Protein AF-A0A9P8SW82-F1 (afdb_monomer)

Secondary structure (DSSP, 8-state):
--HHHHHHHHHHHHHHTT--S-SHHHHHHHHHHHHHHHHHHHHHTTTT-TT---HHHHHHHHHHHHHHHHHHHSS-S---HHHHHHHHHHHHHHHHHHHHHHTT----GGGGGGGGGGTTGGG-SSBPPBTTTBT-HHHHHHHHHHHHHHHHHHHHHHHHTT-S-HHHHHHHHHHHHHHHHHHHHHHHH--PPPGGGBPP-S-TTS-HHHHHHHHHHHHHHHHHHHHHH-GGGTT----TTTTT-TTS----HHHHHHHHHHHHHHHHHHS-TT-GGGGG-HHHHHHHHHH--------------S-HHHHHHHHHHGGGSHHHHHHHHHHHHHHHHHHHHHH--HHHHHHHHHHHHHHHHHHHHHHH--SSSPPPPPPHHHHHHHTT------

Mean predicted aligned error: 9.32 Å

Foldseek 3Di:
DDPVVVVVLVVVLVVQCPDDDDDPSNVLSVLVVLLVVLLVCLVCQCQVPQLRRSVVSLVSNLVSLLVNVVSQVPPDDDCPPSNVLVNLQSLQSNLQSLLLCLLPDADDLCSLVSSVVVLPCPPAQADEAHPRQGQQSNLSNLSSLLSNLLNVLVVLVVCVVPDDPVPVSVVVVVVSVVSLVVSLVSLVPDDQDDLNRYDAPPDPLAGPVNSSLLNVLSSLLSVLSSCLSCVVVLPPPPPCPCVVPPPQPSDRSLLQNLVSLVVSLVSVVPRDLSRPSLLVCLSSLLSSLLSLFQWDPPPPPDPPPDDPSVVVSVVSCPSNDPVNSVVSNVSSLVSLVSSCVVPVGVLSVLSNVLSVVSHVVRVVCVVPPPDPDTDRRDDSSVSCVVVVSDGRSD

Solvent-accessible surface area (backbone atoms only — not comparable to full-atom values): 22226 Å² total; per-residue (Å²): 105,57,67,65,61,58,49,49,55,54,51,50,55,61,52,67,69,66,67,90,70,83,70,60,64,54,54,52,46,51,45,51,50,51,26,51,50,24,48,53,52,20,70,50,43,23,61,86,41,32,74,38,61,25,61,71,29,49,54,52,25,51,54,39,48,51,50,52,53,56,59,60,69,70,57,69,95,67,81,48,70,68,58,53,52,51,49,49,43,53,50,18,48,50,24,45,52,43,25,46,42,14,62,78,46,87,60,64,69,74,76,54,55,87,53,55,83,61,61,61,60,85,77,53,82,64,42,74,62,26,94,72,34,37,81,27,40,48,46,29,46,50,30,17,45,38,24,22,52,42,36,51,49,51,53,51,59,65,52,59,81,74,62,97,55,62,73,64,50,50,55,54,51,50,51,52,49,52,54,47,51,55,52,49,51,55,54,68,70,57,71,81,78,57,72,91,36,44,50,85,71,84,24,92,48,37,43,69,69,55,44,50,51,49,36,53,36,45,43,52,39,36,50,50,53,38,42,71,63,40,46,76,62,75,77,68,70,84,61,65,77,56,70,78,48,87,78,59,75,90,67,60,60,72,54,57,49,36,44,53,26,52,50,40,52,50,60,52,66,74,53,59,90,78,27,52,60,56,79,72,40,58,55,48,43,42,60,31,46,33,54,56,51,85,55,80,79,72,87,73,82,64,90,70,72,100,44,71,58,56,56,53,52,51,62,41,46,48,46,52,35,68,73,49,32,51,51,51,51,53,48,41,55,49,51,46,51,51,48,29,74,76,68,70,41,60,29,46,54,45,50,50,51,40,35,52,49,34,40,54,54,37,54,49,50,63,73,66,55,87,61,95,66,84,77,80,81,62,54,54,67,57,50,19,62,76,70,69,54,54,48,49,57,112

Structure (mmCIF, N/CA/C/O backbone):
data_AF-A0A9P8SW82-F1
#
_entry.id   AF-A0A9P8SW82-F1
#
loop_
_atom_site.group_PDB
_atom_site.id
_atom_site.type_symbol
_atom_site.label_atom_id
_atom_site.label_alt_id
_atom_site.label_comp_id
_atom_site.label_asym_id
_atom_site.label_entity_id
_atom_site.label_seq_id
_atom_site.pdbx_PDB_ins_code
_atom_site.Cartn_x
_atom_site.Cartn_y
_atom_site.Cartn_z
_atom_site.occupancy
_atom_site.B_iso_or_equiv
_atom_site.auth_seq_id
_atom_site.auth_comp_id
_atom_site.auth_asym_id
_atom_site.auth_atom_id
_atom_site.pdbx_PDB_model_num
ATOM 1 N N . MET A 1 1 ? 7.962 -9.384 -16.417 1.00 49.75 1 MET A N 1
ATOM 2 C CA . MET A 1 1 ? 8.770 -8.214 -16.823 1.00 49.75 1 MET A CA 1
ATOM 3 C C . MET A 1 1 ? 10.158 -8.708 -17.200 1.00 49.75 1 MET A C 1
ATOM 5 O O . MET A 1 1 ? 10.848 -9.262 -16.348 1.00 49.75 1 MET A O 1
ATOM 9 N N . SER A 1 2 ? 10.544 -8.619 -18.476 1.00 33.66 2 SER A N 1
ATOM 10 C CA . SER A 1 2 ? 11.785 -9.248 -18.949 1.00 33.66 2 SER A CA 1
ATOM 11 C C . SER A 1 2 ? 13.019 -8.579 -18.341 1.00 33.66 2 SER A C 1
ATOM 13 O O . SER A 1 2 ? 13.219 -7.369 -18.483 1.00 33.66 2 SER A O 1
ATOM 15 N N . ALA A 1 3 ? 13.892 -9.380 -17.723 1.00 40.28 3 ALA A N 1
ATOM 16 C CA . ALA A 1 3 ? 15.213 -8.963 -17.249 1.00 40.28 3 ALA A CA 1
ATOM 17 C C . ALA A 1 3 ? 16.022 -8.211 -18.328 1.00 40.28 3 ALA A C 1
ATOM 19 O O . ALA A 1 3 ? 16.901 -7.423 -17.992 1.00 40.28 3 ALA A O 1
ATOM 20 N N . ALA A 1 4 ? 15.687 -8.389 -19.612 1.00 35.62 4 ALA A N 1
ATOM 21 C CA . ALA A 1 4 ? 16.293 -7.683 -20.734 1.00 35.62 4 ALA A CA 1
ATOM 22 C C . ALA A 1 4 ? 16.051 -6.161 -20.717 1.00 35.62 4 ALA A C 1
ATOM 24 O O . ALA A 1 4 ? 16.974 -5.407 -21.024 1.00 35.62 4 ALA A O 1
ATOM 25 N N . HIS A 1 5 ? 14.862 -5.680 -20.332 1.00 44.84 5 HIS A N 1
ATOM 26 C CA . HIS A 1 5 ? 14.582 -4.236 -20.311 1.00 44.84 5 HIS A CA 1
ATOM 27 C C . HIS A 1 5 ? 15.335 -3.542 -19.166 1.00 44.84 5 HIS A C 1
ATOM 29 O O . HIS A 1 5 ? 15.980 -2.512 -19.363 1.00 44.84 5 HIS A O 1
ATOM 35 N N . LEU A 1 6 ? 15.344 -4.175 -17.989 1.00 44.56 6 LEU A N 1
ATOM 36 C CA . LEU A 1 6 ? 16.096 -3.727 -16.814 1.00 44.56 6 LEU A CA 1
ATOM 37 C C . LEU A 1 6 ? 17.611 -3.777 -17.072 1.00 44.56 6 LEU A C 1
ATOM 39 O O . LEU A 1 6 ? 18.320 -2.815 -16.785 1.00 44.56 6 LEU A O 1
ATOM 43 N N . ALA A 1 7 ? 18.103 -4.845 -17.709 1.00 44.66 7 ALA A N 1
ATOM 44 C CA . ALA A 1 7 ? 19.498 -4.959 -18.126 1.00 44.66 7 ALA A CA 1
ATOM 45 C C . ALA A 1 7 ? 19.891 -3.881 -19.145 1.00 44.66 7 ALA A C 1
ATOM 47 O O . ALA A 1 7 ? 20.991 -3.346 -19.054 1.00 44.66 7 ALA A O 1
ATOM 48 N N . THR A 1 8 ? 18.998 -3.523 -20.074 1.00 50.59 8 THR A N 1
ATOM 49 C CA . THR A 1 8 ? 19.242 -2.461 -21.063 1.00 50.59 8 THR A CA 1
ATOM 50 C C . THR A 1 8 ? 19.360 -1.098 -20.386 1.00 50.59 8 THR A C 1
ATOM 52 O O . THR A 1 8 ? 20.318 -0.375 -20.648 1.00 50.59 8 THR A O 1
ATOM 55 N N . GLN A 1 9 ? 18.463 -0.772 -19.449 1.00 50.88 9 GLN A N 1
ATOM 56 C CA . GLN A 1 9 ? 18.554 0.473 -18.677 1.00 50.88 9 GLN A CA 1
ATOM 57 C C . GLN A 1 9 ? 19.843 0.535 -17.839 1.00 50.88 9 GLN A C 1
ATOM 59 O O . GLN A 1 9 ? 20.530 1.555 -17.842 1.00 50.88 9 GLN A O 1
ATOM 64 N N . VAL A 1 10 ? 20.229 -0.570 -17.189 1.00 55.12 10 VAL A N 1
ATOM 65 C CA . VAL A 1 10 ? 21.479 -0.663 -16.407 1.00 55.12 10 VAL A CA 1
ATOM 66 C C . VAL A 1 10 ? 22.726 -0.538 -17.296 1.00 55.12 10 VAL A C 1
ATOM 68 O O . VAL A 1 10 ? 23.679 0.154 -16.930 1.00 55.12 10 VAL A O 1
ATOM 71 N N . LEU A 1 11 ? 22.731 -1.156 -18.481 1.00 54.19 11 LEU A N 1
ATOM 72 C CA . LEU A 1 11 ? 23.827 -1.053 -19.454 1.00 54.19 11 LEU A CA 1
ATOM 73 C C . LEU A 1 11 ? 23.979 0.363 -20.014 1.00 54.19 11 LEU A C 1
ATOM 75 O O . LEU A 1 11 ? 25.106 0.824 -20.193 1.00 54.19 11 LEU A O 1
ATOM 79 N N . GLU A 1 12 ? 22.876 1.059 -20.276 1.00 57.34 12 GLU A N 1
ATOM 80 C CA . GLU A 1 12 ? 22.902 2.445 -20.751 1.00 57.34 12 GLU A CA 1
ATOM 81 C C . GLU A 1 12 ? 23.405 3.411 -19.665 1.00 57.34 12 GLU A C 1
ATOM 83 O O . GLU A 1 12 ? 24.236 4.275 -19.953 1.00 57.34 12 GLU A O 1
ATOM 88 N N . ILE A 1 13 ? 23.041 3.196 -18.392 1.00 55.41 13 ILE A N 1
ATOM 89 C CA . ILE A 1 13 ? 23.626 3.930 -17.251 1.00 55.41 13 ILE A CA 1
ATOM 90 C C . ILE A 1 13 ? 25.147 3.706 -17.183 1.00 55.41 13 ILE A C 1
ATOM 92 O O . ILE A 1 13 ? 25.918 4.654 -17.015 1.00 55.41 13 ILE A O 1
ATOM 96 N N . ALA A 1 14 ? 25.607 2.466 -17.378 1.00 55.53 14 ALA A N 1
ATOM 97 C CA . ALA A 1 14 ? 27.036 2.144 -17.387 1.00 55.53 14 ALA A CA 1
ATOM 98 C C . ALA A 1 14 ? 27.797 2.778 -18.570 1.00 55.53 14 ALA A C 1
ATOM 100 O O . ALA A 1 14 ? 29.004 3.017 -18.470 1.00 55.53 14 ALA A O 1
ATOM 101 N N . LYS A 1 15 ? 27.114 3.062 -19.689 1.00 53.69 15 LYS A N 1
ATOM 102 C CA . LYS A 1 15 ? 27.684 3.785 -20.838 1.00 53.69 15 LYS A CA 1
ATOM 103 C C . LYS A 1 15 ? 27.762 5.291 -20.591 1.00 53.69 15 LYS A C 1
ATOM 105 O O . LYS A 1 15 ? 28.781 5.883 -20.945 1.00 53.69 15 LYS A O 1
ATOM 110 N N . MET A 1 16 ? 26.760 5.890 -19.938 1.00 51.97 16 MET A N 1
ATOM 111 C CA . MET A 1 16 ? 26.791 7.310 -19.549 1.00 51.97 16 MET A CA 1
ATOM 112 C C . MET A 1 16 ? 27.995 7.633 -18.647 1.00 51.97 16 MET A C 1
ATOM 114 O O . MET A 1 16 ? 28.624 8.673 -18.816 1.00 51.97 16 MET A O 1
ATOM 118 N N . GLY A 1 17 ? 28.408 6.699 -17.783 1.00 46.78 17 GLY A N 1
ATOM 119 C CA . GLY A 1 17 ? 29.601 6.852 -16.937 1.00 46.78 17 GLY A CA 1
ATOM 120 C C . GLY A 1 17 ? 30.962 6.755 -17.653 1.00 46.78 17 GLY A C 1
ATOM 121 O O . GLY A 1 17 ? 31.991 6.960 -17.013 1.00 46.78 17 GLY A O 1
ATOM 122 N N . LYS A 1 18 ? 31.015 6.429 -18.957 1.00 47.16 18 LYS A N 1
ATOM 123 C CA . LYS A 1 18 ? 32.274 6.241 -19.718 1.00 47.16 18 LYS A CA 1
ATOM 124 C C . LYS A 1 18 ? 32.651 7.407 -20.649 1.00 47.16 18 LYS A C 1
ATOM 126 O O . LYS A 1 18 ? 33.671 7.313 -21.336 1.00 47.16 18 LYS A O 1
ATOM 131 N N . GLY A 1 19 ? 31.884 8.498 -20.681 1.00 42.06 19 GLY A N 1
ATOM 132 C CA . GLY A 1 19 ? 32.210 9.694 -21.472 1.00 42.06 19 GLY A CA 1
ATOM 133 C C . GLY A 1 19 ? 33.416 10.470 -20.915 1.00 42.06 19 GLY A C 1
ATOM 134 O O . GLY A 1 19 ? 33.431 10.844 -19.748 1.00 42.06 19 GLY A O 1
ATOM 135 N N . LYS A 1 20 ? 34.443 10.717 -21.743 1.00 48.94 20 LYS A N 1
ATOM 136 C CA . LYS A 1 20 ? 35.624 11.543 -21.411 1.00 48.94 20 LYS A CA 1
ATOM 137 C C . LYS A 1 20 ? 35.395 13.014 -21.827 1.00 48.94 20 LYS A C 1
ATOM 139 O O . LYS A 1 20 ? 35.508 13.313 -23.011 1.00 48.94 20 LYS A O 1
ATOM 144 N N . GLY A 1 21 ? 35.134 13.917 -20.869 1.00 41.94 21 GLY A N 1
ATOM 145 C CA . GLY A 1 21 ? 35.051 15.394 -21.023 1.00 41.94 21 GLY A CA 1
ATOM 146 C C . GLY A 1 21 ? 34.496 16.086 -19.751 1.00 41.94 21 GLY A C 1
ATOM 147 O O . GLY A 1 21 ? 33.795 15.406 -19.013 1.00 41.94 21 GLY A O 1
ATOM 148 N N . PRO A 1 22 ? 34.857 17.346 -19.398 1.00 54.31 22 PRO A N 1
ATOM 149 C CA . PRO A 1 22 ? 35.113 17.719 -17.996 1.00 54.31 22 PRO A CA 1
ATOM 150 C C . PRO A 1 22 ? 33.932 18.250 -17.144 1.00 54.31 22 PRO A C 1
ATOM 152 O O . PRO A 1 22 ? 33.009 18.899 -17.622 1.00 54.31 22 PRO A O 1
ATOM 155 N N . SER A 1 23 ? 34.085 17.983 -15.838 1.00 54.94 23 SER A N 1
ATOM 156 C CA . SER A 1 23 ? 33.420 18.464 -14.607 1.00 54.94 23 SER A CA 1
ATOM 157 C C . SER A 1 23 ? 31.924 18.210 -14.367 1.00 54.94 23 SER A C 1
ATOM 159 O O . SER A 1 23 ? 31.620 17.530 -13.385 1.00 54.94 23 SER A O 1
ATOM 161 N N . ASP A 1 24 ? 30.995 18.689 -15.197 1.00 53.12 24 ASP A N 1
ATOM 162 C CA . ASP A 1 24 ? 29.566 18.682 -14.807 1.00 53.12 24 ASP A CA 1
ATOM 163 C C . ASP A 1 24 ? 28.858 17.351 -15.111 1.00 53.12 24 ASP A C 1
ATOM 165 O O . ASP A 1 24 ? 28.119 16.829 -14.269 1.00 53.12 24 ASP A O 1
ATOM 169 N N . ASP A 1 25 ? 29.166 16.724 -16.249 1.00 56.56 25 ASP A N 1
ATOM 170 C CA . ASP A 1 25 ? 28.608 15.413 -16.618 1.00 56.56 25 ASP A CA 1
ATOM 171 C C . ASP A 1 25 ? 29.103 14.293 -15.693 1.00 56.56 25 ASP A C 1
ATOM 173 O O . ASP A 1 25 ? 28.349 13.385 -15.335 1.00 56.56 25 ASP A O 1
ATOM 177 N N . TYR A 1 26 ? 30.354 14.377 -15.231 1.00 55.72 26 TYR A N 1
ATOM 178 C CA . TYR A 1 26 ? 30.922 13.397 -14.304 1.00 55.72 26 TYR A CA 1
ATOM 179 C C . TYR A 1 26 ? 30.310 13.520 -12.902 1.00 55.72 26 TYR A C 1
ATOM 181 O O . TYR A 1 26 ? 29.976 12.510 -12.284 1.00 55.72 26 TYR A O 1
ATOM 189 N N . ALA A 1 27 ? 30.106 14.747 -12.410 1.00 59.25 27 ALA A N 1
ATOM 190 C CA . ALA A 1 27 ? 29.430 14.989 -11.137 1.00 59.25 27 ALA A CA 1
ATOM 191 C C . ALA A 1 27 ? 27.951 14.564 -11.189 1.00 59.25 27 ALA A C 1
ATOM 193 O O . ALA A 1 27 ? 27.455 13.933 -10.254 1.00 59.25 27 ALA A O 1
ATOM 194 N N . SER A 1 28 ? 27.261 14.838 -12.301 1.00 65.31 28 SER A N 1
ATOM 195 C CA . SER A 1 28 ? 25.891 14.371 -12.551 1.00 65.31 28 SER A CA 1
ATOM 196 C C . SER A 1 28 ? 25.806 12.838 -12.582 1.00 65.31 28 SER A C 1
ATOM 198 O O . SER A 1 28 ? 24.968 12.246 -11.895 1.00 65.31 28 SER A O 1
ATOM 200 N N . SER A 1 29 ? 26.734 12.177 -13.284 1.00 67.38 29 SER A N 1
ATOM 201 C CA . SER A 1 29 ? 26.825 10.712 -13.340 1.00 67.38 29 SER A CA 1
ATOM 202 C C . SER A 1 29 ? 27.150 10.089 -11.980 1.00 67.38 29 SER A C 1
ATOM 204 O O . SER A 1 29 ? 26.596 9.042 -11.641 1.00 67.38 29 SER A O 1
ATOM 206 N N . LEU A 1 30 ? 28.029 10.709 -11.188 1.00 69.94 30 LEU A N 1
ATOM 207 C CA . LEU A 1 30 ? 28.378 10.235 -9.848 1.00 69.94 30 LEU A CA 1
ATOM 208 C C . LEU A 1 30 ? 27.191 10.365 -8.883 1.00 69.94 30 LEU A C 1
ATOM 210 O O . LEU A 1 30 ? 26.916 9.438 -8.121 1.00 69.94 30 LEU A O 1
ATOM 214 N N . ASN A 1 31 ? 26.443 11.469 -8.964 1.00 80.69 31 ASN A N 1
ATOM 215 C CA . ASN A 1 31 ? 25.225 11.683 -8.180 1.00 80.69 31 ASN A CA 1
ATOM 216 C C . ASN A 1 31 ? 24.127 10.669 -8.528 1.00 80.69 31 ASN A C 1
ATOM 218 O O . ASN A 1 31 ? 23.459 10.155 -7.630 1.00 80.69 31 ASN A O 1
ATOM 222 N N . LEU A 1 32 ? 23.964 10.336 -9.813 1.00 85.44 32 LEU A N 1
ATOM 223 C CA . LEU A 1 32 ? 23.024 9.304 -10.253 1.00 85.44 32 LEU A CA 1
ATOM 224 C C . LEU A 1 32 ? 23.443 7.907 -9.762 1.00 85.44 32 LEU A C 1
ATOM 226 O O . LEU A 1 32 ? 22.607 7.148 -9.276 1.00 85.44 32 LEU A O 1
ATOM 230 N N . GLY A 1 33 ? 24.739 7.585 -9.819 1.00 87.19 33 GLY A N 1
ATOM 231 C CA . GLY A 1 33 ? 25.278 6.340 -9.266 1.00 87.19 33 GLY A CA 1
ATOM 232 C C . GLY A 1 33 ? 25.060 6.221 -7.754 1.00 87.19 33 GLY A C 1
ATOM 233 O O . GLY A 1 33 ? 24.621 5.176 -7.276 1.00 87.19 33 GLY A O 1
ATOM 234 N N . ALA A 1 34 ? 25.291 7.301 -7.002 1.00 91.38 34 ALA A N 1
ATOM 235 C CA . ALA A 1 34 ? 25.032 7.349 -5.564 1.00 91.38 34 ALA A CA 1
ATOM 236 C C . ALA A 1 34 ? 23.535 7.218 -5.232 1.00 91.38 34 ALA A C 1
ATOM 238 O O . ALA A 1 34 ? 23.177 6.569 -4.246 1.00 91.38 34 ALA A O 1
ATOM 239 N N . LEU A 1 35 ? 22.656 7.795 -6.060 1.00 92.25 35 LEU A N 1
ATOM 240 C CA . LEU A 1 35 ? 21.206 7.651 -5.919 1.00 92.25 35 LEU A CA 1
ATOM 241 C C . LEU A 1 35 ? 20.792 6.187 -6.091 1.00 92.25 35 LEU A C 1
ATOM 243 O O . LEU A 1 35 ? 20.116 5.642 -5.220 1.00 92.25 35 LEU A O 1
ATOM 247 N N . PHE A 1 36 ? 21.252 5.532 -7.159 1.00 90.44 36 PHE A N 1
ATOM 248 C CA . PHE A 1 36 ? 20.992 4.109 -7.373 1.00 90.44 36 PHE A CA 1
ATOM 249 C C . PHE A 1 36 ? 21.565 3.236 -6.265 1.00 90.44 36 PHE A C 1
ATOM 251 O O . PHE A 1 36 ? 20.869 2.352 -5.774 1.00 90.44 36 PHE A O 1
ATOM 258 N N . GLY A 1 37 ? 22.795 3.509 -5.830 1.00 92.44 37 GLY A N 1
ATOM 259 C CA . GLY A 1 37 ? 23.400 2.813 -4.697 1.00 92.44 37 GLY A CA 1
ATOM 260 C C . GLY A 1 37 ? 22.550 2.940 -3.433 1.00 92.44 37 GLY A C 1
ATOM 261 O O . GLY A 1 37 ? 22.282 1.938 -2.778 1.00 92.44 37 GLY A O 1
ATOM 262 N N . SER A 1 38 ? 22.053 4.144 -3.135 1.00 94.12 38 SER A N 1
ATOM 263 C CA . SER A 1 38 ? 21.178 4.387 -1.981 1.00 94.12 38 SER A CA 1
ATOM 264 C C . SER A 1 38 ? 19.855 3.630 -2.096 1.00 94.12 38 SER A C 1
ATOM 266 O O . SER A 1 38 ? 19.424 3.004 -1.134 1.00 94.12 38 SER A O 1
ATOM 268 N N . ILE A 1 39 ? 19.227 3.645 -3.274 1.00 91.81 39 ILE A N 1
ATOM 269 C CA . ILE A 1 39 ? 17.984 2.911 -3.540 1.00 91.81 39 ILE A CA 1
ATOM 270 C C . ILE A 1 39 ? 18.191 1.409 -3.345 1.00 91.81 39 ILE A C 1
ATOM 272 O O . ILE A 1 39 ? 17.461 0.786 -2.581 1.00 91.81 39 ILE A O 1
ATOM 276 N N . LEU A 1 40 ? 19.191 0.825 -4.006 1.00 90.88 40 LEU A N 1
ATOM 277 C CA . LEU A 1 40 ? 19.433 -0.615 -3.957 1.00 90.88 40 LEU A CA 1
ATOM 278 C C . LEU A 1 40 ? 19.770 -1.065 -2.537 1.00 90.88 40 LEU A C 1
ATOM 280 O O . LEU A 1 40 ? 19.149 -1.998 -2.039 1.00 90.88 40 LEU A O 1
ATOM 284 N N . LEU A 1 41 ? 20.693 -0.383 -1.856 1.00 91.19 41 LEU A N 1
ATOM 285 C CA . LEU A 1 41 ? 21.035 -0.717 -0.473 1.00 91.19 41 LEU A CA 1
ATOM 286 C C . LEU A 1 41 ? 19.821 -0.597 0.452 1.00 91.19 41 LEU A C 1
ATOM 288 O O . LEU A 1 41 ? 19.571 -1.501 1.236 1.00 91.19 41 LEU A O 1
ATOM 292 N N . GLY A 1 42 ? 19.029 0.469 0.330 1.00 90.81 42 GLY A N 1
ATOM 293 C CA . GLY A 1 42 ? 17.860 0.662 1.183 1.00 90.81 42 GLY A CA 1
ATOM 294 C C . GLY A 1 42 ? 16.728 -0.338 0.948 1.00 90.81 42 GLY A C 1
ATOM 295 O O . GLY A 1 42 ? 16.144 -0.817 1.915 1.00 90.81 42 GLY A O 1
ATOM 296 N N . MET A 1 43 ? 16.436 -0.682 -0.307 1.00 86.56 43 MET A N 1
ATOM 297 C CA . MET A 1 43 ? 15.385 -1.649 -0.657 1.00 86.56 43 MET A CA 1
ATOM 298 C C . MET A 1 43 ? 15.786 -3.095 -0.336 1.00 86.56 43 MET A C 1
ATOM 300 O O . MET A 1 43 ? 14.926 -3.934 -0.077 1.00 86.56 43 MET A O 1
ATOM 304 N N . THR A 1 44 ? 17.090 -3.394 -0.342 1.00 89.25 44 THR A N 1
ATOM 305 C CA . THR A 1 44 ? 17.622 -4.732 -0.029 1.00 89.25 44 THR A CA 1
ATOM 306 C C . THR A 1 44 ? 18.027 -4.922 1.436 1.00 89.25 44 THR A C 1
ATOM 308 O O . THR A 1 44 ? 18.267 -6.053 1.853 1.00 89.25 44 THR A O 1
ATOM 311 N N . ASP A 1 45 ? 18.037 -3.857 2.244 1.00 87.81 45 ASP A N 1
ATOM 312 C CA . ASP A 1 45 ? 18.425 -3.883 3.666 1.00 87.81 45 ASP A CA 1
ATOM 313 C C . ASP A 1 45 ? 17.596 -4.912 4.463 1.00 87.81 45 ASP A C 1
ATOM 315 O O . ASP A 1 45 ? 18.111 -5.688 5.272 1.00 87.81 45 ASP A O 1
ATOM 319 N N . GLY A 1 46 ? 16.298 -4.982 4.149 1.00 85.50 46 GLY A N 1
ATOM 320 C CA . GLY A 1 46 ? 15.333 -5.885 4.774 1.00 85.50 46 GLY A CA 1
ATOM 321 C C . GLY A 1 46 ? 15.377 -7.342 4.293 1.00 85.50 46 GLY A C 1
ATOM 322 O O . GLY A 1 46 ? 14.663 -8.180 4.845 1.00 85.50 46 GLY A O 1
ATOM 323 N N . TRP A 1 47 ? 16.174 -7.681 3.270 1.00 87.50 47 TRP A N 1
ATOM 324 C CA . TRP A 1 47 ? 16.146 -9.023 2.663 1.00 87.50 47 TRP A CA 1
ATOM 325 C C . TRP A 1 47 ? 16.683 -10.107 3.599 1.00 87.50 47 TRP A C 1
ATOM 327 O O . TRP A 1 47 ? 16.123 -11.201 3.664 1.00 87.50 47 TRP A O 1
ATOM 337 N N . HIS A 1 48 ? 17.750 -9.802 4.342 1.00 83.62 48 HIS A N 1
ATOM 338 C CA . HIS A 1 48 ? 18.344 -10.728 5.311 1.00 83.62 48 HIS A CA 1
ATOM 339 C C . HIS A 1 48 ? 17.726 -10.593 6.701 1.00 83.62 48 HIS A C 1
ATOM 341 O O . HIS A 1 48 ? 17.497 -11.592 7.381 1.00 83.62 48 HIS A O 1
ATOM 347 N N . ASN A 1 49 ? 17.462 -9.356 7.124 1.00 86.62 49 ASN A N 1
ATOM 348 C CA . ASN A 1 49 ? 16.801 -9.061 8.381 1.00 86.62 49 ASN A CA 1
ATOM 349 C C . ASN A 1 49 ? 15.610 -8.137 8.111 1.00 86.62 49 ASN A C 1
ATOM 351 O O . ASN A 1 49 ? 15.813 -6.936 7.954 1.00 86.62 49 ASN A O 1
ATOM 355 N N . PRO A 1 50 ? 14.371 -8.651 8.116 1.00 86.62 50 PRO A N 1
ATOM 356 C CA . PRO A 1 50 ? 13.201 -7.839 7.794 1.00 86.62 50 PRO A CA 1
ATOM 357 C C . PRO A 1 50 ? 12.933 -6.683 8.774 1.00 86.62 50 PRO A C 1
ATOM 359 O O . PRO A 1 50 ? 12.151 -5.794 8.456 1.00 86.62 50 PRO A O 1
ATOM 362 N N . SER A 1 51 ? 13.598 -6.641 9.935 1.00 87.94 51 SER A N 1
ATOM 363 C CA . SER A 1 51 ? 13.552 -5.486 10.846 1.00 87.94 51 SER A CA 1
ATOM 364 C C . SER A 1 51 ? 14.429 -4.308 10.388 1.00 87.94 51 SER A C 1
ATOM 366 O O . SER A 1 51 ? 14.320 -3.217 10.946 1.00 87.94 51 SER A O 1
ATOM 368 N N . CYS A 1 52 ? 15.302 -4.495 9.394 1.00 88.75 52 CYS A N 1
ATOM 369 C CA . CYS A 1 52 ? 16.064 -3.413 8.775 1.00 88.75 52 CYS A CA 1
ATOM 370 C C . CYS A 1 52 ? 15.180 -2.676 7.759 1.00 88.75 52 CYS A C 1
ATOM 372 O O . CYS A 1 52 ? 14.802 -3.225 6.727 1.00 88.75 52 CYS A O 1
ATOM 374 N N . LEU A 1 53 ? 14.829 -1.425 8.066 1.00 88.62 53 LEU A N 1
ATOM 375 C CA . LEU A 1 53 ? 13.813 -0.674 7.318 1.00 88.62 53 LEU A CA 1
ATOM 376 C C . LEU A 1 53 ? 14.372 0.193 6.173 1.00 88.62 53 LEU A C 1
ATOM 378 O O . LEU A 1 53 ? 13.599 0.855 5.485 1.00 88.62 53 LEU A O 1
ATOM 382 N N . GLY A 1 54 ? 15.697 0.300 6.010 1.00 88.88 54 GLY A N 1
ATOM 383 C CA . GLY A 1 54 ? 16.308 1.110 4.947 1.00 88.88 54 GLY A CA 1
ATOM 384 C C . GLY A 1 54 ? 16.019 2.624 4.998 1.00 88.88 54 GLY A C 1
ATOM 385 O O . GLY A 1 54 ? 16.338 3.345 4.053 1.00 88.88 54 GLY A O 1
ATOM 386 N N . LEU A 1 55 ? 15.431 3.156 6.079 1.00 90.50 55 LEU A N 1
ATOM 387 C CA . LEU A 1 55 ? 14.930 4.544 6.131 1.00 90.50 55 LEU A CA 1
ATOM 388 C C . LEU A 1 55 ? 16.029 5.615 6.030 1.00 90.50 55 LEU A C 1
ATOM 390 O O . LEU A 1 55 ? 15.775 6.727 5.554 1.00 90.50 55 LEU A O 1
ATOM 394 N N . THR A 1 56 ? 17.246 5.299 6.474 1.00 91.00 56 THR A N 1
ATOM 395 C CA . THR A 1 56 ? 18.426 6.167 6.330 1.00 91.00 56 THR A CA 1
ATOM 396 C C . THR A 1 56 ? 18.818 6.315 4.862 1.00 91.00 56 THR A C 1
ATOM 398 O O . THR A 1 56 ? 19.048 7.430 4.391 1.00 91.00 56 THR A O 1
ATOM 401 N N . HIS A 1 57 ? 18.802 5.211 4.115 1.00 93.94 57 HIS A N 1
ATOM 402 C CA . HIS A 1 57 ? 19.048 5.198 2.679 1.00 93.94 57 HIS A CA 1
ATOM 403 C C . HIS A 1 57 ? 17.957 5.949 1.908 1.00 93.94 57 HIS A C 1
ATOM 405 O O . HIS A 1 57 ? 18.283 6.722 1.009 1.00 93.94 57 HIS A O 1
ATOM 411 N N . LEU A 1 58 ? 16.685 5.820 2.308 1.00 93.81 58 LEU A N 1
ATOM 412 C CA . LEU A 1 58 ? 15.586 6.596 1.720 1.00 93.81 58 LEU A CA 1
ATOM 413 C C . LEU A 1 58 ? 15.816 8.101 1.889 1.00 93.81 58 LEU A C 1
ATOM 415 O O . LEU A 1 58 ? 15.619 8.876 0.954 1.00 93.81 58 LEU A O 1
ATOM 419 N N . HIS A 1 59 ? 16.269 8.535 3.069 1.00 93.38 59 HIS A N 1
ATOM 420 C CA . HIS A 1 59 ? 16.607 9.939 3.290 1.00 93.38 59 HIS A CA 1
ATOM 421 C C . HIS A 1 59 ? 17.718 10.420 2.342 1.00 93.38 59 HIS A C 1
ATOM 423 O O . HIS A 1 59 ? 17.554 11.460 1.702 1.00 93.38 59 HIS A O 1
ATOM 429 N N . GLY A 1 60 ? 18.801 9.649 2.195 1.00 93.44 60 GLY A N 1
ATOM 430 C CA . GLY A 1 60 ? 19.877 9.953 1.246 1.00 93.44 60 GLY A CA 1
ATOM 431 C C . GLY A 1 60 ? 19.388 10.005 -0.205 1.00 93.44 60 GLY A C 1
ATOM 432 O O . GLY A 1 60 ? 19.649 10.978 -0.913 1.00 93.44 60 GLY A O 1
ATOM 433 N N . ALA A 1 61 ? 18.591 9.018 -0.621 1.00 94.62 61 ALA A N 1
ATOM 434 C CA . ALA A 1 61 ? 18.003 8.954 -1.956 1.00 94.62 61 ALA A CA 1
ATOM 435 C C . ALA A 1 61 ? 17.128 10.181 -2.262 1.00 94.62 61 ALA A C 1
ATOM 437 O O . ALA A 1 61 ? 17.238 10.758 -3.342 1.00 94.62 61 ALA A O 1
ATOM 438 N N . ARG A 1 62 ? 16.327 10.665 -1.300 1.00 94.00 62 ARG A N 1
ATOM 439 C CA . ARG A 1 62 ? 15.550 11.910 -1.465 1.00 94.00 62 ARG A CA 1
ATOM 440 C C . ARG A 1 62 ? 16.439 13.112 -1.752 1.00 94.00 62 ARG A C 1
ATOM 442 O O . ARG A 1 62 ? 16.110 13.911 -2.626 1.00 94.00 62 ARG A O 1
ATOM 449 N N . VAL A 1 63 ? 17.527 13.276 -0.997 1.00 93.19 63 VAL A N 1
ATOM 450 C CA . VAL A 1 63 ? 18.452 14.409 -1.167 1.00 93.19 63 VAL A CA 1
ATOM 451 C C . VAL A 1 63 ? 19.090 14.357 -2.553 1.00 93.19 63 VAL A C 1
ATOM 453 O O . VAL A 1 63 ? 19.052 15.348 -3.285 1.00 93.19 63 VAL A O 1
ATOM 456 N N . LEU A 1 64 ? 19.593 13.186 -2.941 1.00 92.94 64 LEU A N 1
ATOM 457 C CA . LEU A 1 64 ? 20.245 12.974 -4.231 1.00 92.94 64 LEU A CA 1
ATOM 458 C C . LEU A 1 64 ? 19.275 13.163 -5.402 1.00 92.94 64 LEU A C 1
ATOM 460 O O . LEU A 1 64 ? 19.618 13.827 -6.378 1.00 92.94 64 LEU A O 1
ATOM 464 N N . PHE A 1 65 ? 18.046 12.656 -5.298 1.00 91.69 65 PHE A N 1
ATOM 465 C CA . PHE A 1 65 ? 17.045 12.796 -6.353 1.00 91.69 65 PHE A CA 1
ATOM 466 C C . PHE A 1 65 ? 16.546 14.238 -6.505 1.00 91.69 65 PHE A C 1
ATOM 468 O O . PHE A 1 65 ? 16.424 14.723 -7.628 1.00 91.69 65 PHE A O 1
ATOM 475 N N . LYS A 1 66 ? 16.329 14.964 -5.397 1.00 90.12 66 LYS A N 1
ATOM 476 C CA . LYS A 1 66 ? 16.011 16.404 -5.428 1.00 90.12 66 LYS A CA 1
ATOM 477 C C . LYS A 1 66 ? 17.102 17.197 -6.137 1.00 90.12 66 LYS A C 1
ATOM 479 O O . LYS A 1 66 ? 16.799 17.998 -7.021 1.00 90.12 66 LYS A O 1
ATOM 484 N N . HIS A 1 67 ? 18.359 16.941 -5.771 1.00 87.69 67 HIS A N 1
ATOM 485 C CA . HIS A 1 67 ? 19.506 17.570 -6.412 1.00 87.69 67 HIS A CA 1
ATOM 486 C C . HIS A 1 67 ? 19.531 17.245 -7.911 1.00 87.69 67 HIS A C 1
ATOM 488 O O . HIS A 1 67 ? 19.549 18.157 -8.733 1.00 87.69 67 HIS A O 1
ATOM 494 N N . TRP A 1 68 ? 19.405 15.965 -8.275 1.00 85.75 68 TRP A N 1
ATOM 495 C CA . TRP A 1 68 ? 19.398 15.516 -9.668 1.00 85.75 68 TRP A CA 1
ATOM 496 C C . TRP A 1 68 ? 18.276 16.152 -10.505 1.00 85.75 68 TRP A C 1
ATOM 498 O O . TRP A 1 68 ? 18.543 16.623 -11.611 1.00 85.75 68 TRP A O 1
ATOM 508 N N . ILE A 1 69 ? 17.043 16.238 -9.990 1.00 82.44 69 ILE A N 1
ATOM 509 C CA . ILE A 1 69 ? 15.947 16.933 -10.688 1.00 82.44 69 ILE A CA 1
ATOM 510 C C . ILE A 1 69 ? 16.295 18.412 -10.883 1.00 82.44 69 ILE A C 1
ATOM 512 O O . ILE A 1 69 ? 16.134 18.930 -11.986 1.00 82.44 69 ILE A O 1
ATOM 516 N N . SER A 1 70 ? 16.778 19.093 -9.839 1.00 81.38 70 SER A N 1
ATOM 517 C CA . SER A 1 70 ? 17.081 20.528 -9.913 1.00 81.38 70 SER A CA 1
ATOM 518 C C . SER A 1 70 ? 18.203 20.848 -10.907 1.00 81.38 70 SER A C 1
ATOM 520 O O . SER A 1 70 ? 18.085 21.800 -11.675 1.00 81.38 70 SER A O 1
ATOM 522 N N . SER A 1 71 ? 19.250 20.019 -10.967 1.00 75.38 71 SER A N 1
ATOM 523 C CA . SER A 1 71 ? 20.358 20.191 -11.911 1.00 75.38 71 SER A CA 1
ATOM 524 C C . SER A 1 71 ? 19.917 19.977 -13.361 1.00 75.38 71 SER A C 1
ATOM 526 O O . SER A 1 71 ? 20.319 20.738 -14.235 1.00 75.38 71 SER A O 1
ATOM 528 N N . ASN A 1 72 ? 19.048 18.994 -13.623 1.00 67.38 72 ASN A N 1
ATOM 529 C CA . ASN A 1 72 ? 18.558 18.707 -14.977 1.00 67.38 72 ASN A CA 1
ATOM 530 C C . ASN A 1 72 ? 17.498 19.699 -15.481 1.00 67.38 72 ASN A C 1
ATOM 532 O O . ASN A 1 72 ? 17.338 19.842 -16.688 1.00 67.38 72 ASN A O 1
ATOM 536 N N . MET A 1 73 ? 16.783 20.396 -14.592 1.00 59.97 73 MET A N 1
ATOM 537 C CA . MET A 1 73 ? 15.835 21.454 -14.980 1.00 59.97 73 MET A CA 1
ATOM 538 C C . MET A 1 73 ? 16.535 22.749 -15.419 1.00 59.97 73 MET A C 1
ATOM 540 O O . MET A 1 73 ? 15.989 23.493 -16.229 1.00 59.97 73 MET A O 1
ATOM 544 N N . ASN A 1 74 ? 17.745 23.007 -14.914 1.00 51.91 74 ASN A N 1
ATOM 545 C CA . ASN A 1 74 ? 18.515 24.218 -15.215 1.00 51.91 74 ASN A CA 1
ATOM 546 C C . ASN A 1 74 ? 19.323 24.124 -16.525 1.00 51.91 74 ASN A C 1
ATOM 548 O O . ASN A 1 74 ? 19.813 25.137 -17.020 1.00 51.91 74 ASN A O 1
ATOM 552 N N . LEU A 1 75 ? 19.455 22.928 -17.106 1.00 51.94 75 LEU A N 1
ATOM 553 C CA . LEU A 1 75 ? 20.139 22.690 -18.379 1.00 51.94 75 LEU A CA 1
ATOM 554 C C . LEU A 1 75 ? 19.131 22.817 -19.540 1.00 51.94 75 LEU A C 1
ATOM 556 O O . LEU A 1 75 ? 18.539 21.835 -19.967 1.00 51.94 75 LEU A O 1
ATOM 560 N N . ASN A 1 76 ? 18.904 24.055 -19.997 1.00 41.09 76 ASN A N 1
ATOM 561 C CA . ASN A 1 76 ? 18.245 24.474 -21.249 1.00 41.09 76 ASN A CA 1
ATOM 562 C C . ASN A 1 76 ? 17.289 23.471 -21.943 1.00 41.09 76 ASN A C 1
ATOM 564 O O . ASN A 1 76 ? 17.735 22.650 -22.737 1.00 41.09 76 ASN A O 1
ATOM 568 N N . GLY A 1 77 ? 15.975 23.659 -21.752 1.00 46.88 77 GLY A N 1
ATOM 569 C CA . GLY A 1 77 ? 14.879 23.596 -22.750 1.00 46.88 77 GLY A CA 1
ATOM 570 C C . GLY A 1 77 ? 14.593 22.329 -23.579 1.00 46.88 77 GLY A C 1
ATOM 571 O O . GLY A 1 77 ? 13.449 22.120 -23.972 1.00 46.88 77 GLY A O 1
ATOM 572 N N . THR A 1 78 ? 15.571 21.471 -23.849 1.00 46.12 78 THR A N 1
ATOM 573 C CA . THR A 1 78 ? 15.428 20.230 -24.619 1.00 46.12 78 THR A CA 1
ATOM 574 C C . THR A 1 78 ? 15.797 19.057 -23.728 1.00 46.12 78 THR A C 1
ATOM 576 O O . THR A 1 78 ? 16.916 18.546 -23.759 1.00 46.12 78 THR A O 1
ATOM 579 N N . THR A 1 79 ? 14.848 18.631 -22.896 1.00 55.06 79 THR A N 1
ATOM 580 C CA . THR A 1 79 ? 14.965 17.373 -22.157 1.00 55.06 79 THR A CA 1
ATOM 581 C C . THR A 1 79 ? 15.029 16.231 -23.173 1.00 55.06 79 THR A C 1
ATOM 583 O O . THR A 1 79 ? 14.057 15.967 -23.877 1.00 55.06 79 THR A O 1
ATOM 586 N N . SER A 1 80 ? 16.186 15.574 -23.286 1.00 61.38 80 SER A N 1
ATOM 587 C CA . SER A 1 80 ? 16.331 14.356 -24.089 1.00 61.38 80 SER A CA 1
ATOM 588 C C . SER A 1 80 ? 15.283 13.313 -23.678 1.00 61.38 80 SER A C 1
ATOM 590 O O . SER A 1 80 ? 14.959 13.170 -22.498 1.00 61.38 80 SER A O 1
ATOM 592 N N . VAL A 1 81 ? 14.777 12.533 -24.635 1.00 59.41 81 VAL A N 1
ATOM 593 C CA . VAL A 1 81 ? 13.835 11.429 -24.364 1.00 59.41 81 VAL A CA 1
ATOM 594 C C . VAL A 1 81 ? 14.385 10.493 -23.279 1.00 59.41 81 VAL A C 1
ATOM 596 O O . VAL A 1 81 ? 13.657 10.093 -22.373 1.00 59.41 81 VAL A O 1
ATOM 599 N N . LEU A 1 82 ? 15.697 10.234 -23.296 1.00 58.62 82 LEU A N 1
ATOM 600 C CA . LEU A 1 82 ? 16.373 9.392 -22.306 1.00 58.62 82 LEU A CA 1
ATOM 601 C C . LEU A 1 82 ? 16.355 9.990 -20.891 1.00 58.62 82 LEU A C 1
ATOM 603 O O . LEU A 1 82 ? 16.202 9.251 -19.919 1.00 58.62 82 LEU A O 1
ATOM 607 N N . SER A 1 83 ? 16.466 11.316 -20.745 1.00 71.88 83 SER A N 1
ATOM 608 C CA . SER A 1 83 ? 16.386 11.951 -19.423 1.00 71.88 83 SER A CA 1
ATOM 609 C C . SER A 1 83 ? 14.950 12.003 -18.897 1.00 71.88 83 SER A C 1
ATOM 611 O O . SER A 1 83 ? 14.747 11.873 -17.689 1.00 71.88 83 SER A O 1
ATOM 613 N N . SER A 1 84 ? 13.951 12.080 -19.782 1.00 76.00 84 SER A N 1
ATOM 614 C CA . SER A 1 84 ? 12.534 11.939 -19.416 1.00 76.00 84 SER A CA 1
ATOM 615 C C . SER A 1 84 ? 12.200 10.524 -18.919 1.00 76.00 84 SER A C 1
ATOM 617 O O . SER A 1 84 ? 11.599 10.365 -17.854 1.00 76.00 84 SER A O 1
ATOM 619 N N . GLN A 1 85 ? 12.667 9.487 -19.623 1.00 79.25 85 GLN A N 1
ATOM 620 C CA . GLN A 1 85 ? 12.479 8.088 -19.217 1.00 79.25 85 GLN A CA 1
ATOM 621 C C . GLN A 1 85 ? 13.160 7.779 -17.884 1.00 79.25 85 GLN A C 1
ATOM 623 O O . GLN A 1 85 ? 12.535 7.209 -16.990 1.00 79.25 85 GLN A O 1
ATOM 628 N N . MET A 1 86 ? 14.411 8.220 -17.709 1.00 84.50 86 MET A N 1
ATOM 629 C CA . MET A 1 86 ? 15.136 8.062 -16.446 1.00 84.50 86 MET A CA 1
ATOM 630 C C . MET A 1 86 ? 14.425 8.775 -15.291 1.00 84.50 86 MET A C 1
ATOM 632 O O . MET A 1 86 ? 14.294 8.223 -14.199 1.00 84.50 86 MET A O 1
ATOM 636 N N . LYS A 1 87 ? 13.912 9.988 -15.534 1.00 85.38 87 LYS A N 1
ATOM 637 C CA . LYS A 1 87 ? 13.127 10.730 -14.543 1.00 85.38 87 LYS A CA 1
ATOM 638 C C . LYS A 1 87 ? 11.863 9.966 -14.155 1.00 85.38 87 LYS A C 1
ATOM 640 O O . LYS A 1 87 ? 11.582 9.868 -12.965 1.00 85.38 87 LYS A O 1
ATOM 645 N N . SER A 1 88 ? 11.128 9.427 -15.131 1.00 86.81 88 SER A N 1
ATOM 646 C CA . SER A 1 88 ? 9.943 8.600 -14.877 1.00 86.81 88 SER A CA 1
ATOM 647 C C . SER A 1 88 ? 10.307 7.372 -14.045 1.00 86.81 88 SER A C 1
ATOM 649 O O . SER A 1 88 ? 9.700 7.145 -13.001 1.00 86.81 88 SER A O 1
ATOM 651 N N . PHE A 1 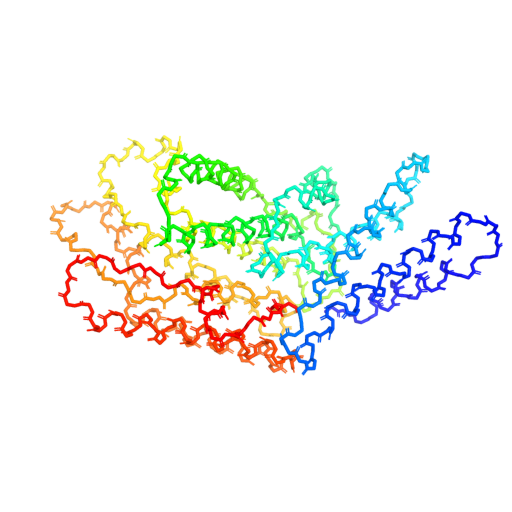89 ? 11.349 6.637 -14.447 1.00 89.31 89 PHE A N 1
ATOM 652 C CA . PHE A 1 89 ? 11.850 5.453 -13.750 1.00 89.31 89 PHE A CA 1
ATOM 653 C C . PHE A 1 89 ? 12.165 5.734 -12.277 1.00 89.31 89 PHE A C 1
ATOM 655 O O . PHE A 1 89 ? 11.573 5.111 -11.394 1.00 89.31 89 PHE A O 1
ATOM 662 N N . LEU A 1 90 ? 13.028 6.720 -12.014 1.00 91.94 90 LEU A N 1
ATOM 663 C CA . LEU A 1 90 ? 13.418 7.116 -10.660 1.00 91.94 90 LEU A CA 1
ATOM 664 C C . LEU A 1 90 ? 12.226 7.619 -9.844 1.00 91.94 90 LEU A C 1
ATOM 666 O O . LEU A 1 90 ? 12.087 7.252 -8.681 1.00 91.94 90 LEU A O 1
ATOM 670 N N . ALA A 1 91 ? 11.345 8.422 -10.446 1.00 92.19 91 ALA A N 1
ATOM 671 C CA . ALA A 1 91 ? 10.139 8.897 -9.780 1.00 92.19 91 ALA A CA 1
ATOM 672 C C . ALA A 1 91 ? 9.235 7.742 -9.332 1.00 92.19 91 ALA A C 1
ATOM 674 O O . ALA A 1 91 ? 8.722 7.786 -8.218 1.00 92.19 91 ALA A O 1
ATOM 675 N N . GLY A 1 92 ? 9.074 6.708 -10.163 1.00 93.44 92 GLY A N 1
ATOM 676 C CA . GLY A 1 92 ? 8.309 5.514 -9.806 1.00 93.44 92 GLY A CA 1
ATOM 677 C C . GLY A 1 92 ? 8.928 4.732 -8.655 1.00 93.44 92 GLY A C 1
ATOM 678 O O . GLY A 1 92 ? 8.223 4.420 -7.701 1.00 93.44 92 GLY A O 1
ATOM 679 N N . ILE A 1 93 ? 10.245 4.498 -8.675 1.00 93.50 93 ILE A N 1
ATOM 680 C CA . ILE A 1 93 ? 10.934 3.827 -7.557 1.00 93.50 93 ILE A CA 1
ATOM 681 C C . ILE A 1 93 ? 10.769 4.612 -6.259 1.00 93.50 93 ILE A C 1
ATOM 683 O O . ILE A 1 93 ? 10.444 4.041 -5.220 1.00 93.50 93 ILE A O 1
ATOM 687 N N . MET A 1 94 ? 10.986 5.927 -6.314 1.00 95.31 94 MET A N 1
ATOM 688 C CA . MET A 1 94 ? 10.838 6.780 -5.141 1.00 95.31 94 MET A CA 1
ATOM 689 C C . MET A 1 94 ? 9.388 6.769 -4.646 1.00 95.31 94 MET A C 1
ATOM 691 O O . MET A 1 94 ? 9.170 6.591 -3.456 1.00 95.31 94 MET A O 1
ATOM 695 N N . ALA A 1 95 ? 8.395 6.881 -5.534 1.00 96.06 95 ALA A N 1
ATOM 696 C CA . ALA A 1 95 ? 6.980 6.803 -5.168 1.00 96.06 95 ALA A CA 1
ATOM 697 C C . ALA A 1 95 ? 6.617 5.462 -4.515 1.00 96.06 95 ALA A C 1
ATOM 699 O O . ALA A 1 95 ? 5.943 5.448 -3.487 1.00 96.06 95 ALA A O 1
ATOM 700 N N . TYR A 1 96 ? 7.098 4.352 -5.078 1.00 95.38 96 TYR A N 1
ATOM 701 C CA . TYR A 1 96 ? 6.931 3.018 -4.513 1.00 95.38 96 TYR A CA 1
ATOM 702 C C . TYR A 1 96 ? 7.501 2.935 -3.095 1.00 95.38 96 TYR A C 1
ATOM 704 O O . TYR A 1 96 ? 6.794 2.563 -2.158 1.00 95.38 96 TYR A O 1
ATOM 712 N N . TRP A 1 97 ? 8.759 3.350 -2.922 1.00 94.50 97 TRP A N 1
ATOM 713 C CA . TRP A 1 97 ? 9.448 3.276 -1.636 1.00 94.50 97 TRP A CA 1
ATOM 714 C C . TRP A 1 97 ? 8.817 4.192 -0.579 1.00 94.50 97 TRP A C 1
ATOM 716 O O . TRP A 1 97 ? 8.669 3.807 0.583 1.00 94.50 97 TRP A O 1
ATOM 726 N N . GLU A 1 98 ? 8.388 5.393 -0.970 1.00 95.94 98 GLU A N 1
ATOM 727 C CA . GLU A 1 98 ? 7.625 6.295 -0.102 1.00 95.94 98 GLU A CA 1
ATOM 728 C C . GLU A 1 98 ? 6.303 5.668 0.342 1.00 95.94 98 GLU A C 1
ATOM 730 O O . GLU A 1 98 ? 5.967 5.739 1.523 1.00 95.94 98 GLU A O 1
ATOM 735 N N . ALA A 1 99 ? 5.579 5.007 -0.565 1.00 95.88 99 ALA A N 1
ATOM 736 C CA . ALA A 1 99 ? 4.312 4.358 -0.244 1.00 95.88 99 ALA A CA 1
ATOM 737 C C . ALA A 1 99 ? 4.492 3.275 0.825 1.00 95.88 99 ALA A C 1
ATOM 739 O O . ALA A 1 99 ? 3.832 3.322 1.863 1.00 95.88 99 ALA A O 1
ATOM 740 N N . VAL A 1 100 ? 5.433 2.349 0.622 1.00 92.88 100 VAL A N 1
ATOM 741 C CA . VAL A 1 100 ? 5.647 1.222 1.547 1.00 92.88 100 VAL A CA 1
ATOM 742 C C . VAL A 1 100 ? 6.296 1.638 2.873 1.00 92.88 100 VAL A C 1
ATOM 744 O O . VAL A 1 100 ? 6.101 0.969 3.883 1.00 92.88 100 VAL A O 1
ATOM 747 N N . SER A 1 101 ? 7.039 2.751 2.904 1.00 93.44 101 SER A N 1
ATOM 748 C CA . SER A 1 101 ? 7.683 3.258 4.128 1.00 93.44 101 SER A CA 1
ATOM 749 C C . SER A 1 101 ? 6.818 4.230 4.939 1.00 93.44 101 SER A C 1
ATOM 751 O O . SER A 1 101 ? 7.076 4.428 6.131 1.00 93.44 101 SER A O 1
ATOM 753 N N . SER A 1 102 ? 5.788 4.823 4.327 1.00 95.19 102 SER A N 1
ATOM 754 C CA . SER A 1 102 ? 4.921 5.833 4.954 1.00 95.19 102 SER A CA 1
ATOM 755 C C . SER A 1 102 ? 4.237 5.354 6.239 1.00 95.19 102 SER A C 1
ATOM 757 O O . SER A 1 102 ? 4.103 6.125 7.184 1.00 95.19 102 SER A O 1
ATOM 759 N N . PHE A 1 103 ? 3.894 4.068 6.316 1.00 92.25 103 PHE A N 1
ATOM 760 C CA . PHE A 1 103 ? 3.261 3.447 7.484 1.00 92.25 103 PHE A CA 1
ATOM 761 C C . PHE A 1 103 ? 4.204 3.258 8.681 1.00 92.25 103 PHE A C 1
ATOM 763 O O . PHE A 1 103 ? 3.753 3.031 9.803 1.00 92.25 103 PHE A O 1
ATOM 770 N N . LEU A 1 104 ? 5.516 3.343 8.455 1.00 90.38 104 LEU A N 1
ATOM 771 C CA . LEU A 1 104 ? 6.550 3.104 9.465 1.00 90.38 104 LEU A CA 1
ATOM 772 C C . LEU A 1 104 ? 7.116 4.416 10.011 1.00 90.38 104 LEU A C 1
ATOM 774 O O . LEU A 1 104 ? 7.427 4.540 11.198 1.00 90.38 104 LEU A O 1
ATOM 778 N N . LYS A 1 105 ? 7.269 5.401 9.125 1.00 88.50 105 LYS A N 1
ATOM 779 C CA . LYS A 1 105 ? 8.007 6.633 9.385 1.00 88.50 105 LYS A CA 1
ATOM 780 C C . LYS A 1 105 ? 7.070 7.798 9.674 1.00 88.50 105 LYS A C 1
ATOM 782 O O . LYS A 1 105 ? 6.271 8.176 8.826 1.00 88.50 105 LYS A O 1
ATOM 787 N N . ASP A 1 106 ? 7.267 8.444 10.819 1.00 91.56 106 ASP A N 1
ATOM 788 C CA . ASP A 1 106 ? 6.666 9.752 11.077 1.00 91.56 106 ASP A CA 1
ATOM 789 C C . ASP A 1 106 ? 7.376 10.843 10.259 1.00 91.56 106 ASP A C 1
ATOM 791 O O . ASP A 1 106 ? 8.601 11.003 10.319 1.00 91.56 106 ASP A O 1
ATOM 795 N N . GLN A 1 107 ? 6.614 11.553 9.430 1.00 93.25 107 GLN A N 1
ATOM 796 C CA . GLN A 1 107 ? 7.094 12.637 8.576 1.00 93.25 107 GLN A CA 1
ATOM 797 C C . GLN A 1 107 ? 5.917 13.492 8.091 1.00 93.25 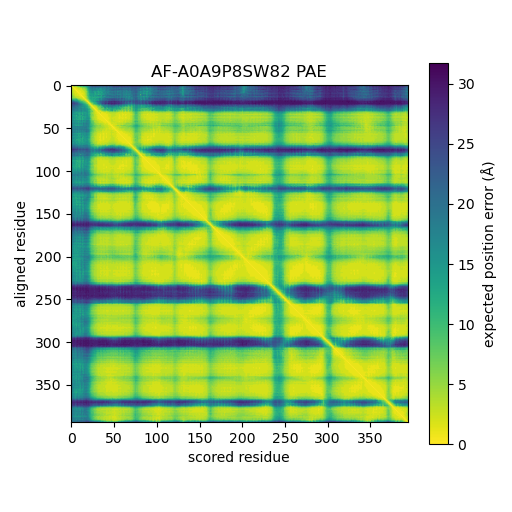107 GLN A C 1
ATOM 799 O O . GLN A 1 107 ? 4.819 12.973 7.950 1.00 93.25 107 GLN A O 1
ATOM 804 N N . PRO A 1 108 ? 6.115 14.779 7.759 1.00 93.12 108 PRO A N 1
ATOM 805 C CA . PRO A 1 108 ? 5.048 15.588 7.174 1.00 93.12 108 PRO A CA 1
ATOM 806 C C . PRO A 1 108 ? 4.791 15.211 5.707 1.00 93.12 108 PRO A C 1
ATOM 808 O O . PRO A 1 108 ? 5.724 14.835 4.988 1.00 93.12 108 PRO A O 1
ATOM 811 N N . ILE A 1 109 ? 3.566 15.428 5.208 1.00 93.12 109 ILE A N 1
ATOM 812 C CA . ILE A 1 109 ? 3.217 15.249 3.780 1.00 93.12 109 ILE A CA 1
ATOM 813 C C . ILE A 1 109 ? 4.147 16.050 2.857 1.00 93.12 109 ILE A C 1
ATOM 815 O O . ILE A 1 109 ? 4.518 15.583 1.779 1.00 93.12 109 ILE A O 1
ATOM 819 N N . SER A 1 110 ? 4.589 17.237 3.287 1.00 93.06 110 SER A N 1
ATOM 820 C CA . SER A 1 110 ? 5.513 18.090 2.526 1.00 93.06 110 SER A CA 1
ATOM 821 C C . SER A 1 110 ? 6.847 17.408 2.196 1.00 93.06 110 SER A C 1
ATOM 823 O O . SER A 1 110 ? 7.531 17.817 1.253 1.00 93.06 110 SER A O 1
ATOM 825 N N . SER A 1 111 ? 7.205 16.328 2.901 1.00 93.31 111 SER A N 1
ATOM 826 C CA . SER A 1 111 ? 8.368 15.498 2.575 1.00 93.31 111 SER A CA 1
ATOM 827 C C . SER A 1 111 ? 8.285 14.856 1.184 1.00 93.31 111 SER A C 1
ATOM 829 O O . SER A 1 111 ? 9.337 14.632 0.585 1.00 93.31 111 SER A O 1
ATOM 831 N N . LEU A 1 112 ? 7.075 14.666 0.641 1.00 94.38 112 LEU A N 1
ATOM 832 C CA . LEU A 1 112 ? 6.789 14.108 -0.689 1.00 94.38 112 LEU A CA 1
ATOM 833 C C . LEU A 1 112 ? 6.745 15.159 -1.810 1.00 94.38 112 LEU A C 1
ATOM 835 O O . LEU A 1 112 ? 6.565 14.813 -2.975 1.00 94.38 112 LEU A O 1
ATOM 839 N N . SER A 1 113 ? 6.921 16.447 -1.493 1.00 92.00 113 SER A N 1
ATOM 840 C CA . SER A 1 113 ? 6.815 17.563 -2.456 1.00 92.00 113 SER A CA 1
ATOM 841 C C . SER A 1 113 ? 7.699 17.413 -3.698 1.00 92.00 113 SER A C 1
ATOM 843 O O . SER A 1 113 ? 7.342 17.889 -4.773 1.00 92.00 113 SER A O 1
ATOM 845 N N . TYR A 1 114 ? 8.820 16.700 -3.586 1.00 90.62 114 TYR A N 1
ATOM 846 C CA . TYR A 1 114 ? 9.722 16.431 -4.707 1.00 90.62 114 TYR A CA 1
ATOM 847 C C . TYR A 1 114 ? 9.123 15.515 -5.788 1.00 90.62 114 TYR A C 1
ATOM 849 O O . TYR A 1 114 ? 9.638 15.484 -6.903 1.00 90.62 114 TYR A O 1
ATOM 857 N N . LEU A 1 115 ? 8.037 14.800 -5.478 1.00 91.75 115 LEU A N 1
ATOM 858 C CA . LEU A 1 115 ? 7.282 13.966 -6.416 1.00 91.75 115 LEU A CA 1
ATOM 859 C C . LEU A 1 115 ? 6.028 14.665 -6.961 1.00 91.75 115 LEU A C 1
ATOM 861 O O . LEU A 1 115 ? 5.351 14.103 -7.814 1.00 91.75 115 LEU A O 1
ATOM 865 N N . ALA A 1 116 ? 5.712 15.892 -6.530 1.00 84.19 116 ALA A N 1
ATOM 866 C CA . ALA A 1 116 ? 4.462 16.563 -6.903 1.00 84.19 116 ALA A 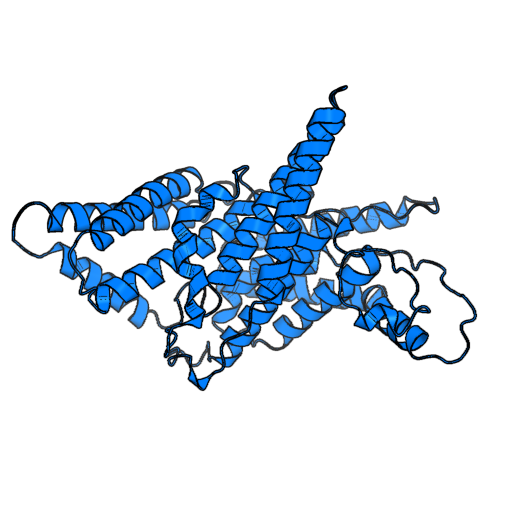CA 1
ATOM 867 C C . ALA A 1 116 ? 4.284 16.728 -8.426 1.00 84.19 116 ALA A C 1
ATOM 869 O O . ALA A 1 116 ? 3.177 16.584 -8.939 1.00 84.19 116 ALA A O 1
ATOM 870 N N . GLY A 1 117 ? 5.377 16.960 -9.163 1.00 78.06 117 GLY A N 1
ATOM 871 C CA . GLY A 1 117 ? 5.353 17.079 -10.627 1.00 78.06 117 GLY A CA 1
ATOM 872 C C . GLY A 1 117 ? 5.063 15.770 -11.374 1.00 78.06 117 GLY A C 1
ATOM 873 O O . GLY A 1 117 ? 4.870 15.797 -12.584 1.00 78.06 117 GLY A O 1
ATOM 874 N N . VAL A 1 118 ? 5.040 14.627 -10.682 1.00 76.94 118 VAL A N 1
ATOM 875 C CA . VAL A 1 118 ? 4.752 13.302 -11.260 1.00 76.94 118 VAL A CA 1
ATOM 876 C C . VAL A 1 118 ? 3.244 13.052 -11.341 1.00 76.94 118 VAL A C 1
ATOM 878 O O . VAL A 1 118 ? 2.789 12.306 -12.199 1.00 76.94 118 VAL A O 1
ATOM 881 N N . CYS A 1 119 ? 2.447 13.715 -10.500 1.00 67.06 119 CYS A N 1
ATOM 882 C CA . CYS A 1 119 ? 0.994 13.542 -10.469 1.00 67.06 119 CYS A CA 1
ATOM 883 C C . CYS A 1 119 ? 0.255 14.240 -11.629 1.00 67.06 119 CYS A C 1
ATOM 885 O O . CYS A 1 119 ? -0.950 14.081 -11.747 1.00 67.06 119 CYS A O 1
ATOM 887 N N . GLN A 1 120 ? 0.946 15.007 -12.480 1.00 62.19 120 GLN A N 1
ATOM 888 C CA . GLN A 1 120 ? 0.352 15.793 -13.579 1.00 62.19 120 GLN A CA 1
ATOM 889 C C . GLN A 1 120 ? 0.314 15.039 -14.928 1.00 62.19 120 GLN A C 1
ATOM 891 O O . GLN A 1 120 ? 0.175 15.651 -15.990 1.00 62.19 120 GLN A O 1
ATOM 896 N N . GLN A 1 121 ? 0.457 13.707 -14.902 1.00 56.06 121 GLN A N 1
ATOM 897 C CA . GLN A 1 121 ? 0.566 12.852 -16.095 1.00 56.06 121 GLN A CA 1
ATOM 898 C C . GLN A 1 121 ? -0.670 12.850 -17.014 1.00 56.06 121 GLN A C 1
ATOM 900 O O . GLN A 1 121 ? -0.573 12.358 -18.136 1.00 56.06 121 GLN A O 1
ATOM 905 N N . ASP A 1 122 ? -1.789 13.463 -16.615 1.00 52.09 122 ASP A N 1
ATOM 906 C CA . ASP A 1 122 ? -2.996 13.571 -17.448 1.00 52.09 122 ASP A CA 1
ATOM 907 C C . ASP A 1 122 ? -2.777 14.281 -18.790 1.00 52.09 122 ASP A C 1
ATOM 909 O O . ASP A 1 122 ? -3.511 14.029 -19.746 1.00 52.09 122 ASP A O 1
ATOM 913 N N . THR A 1 123 ? -1.740 15.111 -18.895 1.00 58.91 123 THR A N 1
ATOM 914 C CA . THR A 1 123 ? -1.432 15.900 -20.100 1.00 58.91 123 THR A CA 1
ATOM 915 C C . THR A 1 123 ? -0.627 15.156 -21.169 1.00 58.91 123 THR A C 1
ATOM 917 O O . THR A 1 123 ? -0.484 15.668 -22.278 1.00 58.91 123 THR A O 1
ATOM 920 N N . ALA A 1 124 ? -0.097 13.962 -20.879 1.00 67.50 124 ALA A N 1
ATOM 921 C CA . ALA A 1 124 ? 0.726 13.225 -21.836 1.00 67.50 124 ALA A CA 1
ATOM 922 C C . ALA A 1 124 ? -0.134 12.461 -22.861 1.00 67.50 124 ALA A C 1
ATOM 924 O O . ALA A 1 124 ? -1.033 11.703 -22.489 1.00 67.50 124 ALA A O 1
ATOM 925 N N . GLU A 1 125 ? 0.171 12.615 -24.155 1.00 74.12 125 GLU A N 1
ATOM 926 C CA . GLU A 1 125 ? -0.508 11.885 -25.241 1.00 74.12 125 GLU A CA 1
ATOM 927 C C . GLU A 1 125 ? -0.276 10.366 -25.160 1.00 74.12 125 GLU A C 1
ATOM 929 O O . GLU A 1 125 ? -1.179 9.588 -25.466 1.00 74.12 125 GLU A O 1
ATOM 934 N N . ARG A 1 126 ? 0.912 9.945 -24.703 1.00 84.31 126 ARG A N 1
ATOM 935 C CA . ARG A 1 126 ? 1.281 8.543 -24.460 1.00 84.31 126 ARG A CA 1
ATOM 936 C C . ARG A 1 126 ? 1.905 8.366 -23.083 1.00 84.31 126 ARG A C 1
ATOM 938 O O . ARG A 1 126 ? 2.700 9.195 -22.642 1.00 84.31 126 ARG A O 1
ATOM 945 N N . ILE A 1 127 ? 1.553 7.268 -22.426 1.00 86.88 127 ILE A N 1
ATOM 946 C CA . ILE A 1 127 ? 2.005 6.896 -21.088 1.00 86.88 127 ILE A CA 1
ATOM 947 C C . ILE A 1 127 ? 2.867 5.647 -21.210 1.00 86.88 127 ILE A C 1
ATOM 949 O O . ILE A 1 127 ? 2.370 4.563 -21.508 1.00 86.88 127 ILE A O 1
ATOM 953 N N . GLN A 1 128 ? 4.157 5.797 -20.927 1.00 88.31 128 GLN A N 1
ATOM 954 C CA . GLN A 1 128 ? 5.061 4.666 -20.781 1.00 88.31 128 GLN A CA 1
ATOM 955 C C . GLN A 1 128 ? 4.911 4.067 -19.371 1.00 88.31 128 GLN A C 1
ATOM 957 O O . GLN A 1 128 ? 5.121 4.793 -18.389 1.00 88.31 128 GLN A O 1
ATOM 962 N N . PRO A 1 129 ? 4.579 2.769 -19.232 1.00 91.06 129 PRO A N 1
ATOM 963 C CA . PRO A 1 129 ? 4.502 2.114 -17.932 1.00 91.06 129 PRO A CA 1
ATOM 964 C C . PRO A 1 129 ? 5.821 2.211 -17.161 1.00 91.06 129 PRO A C 1
ATOM 966 O O . PRO A 1 129 ? 6.898 1.907 -17.677 1.00 91.06 129 PRO A O 1
ATOM 969 N N . ASN A 1 130 ? 5.739 2.615 -15.897 1.00 91.38 130 ASN A N 1
ATOM 970 C CA . ASN A 1 130 ? 6.886 2.603 -15.007 1.00 91.38 130 ASN A CA 1
ATOM 971 C C . ASN A 1 130 ? 7.204 1.160 -14.551 1.00 91.38 130 ASN A C 1
ATOM 973 O O . ASN A 1 130 ? 6.288 0.447 -14.148 1.00 91.38 130 ASN A O 1
ATOM 977 N N . PRO A 1 131 ? 8.479 0.733 -14.517 1.00 88.38 131 PRO A N 1
ATOM 978 C CA . PRO A 1 131 ? 8.851 -0.619 -14.083 1.00 88.38 131 PRO A CA 1
ATOM 979 C C . PRO A 1 131 ? 8.463 -1.004 -12.643 1.00 88.38 131 PRO A C 1
ATOM 981 O O . PRO A 1 131 ? 8.370 -2.188 -12.341 1.00 88.38 131 PRO A O 1
ATOM 984 N N . TRP A 1 132 ? 8.267 -0.031 -11.752 1.00 89.31 132 TRP A N 1
ATOM 985 C CA . TRP A 1 132 ? 7.972 -0.247 -10.329 1.00 89.31 132 TRP A CA 1
ATOM 986 C C . TRP A 1 132 ? 6.521 0.035 -9.966 1.00 89.31 132 TRP A C 1
ATOM 988 O O . TRP A 1 132 ? 5.970 -0.598 -9.075 1.00 89.31 132 TRP A O 1
ATOM 998 N N . THR A 1 133 ? 5.895 0.989 -10.648 1.00 93.25 133 THR A N 1
ATOM 999 C CA . THR A 1 133 ? 4.544 1.463 -10.315 1.00 93.25 133 THR A CA 1
ATOM 1000 C C . THR A 1 133 ? 3.547 1.283 -11.458 1.00 93.25 133 THR A C 1
ATOM 1002 O O . THR A 1 133 ? 2.376 1.637 -11.316 1.00 93.25 133 THR A O 1
ATOM 1005 N N . GLY A 1 134 ? 3.976 0.743 -12.603 1.00 92.88 134 GLY A N 1
ATOM 1006 C CA . GLY A 1 134 ? 3.160 0.614 -13.806 1.00 92.88 134 GLY A CA 1
ATOM 1007 C C . GLY A 1 134 ? 2.619 1.971 -14.255 1.00 92.88 134 GLY A C 1
ATOM 1008 O O . GLY A 1 134 ? 3.355 2.949 -14.374 1.00 92.88 134 GLY A O 1
ATOM 1009 N N . ILE A 1 135 ? 1.306 2.042 -14.457 1.00 92.75 135 ILE A N 1
ATOM 1010 C CA . ILE A 1 135 ? 0.582 3.288 -14.765 1.00 92.75 135 ILE A CA 1
ATOM 1011 C C . ILE A 1 135 ? 0.076 4.019 -13.505 1.00 92.75 135 ILE A C 1
ATOM 1013 O O . ILE A 1 135 ? -0.625 5.023 -13.594 1.00 92.75 135 ILE A O 1
ATOM 1017 N N . SER A 1 136 ? 0.418 3.508 -12.319 1.00 94.12 136 SER A N 1
ATOM 1018 C CA . SER A 1 136 ? -0.184 3.898 -11.039 1.00 94.12 136 SER A CA 1
ATOM 1019 C C . SER A 1 136 ? 0.708 4.814 -10.201 1.00 94.12 136 SER A C 1
ATOM 1021 O O . SER A 1 136 ? 0.428 5.013 -9.024 1.00 94.12 136 SER A O 1
ATOM 1023 N N . THR A 1 137 ? 1.781 5.391 -10.754 1.00 94.62 137 THR A N 1
ATOM 1024 C CA . THR A 1 137 ? 2.727 6.233 -9.989 1.00 94.62 137 THR A CA 1
ATOM 1025 C C . THR A 1 137 ? 2.049 7.301 -9.114 1.00 94.62 137 THR A C 1
ATOM 1027 O O . THR A 1 137 ? 2.414 7.400 -7.940 1.00 94.62 137 THR A O 1
ATOM 1030 N N . PRO A 1 138 ? 1.033 8.050 -9.596 1.00 94.88 138 PRO A N 1
ATOM 1031 C CA . PRO A 1 138 ? 0.301 8.994 -8.749 1.00 94.88 138 PRO A CA 1
ATOM 1032 C C . PRO A 1 138 ? -0.399 8.327 -7.556 1.00 94.88 138 PRO A C 1
ATOM 1034 O O . PRO A 1 138 ? -0.357 8.858 -6.449 1.00 94.88 138 PRO A O 1
ATOM 1037 N N . LEU A 1 139 ? -0.973 7.134 -7.745 1.00 96.38 139 LEU A N 1
ATOM 1038 C CA . LEU A 1 139 ? -1.648 6.382 -6.684 1.00 96.38 139 LEU A CA 1
ATOM 1039 C C . LEU A 1 139 ? -0.683 5.921 -5.590 1.00 96.38 139 LEU A C 1
ATOM 1041 O O . LEU A 1 139 ? -1.053 5.946 -4.422 1.00 96.38 139 LEU A O 1
ATOM 1045 N N . PHE A 1 140 ? 0.559 5.563 -5.928 1.00 97.00 140 PHE A N 1
ATOM 1046 C CA . PHE A 1 140 ? 1.587 5.269 -4.919 1.00 97.00 140 PHE A CA 1
ATOM 1047 C C . PHE A 1 140 ? 1.939 6.514 -4.094 1.00 97.00 140 PHE A C 1
ATOM 1049 O O . PHE A 1 140 ? 2.080 6.429 -2.876 1.00 97.00 140 PHE A O 1
ATOM 1056 N N . ILE A 1 141 ? 2.005 7.690 -4.727 1.00 96.75 141 ILE A N 1
ATOM 1057 C CA . ILE A 1 141 ? 2.219 8.959 -4.015 1.00 96.75 141 ILE A CA 1
ATOM 1058 C C . ILE A 1 141 ? 1.033 9.264 -3.091 1.00 96.75 141 ILE A C 1
ATOM 1060 O O . ILE A 1 141 ? 1.240 9.674 -1.950 1.00 96.75 141 ILE A O 1
ATOM 1064 N N . TYR A 1 142 ? -0.203 9.054 -3.550 1.00 97.19 142 TYR A N 1
ATOM 1065 C CA . TYR A 1 142 ? -1.393 9.241 -2.716 1.00 97.19 142 TYR A CA 1
ATOM 1066 C C . TYR A 1 142 ? -1.432 8.239 -1.563 1.00 97.19 142 TYR A C 1
ATOM 1068 O O . TYR A 1 142 ? -1.666 8.642 -0.430 1.00 97.19 142 TYR A O 1
ATOM 1076 N N . LEU A 1 143 ? -1.103 6.970 -1.804 1.00 97.56 143 LEU A N 1
ATOM 1077 C CA . LEU A 1 143 ? -0.985 5.969 -0.746 1.00 97.56 143 LEU A CA 1
ATOM 1078 C C . LEU A 1 143 ? 0.072 6.368 0.295 1.00 97.56 143 LEU A C 1
ATOM 1080 O O . LEU A 1 143 ? -0.178 6.232 1.488 1.00 97.56 143 LEU A O 1
ATOM 1084 N N . ALA A 1 144 ? 1.207 6.932 -0.131 1.00 97.50 144 ALA A N 1
ATOM 1085 C CA . ALA A 1 144 ? 2.211 7.469 0.786 1.00 97.50 144 ALA A CA 1
ATOM 1086 C C . ALA A 1 144 ? 1.661 8.621 1.650 1.00 97.50 144 ALA A C 1
ATOM 1088 O O . ALA A 1 144 ? 1.972 8.702 2.837 1.00 97.50 144 ALA A O 1
ATOM 1089 N N . GLN A 1 145 ? 0.829 9.504 1.081 1.00 97.38 145 GLN A N 1
ATOM 1090 C CA . GLN A 1 145 ? 0.149 10.568 1.837 1.00 97.38 145 GLN A CA 1
ATOM 1091 C C . GLN A 1 145 ? -0.814 9.979 2.871 1.00 97.38 145 GLN A C 1
ATOM 1093 O O . GLN A 1 145 ? -0.787 10.390 4.030 1.00 97.38 145 GLN A O 1
ATOM 1098 N N . VAL A 1 146 ? -1.614 8.985 2.475 1.00 97.38 146 VAL A N 1
ATOM 1099 C CA . VAL A 1 146 ? -2.543 8.285 3.373 1.00 97.38 146 VAL A CA 1
ATOM 1100 C C . VAL A 1 146 ? -1.794 7.606 4.522 1.00 97.38 146 VAL A C 1
ATOM 1102 O O . VAL A 1 146 ? -2.174 7.785 5.678 1.00 97.38 146 VAL A O 1
ATOM 1105 N N . GLY A 1 147 ? -0.705 6.887 4.238 1.00 96.62 147 GLY A N 1
ATOM 1106 C CA . GLY A 1 147 ? 0.090 6.221 5.271 1.00 96.62 147 GLY A CA 1
ATOM 1107 C C . GLY A 1 147 ? 0.747 7.198 6.248 1.00 96.62 147 GLY A C 1
ATOM 1108 O O . GLY A 1 147 ? 0.718 6.962 7.455 1.00 96.62 147 GLY A O 1
ATOM 1109 N N . ILE A 1 148 ? 1.242 8.344 5.757 1.00 97.12 148 ILE A N 1
ATOM 1110 C CA . ILE A 1 148 ? 1.739 9.441 6.605 1.00 97.12 148 ILE A CA 1
ATOM 1111 C C . ILE A 1 148 ? 0.639 9.937 7.551 1.00 97.12 148 ILE A C 1
ATOM 1113 O O . ILE A 1 148 ? 0.855 10.010 8.761 1.00 97.12 148 ILE A O 1
ATOM 1117 N N . LEU A 1 149 ? -0.542 10.254 7.013 1.00 96.50 149 LEU A N 1
ATOM 1118 C CA . LEU A 1 149 ? -1.668 10.762 7.799 1.00 96.50 149 LEU A CA 1
ATOM 1119 C C . LEU A 1 149 ? -2.120 9.753 8.859 1.00 96.50 149 LEU A C 1
ATOM 1121 O O . LEU A 1 149 ? -2.326 10.124 10.016 1.00 96.50 149 LEU A O 1
ATOM 1125 N N . GLY A 1 150 ? -2.225 8.475 8.485 1.00 94.00 150 GLY A N 1
ATOM 1126 C CA . GLY A 1 150 ? -2.557 7.393 9.409 1.00 94.00 150 GLY A CA 1
ATOM 1127 C C . GLY A 1 150 ? -1.527 7.254 10.530 1.00 94.00 150 GLY A C 1
ATOM 1128 O O . GLY A 1 150 ? -1.891 7.163 11.706 1.00 94.00 150 GLY A O 1
ATOM 1129 N N . ARG A 1 151 ? -0.232 7.331 10.196 1.00 94.00 151 ARG A N 1
ATOM 1130 C CA . ARG A 1 151 ? 0.857 7.257 11.178 1.00 94.00 151 ARG A CA 1
ATOM 1131 C C . ARG A 1 151 ? 0.821 8.423 12.163 1.00 94.00 151 ARG A C 1
ATOM 1133 O O . ARG A 1 151 ? 0.908 8.192 13.370 1.00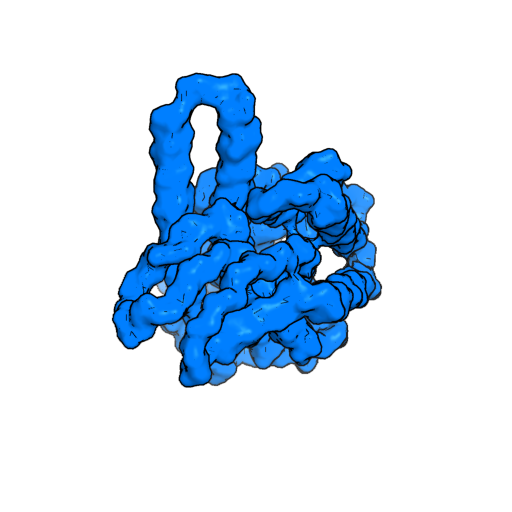 94.00 151 ARG A O 1
ATOM 1140 N N . GLN A 1 152 ? 0.660 9.649 11.668 1.00 93.50 152 GLN A N 1
ATOM 1141 C CA . GLN A 1 152 ? 0.560 10.850 12.503 1.00 93.50 152 GLN A CA 1
ATOM 1142 C C . GLN A 1 152 ? -0.648 10.782 13.440 1.00 93.50 152 GLN A C 1
ATOM 1144 O O . GLN A 1 152 ? -0.531 11.070 14.633 1.00 93.50 152 GLN A O 1
ATOM 1149 N N . LEU A 1 153 ? -1.794 10.332 12.928 1.00 90.88 153 LEU A N 1
ATOM 1150 C CA . LEU A 1 153 ? -2.999 10.172 13.728 1.00 90.88 153 LEU A CA 1
ATOM 1151 C C . LEU A 1 153 ? -2.832 9.107 14.822 1.00 90.88 153 LEU A C 1
ATOM 1153 O O . LEU A 1 153 ? -3.213 9.364 15.963 1.00 90.88 153 LEU A O 1
ATOM 1157 N N . SER A 1 154 ? -2.230 7.953 14.511 1.00 88.94 154 SER A N 1
ATOM 1158 C CA . SER A 1 154 ? -1.928 6.902 15.499 1.00 88.94 154 SER A CA 1
ATOM 1159 C C . SER A 1 154 ? -1.013 7.425 16.619 1.00 88.94 154 SER A C 1
ATOM 1161 O O . SER A 1 154 ? -1.312 7.247 17.801 1.00 88.94 154 SER A O 1
ATOM 1163 N N . ILE A 1 155 ? 0.041 8.180 16.279 1.00 88.25 155 ILE A N 1
ATOM 1164 C CA . ILE A 1 155 ? 0.926 8.816 17.273 1.00 88.25 155 ILE A CA 1
ATOM 1165 C C . ILE A 1 155 ? 0.138 9.772 18.176 1.00 88.25 155 ILE A C 1
ATOM 1167 O O . ILE A 1 155 ? 0.256 9.696 19.398 1.00 88.25 155 ILE A O 1
ATOM 1171 N N . ILE A 1 156 ? -0.702 10.636 17.601 1.00 86.44 156 ILE A N 1
ATOM 1172 C CA . ILE A 1 156 ? -1.521 11.578 18.375 1.00 86.44 156 ILE A CA 1
ATOM 1173 C C . ILE A 1 156 ? -2.484 10.838 19.308 1.00 86.44 156 ILE A C 1
ATOM 1175 O O . ILE A 1 156 ? -2.595 11.227 20.471 1.00 86.44 156 ILE A O 1
ATOM 1179 N N . ARG A 1 157 ? -3.152 9.774 18.836 1.00 83.69 157 ARG A N 1
ATOM 1180 C CA . ARG A 1 157 ? -4.061 8.957 19.662 1.00 83.69 157 ARG A CA 1
ATOM 1181 C C . ARG A 1 157 ? -3.332 8.340 20.855 1.00 83.69 157 ARG A C 1
ATOM 1183 O O . ARG A 1 157 ? -3.826 8.434 21.980 1.00 83.69 157 ARG A O 1
ATOM 1190 N N . ASN A 1 158 ? -2.134 7.806 20.635 1.00 79.50 158 ASN A N 1
ATOM 1191 C CA . ASN A 1 158 ? -1.321 7.202 21.691 1.00 79.50 158 ASN A CA 1
ATOM 1192 C C . ASN A 1 158 ? -0.790 8.238 22.697 1.00 79.50 158 ASN A C 1
ATOM 1194 O O . ASN A 1 158 ? -0.693 7.947 23.887 1.00 79.50 158 ASN A O 1
ATOM 1198 N N . LEU A 1 159 ? -0.509 9.469 22.255 1.00 77.62 159 LEU A N 1
ATOM 1199 C CA . LEU A 1 159 ? -0.114 10.568 23.142 1.00 77.62 159 LEU A CA 1
ATOM 1200 C C . LEU A 1 159 ? -1.289 11.126 23.972 1.00 77.62 159 LEU A C 1
ATOM 1202 O O . LEU A 1 159 ? -1.068 11.537 25.114 1.00 77.62 159 LEU A O 1
ATOM 1206 N N . SER A 1 160 ? -2.535 11.105 23.462 1.00 60.25 160 SER A N 1
ATOM 1207 C CA . SER A 1 160 ? -3.727 11.595 24.202 1.00 60.25 160 SER A CA 1
ATOM 1208 C C . SER A 1 160 ? -3.956 10.898 25.531 1.00 60.25 160 SER A C 1
ATOM 1210 O O . SER A 1 160 ? -4.544 11.490 26.433 1.00 60.25 160 SER A O 1
ATOM 1212 N N . VAL A 1 161 ? -3.514 9.647 25.658 1.00 58.94 161 VAL A N 1
ATOM 1213 C CA . VAL A 1 161 ? -3.693 8.863 26.884 1.00 58.94 161 VAL A CA 1
ATOM 1214 C C . VAL A 1 161 ? -2.948 9.510 28.066 1.00 58.94 161 VAL A C 1
ATOM 1216 O O . VAL A 1 161 ? -3.245 9.195 29.215 1.00 58.94 161 VAL A O 1
ATOM 1219 N N . SER A 1 162 ? -2.031 10.462 27.816 1.00 54.56 162 SER A N 1
ATOM 1220 C CA . SER A 1 162 ? -1.073 10.914 28.824 1.00 54.56 162 SER A CA 1
ATOM 1221 C C . SER A 1 162 ? -1.070 12.407 29.222 1.00 54.56 162 SER A C 1
ATOM 1223 O O . SER A 1 162 ? -0.292 12.725 30.124 1.00 54.56 162 SER A O 1
ATOM 1225 N N . THR A 1 163 ? -1.851 13.363 28.661 1.00 52.41 163 THR A N 1
ATOM 1226 C CA . THR A 1 163 ? -1.788 14.791 29.127 1.00 52.41 163 THR A CA 1
ATOM 1227 C C . THR A 1 163 ? -2.979 15.727 28.780 1.00 52.41 163 THR A C 1
ATOM 1229 O O . THR A 1 163 ? -3.587 15.635 27.722 1.00 52.41 163 THR A O 1
ATOM 1232 N N . PHE A 1 164 ? -3.215 16.724 29.656 1.00 49.97 164 PHE A N 1
ATOM 1233 C CA . PHE A 1 164 ? -4.176 17.857 29.667 1.00 49.97 164 PHE A CA 1
ATOM 1234 C C . PHE A 1 164 ? -4.155 18.869 28.475 1.00 49.97 164 PHE A C 1
ATOM 1236 O O . PHE A 1 164 ? -4.634 19.994 28.616 1.00 49.97 164 PHE A O 1
ATOM 1243 N N . ALA A 1 165 ? -3.624 18.530 27.294 1.00 56.53 165 ALA A N 1
ATOM 1244 C CA . ALA A 1 165 ? -3.410 19.476 26.177 1.00 56.53 165 ALA A CA 1
ATOM 1245 C C . ALA A 1 165 ? -4.491 19.428 25.066 1.00 56.53 165 ALA A C 1
ATOM 1247 O O . ALA A 1 165 ? -4.178 19.470 23.874 1.00 56.53 165 ALA A O 1
ATOM 1248 N N . SER A 1 166 ? -5.773 19.360 25.441 1.00 65.31 166 SER A N 1
ATOM 1249 C CA . SER A 1 166 ? -6.894 19.086 24.518 1.00 65.31 166 SER A CA 1
ATOM 1250 C C . SER A 1 166 ? -7.055 20.092 23.363 1.00 65.31 166 SER A C 1
ATOM 1252 O O . SER A 1 166 ? -7.389 19.702 22.246 1.00 65.31 166 SER A O 1
ATOM 1254 N N . GLY A 1 167 ? -6.783 21.383 23.589 1.00 68.50 167 GLY A N 1
ATOM 1255 C CA . GLY A 1 167 ? -7.015 22.433 22.584 1.00 68.50 167 GLY A CA 1
ATOM 1256 C C . GLY A 1 167 ? -6.034 22.428 21.403 1.00 68.50 167 GLY A C 1
ATOM 1257 O O . GLY A 1 167 ? -6.434 22.675 20.268 1.00 68.50 167 GLY A O 1
ATOM 1258 N N . ILE A 1 168 ? -4.751 22.132 21.647 1.00 73.06 168 ILE A N 1
ATOM 1259 C CA . ILE A 1 168 ? -3.746 22.005 20.574 1.00 73.06 168 ILE A CA 1
ATOM 1260 C C . ILE A 1 168 ? -3.984 20.702 19.808 1.00 73.06 168 ILE A C 1
ATOM 1262 O O . ILE A 1 168 ? -3.922 20.695 18.582 1.00 73.06 168 ILE A O 1
ATOM 1266 N N . GLN A 1 169 ? -4.325 19.628 20.524 1.00 74.31 169 GLN A N 1
ATOM 1267 C CA . GLN A 1 169 ? -4.621 18.332 19.927 1.00 74.31 169 GLN A CA 1
ATOM 1268 C C . GLN A 1 169 ? -5.789 18.401 18.937 1.00 74.31 169 GLN A C 1
ATOM 1270 O O . GLN A 1 169 ? -5.655 17.897 17.825 1.00 74.31 169 GLN A O 1
ATOM 1275 N N . SER A 1 170 ? -6.887 19.072 19.308 1.00 80.00 170 SER A N 1
ATOM 1276 C CA . SER A 1 170 ? -8.038 19.267 18.416 1.00 80.00 170 SER A CA 1
ATOM 1277 C C . SER A 1 170 ? -7.625 19.944 17.111 1.00 80.00 170 SER A C 1
ATOM 1279 O O . SER A 1 170 ? -7.924 19.434 16.042 1.00 80.00 170 SER A O 1
ATOM 1281 N N . ARG A 1 171 ? -6.847 21.035 17.180 1.00 84.06 171 ARG A N 1
ATOM 1282 C CA . ARG A 1 171 ? -6.405 21.762 15.977 1.00 84.06 171 ARG A CA 1
ATOM 1283 C C . ARG A 1 171 ? -5.535 20.916 15.051 1.00 84.06 171 ARG A C 1
ATOM 1285 O O . ARG A 1 171 ? -5.656 21.028 13.839 1.00 84.06 171 ARG A O 1
ATOM 1292 N N . VAL A 1 172 ? -4.647 20.093 15.614 1.00 85.31 172 VAL A N 1
ATOM 1293 C CA . VAL A 1 172 ? -3.804 19.190 14.817 1.00 85.31 172 VAL A CA 1
ATOM 1294 C C . VAL A 1 172 ? -4.654 18.091 14.176 1.00 85.31 172 VAL A C 1
ATOM 1296 O O . VAL A 1 172 ? -4.443 17.763 13.015 1.00 85.31 172 VAL A O 1
ATOM 1299 N N . GLN A 1 173 ? -5.638 17.543 14.893 1.00 86.06 173 GLN A N 1
ATOM 1300 C CA . GLN A 1 173 ? -6.570 16.567 14.322 1.00 86.06 173 GLN A CA 1
ATOM 1301 C C . GLN A 1 173 ? -7.428 17.171 13.202 1.00 86.06 173 GLN A C 1
ATOM 1303 O O . GLN A 1 173 ? -7.617 16.515 12.180 1.00 86.06 173 GLN A O 1
ATOM 1308 N N . ASP A 1 174 ? -7.883 18.416 13.359 1.00 87.94 174 ASP A N 1
ATOM 1309 C CA . ASP A 1 174 ? -8.642 19.138 12.333 1.00 87.94 174 ASP A CA 1
ATOM 1310 C C . ASP A 1 174 ? -7.800 19.374 11.064 1.00 87.94 174 ASP A C 1
ATOM 1312 O O . ASP A 1 174 ? -8.284 19.148 9.954 1.00 87.94 174 ASP A O 1
ATOM 1316 N N . ASP A 1 175 ? -6.524 19.754 11.210 1.00 91.81 175 ASP A N 1
ATOM 1317 C CA . ASP A 1 175 ? -5.582 19.902 10.086 1.00 91.81 175 ASP A CA 1
ATOM 1318 C C . ASP A 1 175 ? -5.333 18.564 9.368 1.00 91.81 175 ASP A C 1
ATOM 1320 O O . ASP A 1 175 ? -5.420 18.483 8.139 1.00 91.81 175 ASP A O 1
ATOM 1324 N N . LEU A 1 176 ? -5.118 17.476 10.119 1.00 92.81 176 LEU A N 1
ATOM 1325 C CA . LEU A 1 176 ? -4.987 16.135 9.539 1.00 92.81 176 LEU A CA 1
ATOM 1326 C C . LEU A 1 176 ? -6.256 15.708 8.794 1.00 92.81 176 LEU A C 1
ATOM 1328 O O . LEU A 1 176 ? -6.161 15.129 7.713 1.00 92.81 176 LEU A O 1
ATOM 1332 N N . LEU A 1 177 ? -7.440 16.017 9.330 1.00 91.81 177 LEU A N 1
ATOM 1333 C CA . LEU A 1 177 ? -8.711 15.727 8.669 1.00 91.81 177 LEU A CA 1
ATOM 1334 C C . LEU A 1 177 ? -8.878 16.545 7.379 1.00 91.81 177 LEU A C 1
ATOM 1336 O O . LEU A 1 177 ? -9.358 16.015 6.377 1.00 91.81 177 LEU A O 1
ATOM 1340 N N . GLN A 1 178 ? -8.465 17.813 7.365 1.00 93.19 178 GLN A N 1
ATOM 1341 C CA . GLN A 1 178 ? -8.482 18.636 6.154 1.00 93.19 178 GLN A CA 1
ATOM 1342 C C . GLN A 1 178 ? -7.541 18.070 5.078 1.00 93.19 178 GLN A C 1
ATOM 1344 O O . GLN A 1 178 ? -7.925 17.962 3.911 1.00 93.19 178 GLN A O 1
ATOM 1349 N N . GLN A 1 179 ? -6.332 17.658 5.462 1.00 95.19 179 GLN A N 1
ATOM 1350 C CA . GLN A 1 179 ? -5.382 17.010 4.552 1.00 95.19 179 GLN A CA 1
ATOM 1351 C C . GLN A 1 179 ? -5.900 15.653 4.051 1.00 95.19 179 GLN A C 1
ATOM 1353 O O . GLN A 1 179 ? -5.701 15.313 2.881 1.00 95.19 179 GLN A O 1
ATOM 1358 N N . ALA A 1 180 ? -6.613 14.907 4.899 1.00 95.19 180 ALA A N 1
ATOM 1359 C CA . ALA A 1 180 ? -7.281 13.664 4.529 1.00 95.19 180 ALA A CA 1
ATOM 1360 C C . ALA A 1 180 ? -8.367 13.893 3.464 1.00 95.19 180 ALA A C 1
ATOM 1362 O O . ALA A 1 180 ? -8.371 13.181 2.462 1.00 95.19 180 ALA A O 1
ATOM 1363 N N . ARG A 1 181 ? -9.215 14.925 3.602 1.00 94.06 181 ARG A N 1
ATOM 1364 C CA . ARG A 1 181 ? -10.214 15.291 2.570 1.00 94.06 181 ARG A CA 1
ATOM 1365 C C . ARG A 1 181 ? -9.575 15.624 1.228 1.00 94.06 181 ARG A C 1
ATOM 1367 O O . ARG A 1 181 ? -10.073 15.227 0.180 1.00 94.06 181 ARG A O 1
ATOM 1374 N N . GLU A 1 182 ? -8.455 16.336 1.246 1.00 93.81 182 GLU A N 1
ATOM 1375 C CA . GLU A 1 182 ? -7.734 16.660 0.015 1.00 93.81 182 GLU A CA 1
ATOM 1376 C C . GLU A 1 182 ? -7.127 15.407 -0.642 1.00 93.81 182 GLU A C 1
ATOM 1378 O O . GLU A 1 182 ? -7.098 15.305 -1.868 1.00 93.81 182 GLU A O 1
ATOM 1383 N N . CYS A 1 183 ? -6.671 14.428 0.147 1.00 94.56 183 CYS A N 1
ATOM 1384 C CA . CYS A 1 183 ? -6.250 13.128 -0.383 1.00 94.56 183 CYS A CA 1
ATOM 1385 C C . CYS A 1 183 ? -7.431 12.338 -0.963 1.00 94.56 183 CYS A C 1
ATOM 1387 O O . CYS A 1 183 ? -7.303 11.777 -2.049 1.00 94.56 183 CYS A O 1
ATOM 1389 N N . GLU A 1 184 ? -8.578 12.331 -0.281 1.00 95.00 184 GLU A N 1
ATOM 1390 C CA . GLU A 1 184 ? -9.809 11.688 -0.755 1.00 95.00 184 GLU A CA 1
ATOM 1391 C C . GLU A 1 184 ? -10.240 12.253 -2.114 1.00 95.00 184 GLU A C 1
ATOM 1393 O O . GLU A 1 184 ? -10.451 11.498 -3.063 1.00 95.00 184 GLU A O 1
ATOM 1398 N N . ARG A 1 185 ? -10.275 13.584 -2.246 1.00 93.69 185 ARG A N 1
ATOM 1399 C CA . ARG A 1 185 ? -10.619 14.262 -3.501 1.00 93.69 185 ARG A CA 1
ATOM 1400 C C . ARG A 1 185 ? -9.702 13.839 -4.651 1.00 93.69 185 ARG A C 1
ATOM 1402 O O . ARG A 1 185 ? -10.189 13.486 -5.717 1.00 93.69 185 ARG A O 1
ATOM 1409 N N . LYS A 1 186 ? -8.382 13.800 -4.432 1.00 93.62 186 LYS A N 1
ATOM 1410 C CA . LYS A 1 186 ? -7.419 13.332 -5.450 1.00 93.62 186 LYS A CA 1
ATOM 1411 C C . LYS A 1 186 ? -7.664 11.882 -5.869 1.00 93.62 186 LYS A C 1
ATOM 1413 O O . LYS A 1 186 ? -7.470 11.549 -7.034 1.00 93.62 186 LYS A O 1
ATOM 1418 N N . LEU A 1 187 ? -8.063 11.021 -4.932 1.00 94.38 187 LEU A N 1
ATOM 1419 C CA . LEU A 1 187 ? -8.381 9.621 -5.213 1.00 94.38 187 LEU A CA 1
ATOM 1420 C C . LEU A 1 187 ? -9.689 9.476 -6.002 1.00 94.38 187 LEU A C 1
ATOM 1422 O O . LEU A 1 187 ? -9.764 8.605 -6.865 1.00 94.38 187 LEU A O 1
ATOM 1426 N N . TYR A 1 188 ? -10.687 10.327 -5.751 1.00 93.00 188 TYR A N 1
ATOM 1427 C CA . TYR A 1 188 ? -11.917 10.376 -6.548 1.00 93.00 188 TYR A CA 1
ATOM 1428 C C . TYR A 1 188 ? -11.691 10.916 -7.959 1.00 93.00 188 TYR A C 1
ATOM 1430 O O . TYR A 1 188 ? -12.213 10.344 -8.916 1.00 93.00 188 TYR A O 1
ATOM 1438 N N . ASP A 1 189 ? -10.892 11.974 -8.088 1.00 92.06 189 ASP A N 1
ATOM 1439 C CA . ASP A 1 189 ? -10.596 12.606 -9.375 1.00 92.06 189 ASP A CA 1
ATOM 1440 C C . ASP A 1 189 ? -9.694 11.730 -10.261 1.00 92.06 189 ASP A C 1
ATOM 1442 O O . ASP A 1 189 ? -9.677 11.894 -11.480 1.00 92.06 189 ASP A O 1
ATOM 1446 N N . TYR A 1 190 ? -8.951 10.782 -9.674 1.00 92.50 190 TYR A N 1
ATOM 1447 C CA . TYR A 1 190 ? -8.082 9.883 -10.428 1.00 92.50 190 TYR A CA 1
ATOM 1448 C C . TYR A 1 190 ? -8.885 8.964 -11.355 1.00 92.50 190 TYR A C 1
ATOM 1450 O O . TYR A 1 190 ? -9.733 8.176 -10.913 1.00 92.50 190 TYR A O 1
ATOM 1458 N N . GLN A 1 191 ? -8.526 9.001 -12.638 1.00 91.25 191 GLN A N 1
ATOM 1459 C CA . GLN A 1 191 ? -9.051 8.120 -13.674 1.00 91.25 191 GLN A CA 1
ATOM 1460 C C . GLN A 1 191 ? -7.959 7.181 -14.175 1.00 91.25 191 GLN A C 1
ATOM 1462 O O . GLN A 1 191 ? -6.844 7.604 -14.485 1.00 91.25 191 GLN A O 1
ATOM 1467 N N . VAL A 1 192 ? -8.291 5.895 -14.286 1.00 93.00 192 VAL A N 1
ATOM 1468 C CA . VAL A 1 192 ? -7.387 4.916 -14.889 1.00 93.00 192 VAL A CA 1
ATOM 1469 C C . VAL A 1 192 ? -7.225 5.243 -16.375 1.00 93.00 192 VAL A C 1
ATOM 1471 O O . VAL A 1 192 ? -8.231 5.330 -17.085 1.00 93.00 192 VAL A O 1
ATOM 1474 N N . PRO A 1 193 ? -5.987 5.407 -16.875 1.00 91.81 193 PRO A N 1
ATOM 1475 C CA . PRO A 1 193 ? -5.781 5.715 -18.278 1.00 91.81 193 PRO A CA 1
ATOM 1476 C C . PRO A 1 193 ? -6.338 4.616 -19.199 1.00 91.81 193 PRO A C 1
ATOM 1478 O O . PRO A 1 193 ? -6.180 3.423 -18.907 1.00 91.81 193 PRO A O 1
ATOM 1481 N N . PRO A 1 194 ? -6.967 4.994 -20.324 1.00 92.06 194 PRO A N 1
ATOM 1482 C CA . PRO A 1 194 ? -7.480 4.041 -21.298 1.00 92.06 194 PRO A CA 1
ATOM 1483 C C . PRO A 1 194 ? -6.321 3.353 -22.039 1.00 92.06 194 PRO A C 1
ATOM 1485 O O . PRO A 1 194 ? -5.228 3.916 -22.166 1.00 92.06 194 PRO A O 1
ATOM 1488 N N . ALA A 1 195 ? -6.544 2.124 -22.514 1.00 92.81 195 ALA A N 1
ATOM 1489 C CA . ALA A 1 195 ? -5.481 1.260 -23.035 1.00 92.81 195 ALA A CA 1
ATOM 1490 C C . ALA A 1 195 ? -4.766 1.860 -24.257 1.00 92.81 195 ALA A C 1
ATOM 1492 O O . ALA A 1 195 ? -3.573 1.647 -24.440 1.00 92.81 195 ALA A O 1
ATOM 1493 N N . GLU A 1 196 ? -5.465 2.670 -25.050 1.00 92.38 196 GLU A N 1
ATOM 1494 C CA . GLU A 1 196 ? -4.951 3.318 -26.260 1.00 92.38 196 GLU A CA 1
ATOM 1495 C C . GLU A 1 196 ? -3.882 4.377 -25.959 1.00 92.38 196 GLU A C 1
ATOM 1497 O O . GLU A 1 196 ? -3.063 4.697 -26.821 1.00 92.38 196 GLU A O 1
ATOM 1502 N N . ARG A 1 197 ? -3.884 4.930 -24.738 1.00 91.31 197 ARG A N 1
ATOM 1503 C CA . ARG A 1 197 ? -2.879 5.899 -24.277 1.00 91.31 197 ARG A CA 1
ATOM 1504 C C . ARG A 1 197 ? -1.654 5.229 -23.662 1.00 91.31 197 ARG A C 1
ATOM 1506 O O . ARG A 1 197 ? -0.672 5.921 -23.407 1.00 91.31 197 ARG A O 1
ATOM 1513 N N . ILE A 1 198 ? -1.701 3.927 -23.390 1.00 91.50 198 ILE A N 1
ATOM 1514 C CA . ILE A 1 198 ? -0.644 3.207 -22.679 1.00 91.50 198 ILE A CA 1
ATOM 1515 C C . ILE A 1 198 ? 0.250 2.508 -23.703 1.00 91.50 198 ILE A C 1
ATOM 1517 O O . ILE A 1 198 ? -0.226 1.797 -24.585 1.00 91.50 198 ILE A O 1
ATOM 1521 N N . GLU A 1 199 ? 1.557 2.729 -23.603 1.00 90.94 199 GLU A N 1
ATOM 1522 C CA . GLU A 1 199 ? 2.523 2.009 -24.429 1.00 90.94 199 GLU A CA 1
ATOM 1523 C C . GLU A 1 199 ? 2.564 0.523 -24.055 1.00 90.94 199 GLU A C 1
ATOM 1525 O O . GLU A 1 199 ? 2.324 0.151 -22.905 1.00 90.94 199 GLU A O 1
ATOM 1530 N N . ASP A 1 200 ? 2.886 -0.323 -25.035 1.00 87.94 200 ASP A N 1
ATOM 1531 C CA . ASP A 1 200 ? 3.025 -1.762 -24.825 1.00 87.94 200 ASP A CA 1
ATOM 1532 C C . ASP A 1 200 ? 4.005 -2.051 -23.676 1.00 87.94 200 ASP A C 1
ATOM 1534 O O . ASP A 1 200 ? 5.097 -1.480 -23.597 1.00 87.94 200 ASP A O 1
ATOM 1538 N N . THR A 1 201 ? 3.600 -2.941 -22.773 1.00 86.62 201 THR A N 1
ATOM 1539 C CA . THR A 1 201 ? 4.411 -3.347 -21.624 1.00 86.62 201 THR A CA 1
ATOM 1540 C C . THR A 1 201 ? 5.599 -4.208 -22.049 1.00 86.62 201 THR A C 1
ATOM 1542 O O . THR A 1 201 ? 6.574 -4.306 -21.299 1.00 86.62 201 THR A O 1
ATOM 1545 N N . GLY A 1 202 ? 5.536 -4.831 -23.235 1.00 85.44 202 GLY A N 1
ATOM 1546 C CA . GLY A 1 202 ? 6.564 -5.747 -23.735 1.00 85.44 202 GLY A CA 1
ATOM 1547 C C . GLY A 1 202 ? 6.715 -7.009 -22.878 1.00 85.44 202 GLY A C 1
ATOM 1548 O O . GLY A 1 202 ? 7.785 -7.622 -22.860 1.00 85.44 202 GLY A O 1
ATOM 1549 N N . ASP A 1 203 ? 5.677 -7.358 -22.113 1.00 87.25 203 ASP A N 1
ATOM 1550 C CA . ASP A 1 203 ? 5.649 -8.479 -21.176 1.00 87.25 203 ASP A CA 1
ATOM 1551 C C . ASP A 1 203 ? 4.280 -9.164 -21.205 1.00 87.25 203 ASP A C 1
ATOM 1553 O O . ASP A 1 203 ? 3.323 -8.675 -20.606 1.00 87.25 203 ASP A O 1
ATOM 1557 N N . ASP A 1 204 ? 4.209 -10.333 -21.841 1.00 89.12 204 ASP A N 1
ATOM 1558 C CA . ASP A 1 204 ? 2.965 -11.105 -21.995 1.00 89.12 204 ASP A CA 1
ATOM 1559 C C . ASP A 1 204 ? 2.343 -11.510 -20.648 1.00 89.12 204 ASP A C 1
ATOM 1561 O O . ASP A 1 204 ? 1.132 -11.696 -20.542 1.00 89.12 204 ASP A O 1
ATOM 1565 N N . MET A 1 205 ? 3.161 -11.603 -19.593 1.00 92.62 205 MET A N 1
ATOM 1566 C CA . MET A 1 205 ? 2.709 -11.907 -18.231 1.00 92.62 205 MET A CA 1
ATOM 1567 C C . MET A 1 205 ? 2.153 -10.678 -17.498 1.00 92.62 205 MET A C 1
ATOM 1569 O O . MET A 1 205 ? 1.545 -10.802 -16.433 1.00 92.62 205 MET A O 1
ATOM 1573 N N . THR A 1 206 ? 2.341 -9.477 -18.043 1.00 93.50 206 THR A N 1
ATOM 1574 C CA . THR A 1 206 ? 1.836 -8.221 -17.474 1.00 93.50 206 THR A CA 1
ATOM 1575 C C . THR A 1 206 ? 1.210 -7.360 -18.574 1.00 93.50 206 THR A C 1
ATOM 1577 O O . THR A 1 206 ? 1.723 -6.282 -18.883 1.00 93.50 206 THR A O 1
ATOM 1580 N N . PRO A 1 207 ? 0.098 -7.805 -19.188 1.00 95.00 207 PRO A N 1
ATOM 1581 C CA . PRO A 1 207 ? -0.653 -6.993 -20.134 1.00 95.00 207 PRO A CA 1
ATOM 1582 C C . PRO A 1 207 ? -1.173 -5.702 -19.489 1.00 95.00 207 PRO A C 1
ATOM 1584 O O . PRO A 1 207 ? -1.348 -5.603 -18.271 1.00 95.00 207 PRO A O 1
ATOM 1587 N N . ILE A 1 208 ? -1.505 -4.726 -20.334 1.00 96.06 208 ILE A N 1
ATOM 1588 C CA . ILE A 1 208 ? -2.047 -3.419 -19.926 1.00 96.06 208 ILE A CA 1
ATOM 1589 C C . ILE A 1 208 ? -3.272 -3.570 -19.005 1.00 96.06 208 ILE A C 1
ATOM 1591 O O . ILE A 1 208 ? -3.384 -2.858 -18.008 1.00 96.06 208 ILE A O 1
ATOM 1595 N N . SER A 1 209 ? -4.147 -4.544 -19.272 1.00 96.19 209 SER A N 1
ATOM 1596 C CA . SER A 1 209 ? -5.329 -4.825 -18.444 1.00 96.19 209 SER A CA 1
ATOM 1597 C C . SER A 1 209 ? -4.979 -5.193 -16.996 1.00 96.19 209 SER A C 1
ATOM 1599 O O . SER A 1 209 ? -5.697 -4.808 -16.068 1.00 96.19 209 SER A O 1
ATOM 1601 N N . HIS A 1 210 ? -3.854 -5.882 -16.767 1.00 97.06 210 HIS A N 1
ATOM 1602 C CA . HIS A 1 210 ? -3.375 -6.171 -15.415 1.00 97.06 210 HIS A CA 1
ATOM 1603 C C . HIS A 1 210 ? -2.943 -4.879 -14.711 1.00 97.06 210 HIS A C 1
ATOM 1605 O O . HIS A 1 210 ? -3.285 -4.683 -13.548 1.00 97.06 210 HIS A O 1
ATOM 1611 N N . LEU A 1 211 ? -2.264 -3.963 -15.412 1.00 96.62 211 LEU A N 1
ATOM 1612 C CA . LEU A 1 211 ? -1.852 -2.670 -14.851 1.00 96.62 211 LEU A CA 1
ATOM 1613 C C . LEU A 1 211 ? -3.046 -1.762 -14.526 1.00 96.62 211 LEU A C 1
ATOM 1615 O O . LEU A 1 211 ? -3.036 -1.096 -13.493 1.00 96.62 211 LEU A O 1
ATOM 1619 N N . GLN A 1 212 ? -4.087 -1.769 -15.360 1.00 97.19 212 GLN A N 1
ATOM 1620 C CA . GLN A 1 212 ? -5.344 -1.062 -15.088 1.00 97.19 212 GLN A CA 1
ATOM 1621 C C . GLN A 1 212 ? -6.066 -1.644 -13.866 1.00 97.19 212 GLN A C 1
ATOM 1623 O O . GLN A 1 212 ? -6.537 -0.898 -13.009 1.00 97.19 212 GLN A O 1
ATOM 1628 N N . THR A 1 213 ? -6.079 -2.974 -13.735 1.00 98.12 213 THR A N 1
ATOM 1629 C CA . THR A 1 213 ? -6.633 -3.650 -12.551 1.00 98.12 213 THR A CA 1
ATOM 1630 C C . THR A 1 213 ? -5.862 -3.265 -11.284 1.00 98.12 213 THR A C 1
ATOM 1632 O O . THR A 1 213 ? -6.471 -2.950 -10.264 1.00 98.12 213 THR A O 1
ATOM 1635 N N . VAL A 1 214 ? -4.524 -3.228 -11.344 1.00 97.75 214 VAL A N 1
ATOM 1636 C CA . VAL A 1 214 ? -3.674 -2.760 -10.234 1.00 97.75 214 VAL A CA 1
ATOM 1637 C C . VAL A 1 214 ? -3.966 -1.303 -9.878 1.00 97.75 214 VAL A C 1
ATOM 1639 O O . VAL A 1 214 ? -4.026 -0.981 -8.694 1.00 97.75 214 VAL A O 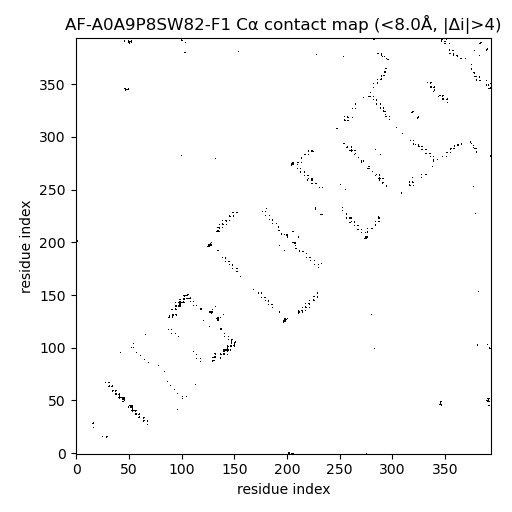1
ATOM 1642 N N . ALA A 1 215 ? -4.191 -0.433 -10.864 1.00 97.31 215 ALA A N 1
ATOM 1643 C CA . ALA A 1 215 ? -4.539 0.961 -10.608 1.00 97.31 215 ALA A CA 1
ATOM 1644 C C . ALA A 1 215 ? -5.843 1.080 -9.798 1.00 97.31 215 ALA A C 1
ATOM 1646 O O . ALA A 1 215 ? -5.867 1.753 -8.768 1.00 97.31 215 ALA A O 1
ATOM 1647 N N . GLU A 1 216 ? -6.900 0.354 -10.173 1.00 97.88 216 GLU A N 1
ATOM 1648 C CA . GLU A 1 216 ? -8.138 0.337 -9.377 1.00 97.88 216 GLU A CA 1
ATOM 1649 C C . GLU A 1 216 ? -7.929 -0.261 -7.980 1.00 97.88 216 GLU A C 1
ATOM 1651 O O . GLU A 1 216 ? -8.422 0.285 -6.990 1.00 97.88 216 GLU A O 1
ATOM 1656 N N . ILE A 1 217 ? -7.141 -1.338 -7.868 1.00 98.56 217 ILE A N 1
ATOM 1657 C CA . ILE A 1 217 ? -6.784 -1.941 -6.577 1.00 98.56 217 ILE A CA 1
ATOM 1658 C C . ILE A 1 217 ? -6.121 -0.907 -5.662 1.00 98.56 217 ILE A C 1
ATOM 1660 O O . ILE A 1 217 ? -6.521 -0.776 -4.505 1.00 98.56 217 ILE A O 1
ATOM 1664 N N . TYR A 1 218 ? -5.132 -0.160 -6.153 1.00 98.19 218 TYR A N 1
ATOM 1665 C CA . TYR A 1 218 ? -4.418 0.836 -5.353 1.00 98.19 218 TYR A CA 1
ATOM 1666 C C . TYR A 1 218 ? -5.281 2.050 -5.015 1.00 98.19 218 TYR A C 1
ATOM 1668 O O . TYR A 1 218 ? -5.198 2.547 -3.890 1.00 98.19 218 TYR A O 1
ATOM 1676 N N . ARG A 1 219 ? -6.153 2.488 -5.932 1.00 97.81 219 ARG A N 1
ATOM 1677 C CA . ARG A 1 219 ? -7.129 3.555 -5.665 1.00 97.81 219 ARG A CA 1
ATOM 1678 C C . ARG A 1 219 ? -8.051 3.177 -4.508 1.00 97.81 219 ARG A C 1
ATOM 1680 O O . ARG A 1 219 ? -8.167 3.928 -3.541 1.00 97.81 219 ARG A O 1
ATOM 1687 N N . LEU A 1 220 ? -8.637 1.979 -4.562 1.00 97.94 220 LEU A N 1
ATOM 1688 C CA . LEU A 1 220 ? -9.496 1.460 -3.496 1.00 97.94 220 LEU A CA 1
ATOM 1689 C C . LEU A 1 220 ? -8.724 1.184 -2.201 1.00 97.94 220 LEU A C 1
ATOM 1691 O O . LEU A 1 220 ? -9.250 1.432 -1.122 1.00 97.94 220 LEU A O 1
ATOM 1695 N N . THR A 1 221 ? -7.481 0.706 -2.289 1.00 98.25 221 THR A N 1
ATOM 1696 C CA . THR A 1 221 ? -6.619 0.449 -1.121 1.00 98.25 221 THR A CA 1
ATOM 1697 C C . THR A 1 221 ? -6.319 1.738 -0.362 1.00 98.25 221 THR A C 1
ATOM 1699 O O . THR A 1 221 ? -6.461 1.774 0.858 1.00 98.25 221 THR A O 1
ATOM 1702 N N . ALA A 1 222 ? -5.953 2.809 -1.073 1.00 97.81 222 ALA A N 1
ATOM 1703 C CA . ALA A 1 222 ? -5.697 4.109 -0.464 1.00 97.81 222 ALA A CA 1
ATOM 1704 C C . ALA A 1 222 ? -6.967 4.701 0.172 1.00 97.81 222 ALA A C 1
ATOM 1706 O O . ALA A 1 222 ? -6.902 5.191 1.296 1.00 97.81 222 ALA A O 1
ATOM 1707 N N . LEU A 1 223 ? -8.123 4.598 -0.497 1.00 96.19 223 LEU A N 1
ATOM 1708 C CA . LEU A 1 223 ? -9.413 5.018 0.069 1.00 96.19 223 LEU A CA 1
ATOM 1709 C C . LEU A 1 223 ? -9.777 4.213 1.322 1.00 96.19 223 LEU A C 1
ATOM 1711 O O . LEU A 1 223 ? -10.136 4.793 2.342 1.00 96.19 223 LEU A O 1
ATOM 1715 N N . LEU A 1 224 ? -9.651 2.884 1.269 1.00 95.94 224 LEU A N 1
ATOM 1716 C CA . LEU A 1 224 ? -9.940 2.008 2.402 1.00 95.94 224 LEU A CA 1
ATOM 1717 C C . LEU A 1 224 ? -9.101 2.392 3.621 1.00 95.94 224 LEU A C 1
ATOM 1719 O O . LEU A 1 224 ? -9.641 2.566 4.710 1.00 95.94 224 LEU A O 1
ATOM 1723 N N . GLU A 1 225 ? -7.795 2.555 3.436 1.00 95.50 225 GLU A N 1
ATOM 1724 C CA . GLU A 1 225 ? -6.885 2.914 4.521 1.00 95.50 225 GLU A CA 1
ATOM 1725 C C . GLU A 1 225 ? -7.174 4.315 5.080 1.00 95.50 225 GLU A C 1
ATOM 1727 O O . GLU A 1 225 ? -7.197 4.514 6.298 1.00 95.50 225 GLU A O 1
ATOM 1732 N N . LEU A 1 226 ? -7.490 5.275 4.205 1.00 94.69 226 LEU A N 1
ATOM 1733 C CA . LEU A 1 226 ? -7.879 6.626 4.600 1.00 94.69 226 LEU A CA 1
ATOM 1734 C C . LEU A 1 226 ? -9.145 6.607 5.462 1.00 94.69 226 LEU A C 1
ATOM 1736 O O . LEU A 1 226 ? -9.186 7.243 6.512 1.00 94.69 226 LEU A O 1
ATOM 1740 N N . TYR A 1 227 ? -10.150 5.825 5.074 1.00 92.38 227 TYR A N 1
ATOM 1741 C CA . TYR A 1 227 ? -11.399 5.683 5.817 1.00 92.38 227 TYR A CA 1
ATOM 1742 C C . TYR A 1 227 ? -11.264 4.949 7.145 1.00 92.38 227 TYR A C 1
ATOM 1744 O O . TYR A 1 227 ? -11.997 5.247 8.090 1.00 92.38 227 TYR A O 1
ATOM 1752 N N . ARG A 1 228 ? -10.327 4.004 7.245 1.00 90.56 228 ARG A N 1
ATOM 1753 C CA . ARG A 1 228 ? -9.988 3.365 8.522 1.00 90.56 228 ARG A CA 1
ATOM 1754 C C . ARG A 1 228 ? -9.357 4.358 9.491 1.00 90.56 228 ARG A C 1
ATOM 1756 O O . ARG A 1 228 ? -9.665 4.334 10.681 1.00 90.56 228 ARG A O 1
ATOM 1763 N N . CYS A 1 229 ? -8.502 5.243 8.984 1.00 90.56 229 CYS A N 1
ATOM 1764 C CA . CYS A 1 229 ? -7.854 6.271 9.790 1.00 90.56 229 CYS A CA 1
ATOM 1765 C C . CYS A 1 229 ? -8.819 7.413 10.151 1.00 90.56 229 CYS A C 1
ATOM 1767 O O . CYS A 1 229 ? -8.842 7.860 11.297 1.00 90.56 229 CYS A O 1
ATOM 1769 N N . PHE A 1 230 ? -9.649 7.855 9.206 1.00 90.00 230 PHE A N 1
ATOM 1770 C CA . PHE A 1 230 ? -10.527 9.020 9.330 1.00 90.00 230 PHE A CA 1
ATOM 1771 C C . PHE A 1 230 ? -11.989 8.632 9.058 1.00 90.00 230 PHE A C 1
ATOM 1773 O O . PHE A 1 230 ? -12.548 8.992 8.020 1.00 90.00 230 PHE A O 1
ATOM 1780 N N . PRO A 1 231 ? -12.660 7.935 9.996 1.00 82.88 231 PRO A N 1
ATOM 1781 C CA . PRO A 1 231 ? -14.045 7.505 9.804 1.00 82.88 231 PRO A CA 1
ATOM 1782 C C . PRO A 1 231 ? -15.018 8.680 9.614 1.00 82.88 231 PRO A C 1
ATOM 1784 O O . PRO A 1 231 ? -16.066 8.502 9.001 1.00 82.88 231 PRO A O 1
ATOM 1787 N N . GLY A 1 232 ? -14.663 9.884 10.083 1.00 77.31 232 GLY A N 1
ATOM 1788 C CA . GLY A 1 232 ? -15.442 11.114 9.894 1.00 77.31 232 GLY A CA 1
ATOM 1789 C C . GLY A 1 232 ? -15.575 11.579 8.439 1.00 77.31 232 GLY A C 1
ATOM 1790 O O . GLY A 1 232 ? -16.425 12.414 8.157 1.00 77.31 232 GLY A O 1
ATOM 1791 N N . LEU A 1 233 ? -14.796 11.023 7.503 1.00 82.50 233 LEU A N 1
ATOM 1792 C CA . LEU A 1 233 ? -15.001 11.258 6.069 1.00 82.50 233 LEU A CA 1
ATOM 1793 C C . LEU A 1 233 ? -16.300 10.602 5.564 1.00 82.50 233 LEU A C 1
ATOM 1795 O O . LEU A 1 233 ? -16.935 11.102 4.634 1.00 82.50 233 LEU A O 1
ATOM 1799 N N . PHE A 1 234 ? -16.765 9.525 6.215 1.00 66.75 234 PHE A N 1
ATOM 1800 C CA . PHE A 1 234 ? -18.053 8.897 5.918 1.00 66.75 234 PHE A CA 1
ATOM 1801 C C . PHE A 1 234 ? -19.223 9.730 6.461 1.00 66.75 234 PHE A C 1
ATOM 1803 O O . PHE A 1 234 ? -19.850 9.380 7.458 1.00 66.75 234 PHE A O 1
ATOM 1810 N N . GLY A 1 235 ? -19.570 10.812 5.779 1.00 54.19 235 GLY A N 1
ATOM 1811 C CA . GLY A 1 235 ? -20.701 11.656 6.176 1.00 54.19 235 GLY A CA 1
ATOM 1812 C C . GLY A 1 235 ? -20.731 13.011 5.491 1.00 54.19 235 GLY A C 1
ATOM 1813 O O . GLY A 1 235 ? -21.803 13.590 5.371 1.00 54.19 235 GLY A O 1
ATOM 1814 N N . ASP A 1 236 ? -19.584 13.446 4.974 1.00 49.81 236 ASP A N 1
ATOM 1815 C CA . ASP A 1 236 ? -19.404 14.788 4.426 1.00 49.81 236 ASP A CA 1
ATOM 1816 C C . ASP A 1 236 ? -19.263 14.806 2.902 1.00 49.81 236 ASP A C 1
ATOM 1818 O O . ASP A 1 236 ? -18.806 15.800 2.344 1.00 49.81 236 ASP A O 1
ATOM 1822 N N . SER A 1 237 ? -19.637 13.721 2.214 1.00 44.72 237 SER A N 1
ATOM 1823 C CA . SER A 1 237 ? -19.734 13.760 0.756 1.00 44.72 237 SER A CA 1
ATOM 1824 C C . SER A 1 237 ? -20.765 14.829 0.371 1.00 44.72 237 SER A C 1
ATOM 1826 O O . SER A 1 237 ? -21.936 14.665 0.709 1.00 44.72 237 SER A O 1
ATOM 1828 N N . PRO A 1 238 ? -20.372 15.893 -0.352 1.00 41.16 238 PRO A N 1
ATOM 1829 C CA . PRO A 1 238 ? -21.299 16.902 -0.850 1.00 41.16 238 PRO A CA 1
ATOM 1830 C C . PRO A 1 238 ? -22.100 16.398 -2.064 1.00 41.16 238 PRO A C 1
ATOM 1832 O O . PRO A 1 238 ? -22.684 17.204 -2.780 1.00 41.16 238 PRO A O 1
ATOM 1835 N N . ASN A 1 239 ? -22.120 15.084 -2.341 1.00 39.50 239 ASN A N 1
ATOM 1836 C CA . ASN A 1 239 ? -22.952 14.537 -3.406 1.00 39.50 239 ASN A CA 1
ATOM 1837 C C . ASN A 1 239 ? -24.424 14.556 -2.982 1.00 39.50 239 ASN A C 1
ATOM 1839 O O . ASN A 1 239 ? -24.944 13.612 -2.382 1.00 39.50 239 ASN A O 1
ATOM 1843 N N . GLU A 1 240 ? -25.084 15.617 -3.435 1.00 40.91 240 GLU A N 1
ATOM 1844 C CA . GLU A 1 240 ? -26.528 15.871 -3.517 1.00 40.91 240 GLU A CA 1
ATOM 1845 C C . GLU A 1 240 ? -27.348 14.681 -4.078 1.00 40.91 240 GLU A C 1
ATOM 1847 O O . GLU A 1 240 ? -28.562 14.633 -3.922 1.00 40.91 240 GLU A O 1
ATOM 1852 N N . LEU A 1 241 ? -26.713 13.658 -4.664 1.00 43.09 241 LEU A N 1
ATOM 1853 C CA . LEU A 1 241 ? -27.381 12.440 -5.149 1.00 43.09 241 LEU A CA 1
ATOM 1854 C C . LEU A 1 241 ? -27.900 11.522 -4.024 1.00 43.09 241 LEU A C 1
ATOM 1856 O O . LEU A 1 241 ? -28.816 10.733 -4.250 1.00 43.09 241 LEU A O 1
ATOM 1860 N N . CYS A 1 242 ? -27.340 11.600 -2.810 1.00 41.47 242 CYS A N 1
ATOM 1861 C CA . CYS A 1 242 ? -27.893 10.890 -1.647 1.00 41.47 242 CYS A CA 1
ATOM 1862 C C . CYS A 1 242 ? -29.044 11.660 -0.979 1.00 41.47 242 CYS A C 1
ATOM 1864 O O . CYS A 1 242 ? -29.858 11.039 -0.292 1.00 41.47 242 CYS A O 1
ATOM 1866 N N . ASP A 1 243 ? -29.151 12.972 -1.212 1.00 40.59 243 ASP A N 1
ATOM 1867 C CA . ASP A 1 243 ? -30.255 13.797 -0.704 1.00 40.59 243 ASP A CA 1
ATOM 1868 C C . ASP A 1 243 ? -31.565 13.567 -1.478 1.00 40.59 243 ASP A C 1
ATOM 1870 O O . ASP A 1 243 ? -32.643 13.864 -0.963 1.00 40.59 243 ASP A O 1
ATOM 1874 N N . GLU A 1 244 ? -31.514 12.933 -2.658 1.00 43.41 244 GLU A N 1
ATOM 1875 C CA . GLU A 1 244 ? -32.715 12.455 -3.362 1.00 43.41 244 GLU A CA 1
ATOM 1876 C C . GLU A 1 244 ? -33.376 11.241 -2.673 1.00 43.41 244 GLU A C 1
ATOM 1878 O O . GLU A 1 244 ? -34.555 10.964 -2.903 1.00 43.41 244 GLU A O 1
ATOM 1883 N N . PHE A 1 245 ? -32.669 10.543 -1.771 1.00 45.44 245 PHE A N 1
ATOM 1884 C CA . PHE A 1 245 ? -33.199 9.405 -1.009 1.00 45.44 245 PHE A CA 1
ATOM 1885 C C . PHE A 1 245 ? -32.966 9.565 0.507 1.00 45.44 245 PHE A C 1
ATOM 1887 O O . PHE A 1 245 ? -32.154 8.839 1.091 1.00 45.44 245 PHE A O 1
ATOM 1894 N N . PRO A 1 246 ? -33.755 10.412 1.202 1.00 45.47 246 PRO A N 1
ATOM 1895 C CA . PRO A 1 246 ? -33.641 10.677 2.648 1.00 45.47 246 PRO A CA 1
ATOM 1896 C C . PRO A 1 246 ? -33.905 9.460 3.566 1.00 45.47 246 PRO A C 1
ATOM 1898 O O . PRO A 1 246 ? -33.956 9.589 4.786 1.00 45.47 246 PRO A O 1
ATOM 1901 N N . SER A 1 247 ? -34.095 8.265 2.998 1.00 46.84 247 SER A N 1
ATOM 1902 C CA . SER A 1 247 ? -34.454 7.027 3.701 1.00 46.84 247 SER A CA 1
ATOM 1903 C C . SER A 1 247 ? -33.287 6.055 3.911 1.00 46.84 247 SER A C 1
ATOM 1905 O O . SER A 1 247 ? -33.500 4.984 4.481 1.00 46.84 247 SER A O 1
ATOM 1907 N N . CYS A 1 248 ? -32.070 6.362 3.444 1.00 42.59 248 CYS A N 1
ATOM 1908 C CA . CYS A 1 248 ? -30.933 5.466 3.656 1.00 42.59 248 CYS A CA 1
ATOM 1909 C C . CYS A 1 248 ? -30.446 5.583 5.116 1.00 42.59 248 CYS A C 1
ATOM 1911 O O . CYS A 1 248 ? -30.057 6.677 5.535 1.00 42.59 248 CYS A O 1
ATOM 1913 N N . PRO A 1 249 ? -30.466 4.501 5.921 1.00 47.41 249 PRO A N 1
ATOM 1914 C CA . PRO A 1 249 ? -29.972 4.549 7.292 1.00 47.41 249 PRO A CA 1
ATOM 1915 C C . PRO A 1 249 ? -28.523 5.037 7.299 1.00 47.41 249 PRO A C 1
ATOM 1917 O O . PRO A 1 249 ? -27.712 4.559 6.503 1.00 47.41 249 PRO A O 1
ATOM 1920 N N . LYS A 1 250 ? -28.176 5.958 8.208 1.00 53.75 250 LYS A N 1
ATOM 1921 C CA . LYS A 1 250 ? -26.776 6.324 8.463 1.00 53.75 250 LYS A CA 1
ATOM 1922 C C . LYS A 1 250 ? -26.044 5.072 8.946 1.00 53.75 250 LYS A C 1
ATOM 1924 O O . LYS A 1 250 ? -26.116 4.714 10.117 1.00 53.75 250 LYS A O 1
ATOM 1929 N N . MET A 1 251 ? -25.425 4.360 8.012 1.00 53.38 251 MET A N 1
ATOM 1930 C CA . MET A 1 251 ? -24.686 3.143 8.307 1.00 53.38 251 MET A CA 1
ATOM 1931 C C . MET A 1 251 ? -23.424 3.487 9.095 1.00 53.38 251 MET A C 1
ATOM 1933 O O . MET A 1 251 ? -22.778 4.492 8.774 1.00 53.38 251 MET A O 1
ATOM 1937 N N . PRO A 1 252 ? -23.049 2.661 10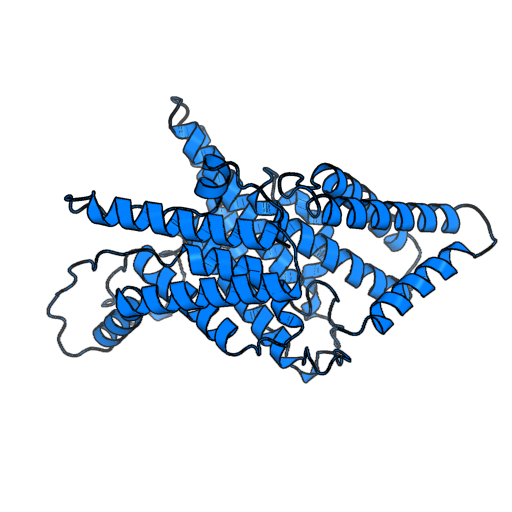.086 1.00 61.91 252 PRO A N 1
ATOM 1938 C CA . PRO A 1 252 ? -21.802 2.860 10.797 1.00 61.91 252 PRO A CA 1
ATOM 1939 C C . PRO A 1 252 ? -20.630 2.777 9.801 1.00 61.91 252 PRO A C 1
ATOM 1941 O O . PRO A 1 252 ? -20.701 2.008 8.834 1.00 61.91 252 PRO A O 1
ATOM 1944 N N . PRO A 1 253 ? -19.546 3.546 10.007 1.00 64.25 253 PRO A N 1
ATOM 1945 C CA . PRO A 1 253 ? -18.354 3.523 9.154 1.00 64.25 253 PRO A CA 1
ATOM 1946 C C . PRO A 1 253 ? -17.849 2.104 8.848 1.00 64.25 253 PRO A C 1
ATOM 1948 O O . PRO A 1 253 ? -17.512 1.789 7.708 1.00 64.25 253 PRO A O 1
ATOM 1951 N N . SER A 1 254 ? -17.899 1.216 9.845 1.00 65.44 254 SER A N 1
ATOM 1952 C CA . SER A 1 254 ? -17.535 -0.205 9.761 1.00 65.44 254 SER A CA 1
ATOM 1953 C C . SER A 1 254 ? -18.277 -0.982 8.668 1.00 65.44 254 SER A C 1
ATOM 1955 O O . SER A 1 254 ? -17.677 -1.827 8.002 1.00 65.44 254 SER A O 1
ATOM 1957 N N . ALA A 1 255 ? -19.552 -0.665 8.426 1.00 66.75 255 ALA A N 1
ATOM 1958 C CA . ALA A 1 255 ? -20.373 -1.325 7.412 1.00 66.75 255 ALA A CA 1
ATOM 1959 C C . ALA A 1 255 ? -19.964 -0.958 5.975 1.00 66.75 255 ALA A C 1
ATOM 1961 O O . ALA A 1 255 ? -20.300 -1.680 5.041 1.00 66.75 255 ALA A O 1
ATOM 1962 N N . LYS A 1 256 ? -19.221 0.140 5.784 1.00 76.94 256 LYS A N 1
ATOM 1963 C CA . LYS A 1 256 ? -18.734 0.583 4.466 1.00 76.94 256 LYS A CA 1
ATOM 1964 C C . LYS A 1 256 ? -17.328 0.067 4.145 1.00 76.94 256 LYS A C 1
ATOM 1966 O O . LYS A 1 256 ? -16.995 -0.089 2.974 1.00 76.94 256 LYS A O 1
ATOM 1971 N N . LEU A 1 257 ? -16.525 -0.260 5.162 1.00 88.88 257 LEU A N 1
ATOM 1972 C CA . LEU A 1 257 ? -15.145 -0.734 4.989 1.00 88.88 257 LEU A CA 1
ATOM 1973 C C . LEU A 1 257 ? -15.068 -2.142 4.378 1.00 88.88 257 LEU A C 1
ATOM 1975 O O . LEU A 1 257 ? -14.283 -2.381 3.461 1.00 88.88 257 LEU A O 1
ATOM 1979 N N . LEU A 1 258 ? -15.895 -3.076 4.859 1.00 90.56 258 LEU A N 1
ATOM 1980 C CA . LEU A 1 258 ? -15.889 -4.467 4.387 1.00 90.56 258 LEU A CA 1
ATOM 1981 C C . LEU A 1 258 ? -16.275 -4.614 2.896 1.00 90.56 258 LEU A C 1
ATOM 1983 O O . LEU A 1 258 ? -15.604 -5.372 2.189 1.00 90.56 258 LEU A O 1
ATOM 1987 N N . PRO A 1 259 ? -17.283 -3.894 2.363 1.00 90.25 259 PRO A N 1
ATOM 1988 C CA . PRO A 1 259 ? -17.542 -3.843 0.921 1.00 90.25 259 PRO A CA 1
ATOM 1989 C C . PRO A 1 259 ? -16.345 -3.371 0.085 1.00 90.25 259 PRO A C 1
ATOM 1991 O O . PRO A 1 259 ? -16.044 -3.973 -0.946 1.00 90.25 259 PRO A O 1
ATOM 1994 N N . ILE A 1 260 ? -15.615 -2.344 0.535 1.00 93.62 260 ILE A N 1
ATOM 1995 C CA . ILE A 1 260 ? -14.419 -1.862 -0.176 1.00 93.62 260 ILE A CA 1
ATOM 1996 C C . ILE A 1 260 ? -13.321 -2.933 -0.132 1.00 93.62 260 ILE A C 1
ATOM 1998 O O . ILE A 1 260 ? -12.755 -3.278 -1.168 1.00 93.62 260 ILE A O 1
ATOM 2002 N N . ALA A 1 261 ? -13.070 -3.525 1.041 1.00 96.25 261 ALA A N 1
ATOM 2003 C CA . ALA A 1 261 ? -12.085 -4.593 1.204 1.00 96.25 261 ALA A CA 1
ATOM 2004 C C . ALA A 1 261 ? -12.389 -5.805 0.309 1.00 96.25 261 ALA A C 1
ATOM 2006 O O . ALA A 1 261 ? -11.513 -6.294 -0.400 1.00 96.25 261 ALA A O 1
ATOM 2007 N N . THR A 1 262 ? -13.639 -6.268 0.281 1.00 95.75 262 THR A N 1
ATOM 2008 C CA . THR A 1 262 ? -14.046 -7.388 -0.584 1.00 95.75 262 THR A CA 1
ATOM 2009 C C . THR A 1 262 ? -14.000 -7.036 -2.071 1.00 95.75 262 THR A C 1
ATOM 2011 O O . THR A 1 262 ? -13.644 -7.896 -2.875 1.00 95.75 262 THR A O 1
ATOM 2014 N N . SER A 1 263 ? -14.251 -5.779 -2.450 1.00 96.81 263 SER A N 1
ATOM 2015 C CA . SER A 1 263 ? -14.065 -5.302 -3.829 1.00 96.81 263 SER A CA 1
ATOM 2016 C C . SER A 1 263 ? -12.594 -5.353 -4.254 1.00 96.81 263 SER A C 1
ATOM 2018 O O . SER A 1 263 ? -12.288 -5.880 -5.322 1.00 96.81 263 SER A O 1
ATOM 2020 N N . ILE A 1 264 ? -11.670 -4.906 -3.392 1.00 98.50 264 ILE A N 1
ATOM 2021 C CA . ILE A 1 264 ? -10.218 -5.024 -3.622 1.00 98.50 264 ILE A CA 1
ATOM 2022 C C . ILE A 1 264 ? -9.830 -6.489 -3.831 1.00 98.50 264 ILE A C 1
ATOM 2024 O O . ILE A 1 264 ? -9.152 -6.825 -4.800 1.00 98.50 264 ILE A O 1
ATOM 2028 N N . LEU A 1 265 ? -10.282 -7.382 -2.947 1.00 98.56 265 LEU A N 1
ATOM 2029 C CA . LEU A 1 265 ? -9.949 -8.804 -3.040 1.00 98.56 265 LEU A CA 1
ATOM 2030 C C . LEU A 1 265 ? -10.577 -9.479 -4.268 1.00 98.56 265 LEU A C 1
ATOM 2032 O O . LEU A 1 265 ? -9.962 -10.369 -4.856 1.00 98.56 265 LEU A O 1
ATOM 2036 N N . THR A 1 266 ? -11.749 -9.014 -4.702 1.00 98.31 266 THR A N 1
ATOM 2037 C CA . THR A 1 266 ? -12.387 -9.445 -5.951 1.00 98.31 266 THR A CA 1
ATOM 2038 C C . THR A 1 266 ? -11.554 -9.034 -7.159 1.00 98.31 266 THR A C 1
ATOM 2040 O O . THR A 1 266 ? -11.268 -9.890 -7.992 1.00 98.31 266 THR A O 1
ATOM 2043 N N . LEU A 1 267 ? -11.070 -7.790 -7.228 1.00 98.38 267 LEU A N 1
ATOM 2044 C CA . LEU A 1 267 ? -10.156 -7.356 -8.294 1.00 98.38 267 LEU A CA 1
ATOM 2045 C C . LEU A 1 267 ? -8.835 -8.133 -8.267 1.00 98.38 267 LEU A C 1
ATOM 2047 O O . LEU A 1 267 ? -8.324 -8.544 -9.302 1.00 98.38 267 LEU A O 1
ATOM 2051 N N . ILE A 1 268 ? -8.291 -8.408 -7.080 1.00 98.44 268 ILE A N 1
ATOM 2052 C CA . ILE A 1 268 ? -7.106 -9.263 -6.958 1.00 98.44 268 ILE A CA 1
ATOM 2053 C C . ILE A 1 268 ? -7.412 -10.662 -7.507 1.00 98.44 268 ILE A C 1
ATOM 2055 O O . ILE A 1 268 ? -6.584 -11.232 -8.214 1.00 98.44 268 ILE A O 1
ATOM 2059 N N . SER A 1 269 ? -8.596 -11.220 -7.242 1.00 97.69 269 SER A N 1
ATOM 2060 C CA . SER A 1 269 ? -8.961 -12.565 -7.703 1.00 97.69 269 SER A CA 1
ATOM 2061 C C . SER A 1 269 ? -8.964 -12.723 -9.226 1.00 97.69 269 SER A C 1
ATOM 2063 O O . SER A 1 269 ? -8.684 -13.824 -9.696 1.00 97.69 269 SER A O 1
ATOM 2065 N N . THR A 1 270 ? -9.190 -11.643 -9.987 1.00 97.44 270 THR A N 1
ATOM 2066 C CA . THR A 1 270 ? -9.164 -11.679 -11.459 1.00 97.44 270 THR A CA 1
ATOM 2067 C C . THR A 1 270 ? -7.751 -11.706 -12.035 1.00 97.44 270 THR A C 1
ATOM 2069 O O . THR A 1 270 ? -7.589 -12.046 -13.204 1.00 97.44 270 THR A O 1
ATOM 2072 N N . LEU A 1 271 ? -6.724 -11.365 -11.246 1.00 96.75 271 LEU A N 1
ATOM 2073 C CA . LEU A 1 271 ? -5.327 -11.427 -11.678 1.00 96.75 271 LEU A CA 1
ATOM 2074 C C . LEU A 1 271 ? -4.788 -12.870 -11.593 1.00 96.75 271 LEU A C 1
ATOM 2076 O O . LEU A 1 271 ? -4.785 -13.442 -10.492 1.00 96.75 271 LEU A O 1
ATOM 2080 N N . PRO A 1 272 ? -4.273 -13.436 -12.706 1.00 95.56 272 PRO A N 1
ATOM 2081 C CA . PRO A 1 272 ? -3.618 -14.745 -12.730 1.00 95.56 272 PRO A CA 1
ATOM 2082 C C . PRO A 1 272 ? -2.406 -14.812 -11.796 1.00 95.56 272 PRO A C 1
ATOM 2084 O O . PRO A 1 272 ? -1.689 -13.823 -11.649 1.00 95.56 272 PRO A O 1
ATOM 2087 N N . LEU A 1 273 ? -2.154 -15.964 -11.164 1.00 93.75 273 LEU A N 1
ATOM 2088 C CA . LEU A 1 273 ? -1.045 -16.131 -10.206 1.00 93.75 273 LEU A CA 1
ATOM 2089 C C . LEU A 1 273 ? 0.346 -15.968 -10.835 1.00 93.75 273 LEU A C 1
ATOM 2091 O O . LEU A 1 273 ? 1.286 -15.624 -10.130 1.00 93.75 273 LEU A O 1
ATOM 2095 N N . ASP A 1 274 ? 0.459 -16.205 -12.136 1.00 93.12 274 ASP A N 1
ATOM 2096 C CA . ASP A 1 274 ? 1.663 -16.045 -12.951 1.00 93.12 274 ASP A CA 1
ATOM 2097 C C . ASP A 1 274 ? 1.832 -14.616 -13.501 1.00 93.12 274 ASP A C 1
ATOM 2099 O O . ASP A 1 274 ? 2.849 -14.303 -14.120 1.00 93.12 274 ASP A O 1
ATOM 2103 N N . SER A 1 275 ? 0.868 -13.725 -13.242 1.00 94.44 275 SER A N 1
ATOM 2104 C CA . SER A 1 275 ? 0.954 -12.320 -13.632 1.00 94.44 275 SER A CA 1
ATOM 2105 C C . SER A 1 275 ? 2.127 -11.617 -12.950 1.00 94.44 275 SER A C 1
ATOM 2107 O O . SER A 1 275 ? 2.270 -11.660 -11.725 1.00 94.44 275 SER A O 1
ATOM 2109 N N . GLY A 1 276 ? 2.919 -10.865 -13.718 1.00 91.31 276 GLY A N 1
ATOM 2110 C CA . GLY A 1 276 ? 4.016 -10.068 -13.160 1.00 91.31 276 GLY A CA 1
ATOM 2111 C C . GLY A 1 276 ? 3.535 -8.955 -12.223 1.00 91.31 276 GLY A C 1
ATOM 2112 O O . GLY A 1 276 ? 4.283 -8.522 -11.351 1.00 91.31 276 GLY A O 1
ATOM 2113 N N . ALA A 1 277 ? 2.264 -8.550 -12.322 1.00 93.12 277 ALA A N 1
ATOM 2114 C CA . ALA A 1 277 ? 1.644 -7.560 -11.442 1.00 93.12 277 ALA A CA 1
ATOM 2115 C C . ALA A 1 277 ? 1.462 -8.041 -9.989 1.00 93.12 277 ALA A C 1
ATOM 2117 O O . ALA A 1 277 ? 1.230 -7.219 -9.101 1.00 93.12 277 ALA A O 1
ATOM 2118 N N . GLN A 1 278 ? 1.569 -9.350 -9.726 1.00 93.25 278 GLN A N 1
ATOM 2119 C CA . GLN A 1 278 ? 1.364 -9.929 -8.392 1.00 93.25 278 GLN A CA 1
ATOM 2120 C C . GLN A 1 278 ? 2.306 -9.317 -7.343 1.00 93.25 278 GLN A C 1
ATOM 2122 O O . GLN A 1 278 ? 1.893 -9.110 -6.203 1.00 93.25 278 GLN A O 1
ATOM 2127 N N . VAL A 1 279 ? 3.533 -8.944 -7.724 1.00 91.38 279 VAL A N 1
ATOM 2128 C CA . VAL A 1 279 ? 4.523 -8.349 -6.802 1.00 91.38 279 VAL A CA 1
ATOM 2129 C C . VAL A 1 279 ? 4.054 -7.035 -6.164 1.00 91.38 279 VAL A C 1
ATOM 2131 O O . VAL A 1 279 ? 4.526 -6.681 -5.091 1.00 91.38 279 VAL A O 1
ATOM 2134 N N . LEU A 1 280 ? 3.076 -6.351 -6.768 1.00 94.31 280 LEU A N 1
ATOM 2135 C CA . LEU A 1 280 ? 2.497 -5.105 -6.256 1.00 94.31 280 LEU A CA 1
ATOM 2136 C C . LEU A 1 280 ? 1.304 -5.339 -5.313 1.00 94.31 280 LEU A C 1
ATOM 2138 O O . LEU A 1 280 ? 0.696 -4.394 -4.828 1.00 94.31 280 LEU A O 1
ATOM 2142 N N . LEU A 1 281 ? 0.908 -6.584 -5.046 1.00 95.69 281 LEU A N 1
ATOM 2143 C CA . LEU A 1 281 ? -0.339 -6.858 -4.324 1.00 95.69 281 LEU A CA 1
ATOM 2144 C C . LEU A 1 281 ? -0.162 -7.031 -2.814 1.00 95.69 281 LEU A C 1
ATOM 2146 O O . LEU A 1 281 ? -1.162 -7.180 -2.116 1.00 95.69 281 LEU A O 1
ATOM 2150 N N . LEU A 1 282 ? 1.067 -6.987 -2.285 1.00 96.06 282 LEU A N 1
ATOM 2151 C CA . LEU A 1 282 ? 1.313 -7.245 -0.864 1.00 96.06 282 LEU A CA 1
ATOM 2152 C C . LEU A 1 282 ? 0.607 -6.231 0.050 1.00 96.06 282 LEU A C 1
ATOM 2154 O O . LEU A 1 282 ? -0.160 -6.639 0.919 1.00 96.06 282 LEU A O 1
ATOM 2158 N N . ILE A 1 283 ? 0.800 -4.927 -0.176 1.00 96.62 283 ILE A N 1
ATOM 2159 C CA . ILE A 1 283 ? 0.124 -3.879 0.606 1.00 96.62 283 ILE A CA 1
ATOM 2160 C C . ILE A 1 283 ? -1.408 -3.947 0.446 1.00 96.62 283 ILE A C 1
ATOM 2162 O O . ILE A 1 283 ? -2.088 -4.000 1.472 1.00 96.62 283 ILE A O 1
ATOM 2166 N N . PRO A 1 284 ? -1.984 -4.020 -0.774 1.00 97.94 284 PRO A N 1
ATOM 2167 C CA . PRO A 1 284 ? -3.425 -4.227 -0.939 1.00 97.94 284 PRO A CA 1
ATOM 2168 C C . PRO A 1 284 ? -3.981 -5.444 -0.187 1.00 97.94 284 PRO A C 1
ATOM 2170 O O . PRO A 1 284 ? -5.019 -5.344 0.468 1.00 97.94 284 PRO A O 1
ATOM 2173 N N . LEU A 1 285 ? -3.282 -6.585 -0.234 1.00 98.12 285 LEU A N 1
ATOM 2174 C CA . LEU A 1 285 ? -3.666 -7.799 0.493 1.00 98.12 285 LEU A CA 1
ATOM 2175 C C . LEU A 1 285 ? -3.622 -7.597 2.009 1.00 98.12 285 LEU A C 1
ATOM 2177 O O . LEU A 1 285 ? -4.517 -8.082 2.700 1.00 98.12 285 LEU A O 1
ATOM 2181 N N . MET A 1 286 ? -2.619 -6.883 2.524 1.00 97.25 286 MET A N 1
ATOM 2182 C CA . MET A 1 286 ? -2.528 -6.554 3.947 1.00 97.25 286 MET A CA 1
ATOM 2183 C C . MET A 1 286 ? -3.665 -5.631 4.382 1.00 97.25 286 MET A C 1
ATOM 2185 O O . MET A 1 286 ? -4.403 -5.967 5.303 1.00 97.25 286 MET A O 1
ATOM 2189 N N . VAL A 1 287 ? -3.859 -4.503 3.698 1.00 97.25 287 VAL A N 1
ATOM 2190 C CA . VAL A 1 287 ? -4.874 -3.498 4.052 1.00 97.25 287 VAL A CA 1
ATOM 2191 C C . VAL A 1 287 ? -6.285 -4.092 3.981 1.00 97.25 287 VAL A C 1
ATOM 2193 O O . VAL A 1 287 ? -7.046 -4.020 4.955 1.00 97.25 287 VAL A O 1
ATOM 2196 N N . ALA A 1 288 ? -6.633 -4.739 2.864 1.00 97.69 288 ALA A N 1
ATOM 2197 C CA . ALA A 1 288 ? -7.941 -5.367 2.697 1.00 97.69 288 ALA A CA 1
ATOM 2198 C C . ALA A 1 288 ? -8.109 -6.575 3.629 1.00 97.69 288 ALA A C 1
ATOM 2200 O O . ALA A 1 288 ? -9.135 -6.703 4.297 1.00 97.69 288 ALA A O 1
ATOM 2201 N N . GLY A 1 289 ? -7.087 -7.428 3.744 1.00 97.44 289 GLY A N 1
ATOM 2202 C CA . GLY A 1 289 ? -7.106 -8.614 4.598 1.00 97.44 289 GLY A CA 1
ATOM 2203 C C . GLY A 1 289 ? -7.278 -8.282 6.076 1.00 97.44 289 GLY A C 1
ATOM 2204 O O . GLY A 1 289 ? -8.132 -8.865 6.742 1.00 97.44 289 GLY A O 1
ATOM 2205 N N . SER A 1 290 ? -6.551 -7.290 6.585 1.00 96.44 290 SER A N 1
ATOM 2206 C CA . SER A 1 290 ? -6.690 -6.807 7.962 1.00 96.44 290 SER A CA 1
ATOM 2207 C C . SER A 1 290 ? -8.034 -6.133 8.238 1.00 96.44 290 SER A C 1
ATOM 2209 O O . SER A 1 290 ? -8.391 -5.975 9.401 1.00 96.44 290 SER A O 1
ATOM 2211 N N . THR A 1 291 ? -8.796 -5.748 7.212 1.00 94.94 291 THR A N 1
ATOM 2212 C CA . THR A 1 291 ? -10.162 -5.221 7.371 1.00 94.94 291 THR A CA 1
ATOM 2213 C C . THR A 1 291 ? -11.191 -6.342 7.566 1.00 94.94 291 THR A C 1
ATOM 2215 O O . THR A 1 291 ? -12.281 -6.082 8.058 1.00 94.94 291 THR A O 1
ATOM 2218 N N . LEU A 1 292 ? -10.865 -7.602 7.250 1.00 94.69 292 LEU A N 1
ATOM 2219 C CA . LEU A 1 292 ? -11.762 -8.755 7.422 1.00 94.69 292 LEU A CA 1
ATOM 2220 C C . LEU A 1 292 ? -11.903 -9.144 8.904 1.00 94.69 292 LEU A C 1
ATOM 2222 O O . LEU A 1 292 ? -11.334 -10.137 9.366 1.00 94.69 292 LEU A O 1
ATOM 2226 N N . GLN A 1 293 ? -12.639 -8.340 9.662 1.00 91.56 293 GLN A N 1
ATOM 2227 C CA . GLN A 1 293 ? -12.878 -8.509 11.094 1.00 91.56 293 GLN A CA 1
ATOM 2228 C C . GLN A 1 293 ? -14.364 -8.778 11.362 1.00 91.56 293 GLN A C 1
ATOM 2230 O O . GLN A 1 293 ? -15.212 -8.291 10.605 1.00 91.56 293 GLN A O 1
ATOM 2235 N N . PRO A 1 294 ? -14.703 -9.530 12.426 1.00 87.19 294 PRO A N 1
ATOM 2236 C CA . PRO A 1 294 ? -16.092 -9.740 12.801 1.00 87.19 294 PRO A CA 1
ATOM 2237 C C . PRO A 1 294 ? -16.743 -8.395 13.126 1.00 87.19 294 PRO A C 1
ATOM 2239 O O . PRO A 1 294 ? -16.301 -7.674 14.019 1.00 87.19 294 PRO A O 1
ATOM 2242 N N . THR A 1 295 ? -17.810 -8.056 12.408 1.00 78.56 295 THR A N 1
ATOM 2243 C CA . THR A 1 295 ? -18.647 -6.898 12.728 1.00 78.56 295 THR A CA 1
ATOM 2244 C C . THR A 1 295 ? -19.957 -7.393 13.308 1.00 78.56 295 THR A C 1
ATOM 2246 O O . THR A 1 295 ? -20.533 -8.375 12.838 1.00 78.56 295 THR A O 1
ATOM 2249 N N . ARG A 1 296 ? -20.440 -6.740 14.368 1.00 66.12 296 ARG A N 1
ATOM 2250 C CA . ARG A 1 296 ? -21.777 -7.050 14.868 1.00 66.12 296 ARG A CA 1
ATOM 2251 C C . ARG A 1 296 ? -22.795 -6.474 13.897 1.00 66.12 296 ARG A C 1
ATOM 2253 O O . ARG A 1 296 ? -22.692 -5.290 13.579 1.00 66.12 296 ARG A O 1
ATOM 2260 N N . PRO A 1 297 ? -23.790 -7.257 13.452 1.00 54.88 297 PRO A N 1
ATOM 2261 C CA . PRO A 1 297 ? -24.907 -6.685 12.733 1.00 54.88 297 PRO A CA 1
ATOM 2262 C C . PRO A 1 297 ? -25.613 -5.723 13.689 1.00 54.88 297 PRO A C 1
ATOM 2264 O O . PRO A 1 297 ? -26.264 -6.140 14.655 1.00 54.88 297 PRO A O 1
ATOM 2267 N N . GLY A 1 298 ? -25.460 -4.420 13.438 1.00 52.47 298 GLY A N 1
ATOM 2268 C CA . GLY A 1 298 ? -26.338 -3.423 14.026 1.00 52.47 298 GLY A CA 1
ATOM 2269 C C . GLY A 1 298 ? -27.763 -3.888 13.758 1.00 52.47 298 GLY A C 1
ATOM 2270 O O . GLY A 1 298 ? -28.104 -4.194 12.615 1.00 52.47 298 GLY A O 1
ATOM 2271 N N . HIS A 1 299 ? -28.563 -4.051 14.812 1.00 43.03 299 HIS A N 1
ATOM 2272 C CA . HIS A 1 299 ? -29.945 -4.512 14.713 1.00 43.03 299 HIS A CA 1
ATOM 2273 C C . HIS A 1 299 ? -30.810 -3.426 14.054 1.00 43.03 299 HIS A C 1
ATOM 2275 O O . HIS A 1 299 ? -31.697 -2.853 14.672 1.00 43.03 299 HIS A O 1
ATOM 2281 N N . ALA A 1 300 ? -30.576 -3.140 12.777 1.00 44.75 300 ALA A N 1
ATOM 2282 C CA . ALA A 1 300 ? -31.503 -2.418 11.926 1.00 44.75 300 ALA A CA 1
ATOM 2283 C C . ALA A 1 300 ? -32.486 -3.426 11.314 1.00 44.75 300 ALA A C 1
ATOM 2285 O O . ALA A 1 300 ? -32.669 -3.495 10.103 1.00 44.75 300 ALA A O 1
ATOM 2286 N N . GLN A 1 301 ? -33.139 -4.230 12.161 1.00 44.59 301 GLN A N 1
ATOM 2287 C CA . GLN A 1 301 ? -34.430 -4.815 11.803 1.00 44.59 301 GLN A CA 1
ATOM 2288 C C . GLN A 1 301 ? -35.500 -3.738 11.993 1.00 44.59 301 GLN A C 1
ATOM 2290 O O . GLN A 1 301 ? -36.398 -3.854 12.821 1.00 44.59 301 GLN A O 1
ATOM 2295 N N . THR A 1 302 ? -35.394 -2.645 11.243 1.00 44.72 302 THR A N 1
ATOM 2296 C CA . THR A 1 302 ? -36.527 -1.750 11.047 1.00 44.72 302 THR A CA 1
ATOM 2297 C C . THR A 1 302 ? -37.329 -2.288 9.870 1.00 44.72 302 THR A C 1
ATOM 2299 O O . THR A 1 302 ? -36.824 -2.498 8.767 1.00 44.72 302 THR A O 1
ATOM 2302 N N . PHE A 1 303 ? -38.601 -2.574 10.132 1.00 45.69 303 PHE A N 1
ATOM 2303 C CA . PHE A 1 303 ? -39.618 -2.921 9.145 1.00 45.69 303 PHE A CA 1
ATOM 2304 C C . PHE A 1 303 ? -39.734 -1.798 8.088 1.00 45.69 303 PHE A C 1
ATOM 2306 O O . PHE A 1 303 ? -40.549 -0.900 8.222 1.00 45.69 303 PHE A O 1
ATOM 2313 N N . ILE A 1 304 ? -38.913 -1.820 7.034 1.00 50.22 304 ILE A N 1
ATOM 2314 C CA . ILE A 1 304 ? -38.813 -0.722 6.041 1.00 50.22 304 ILE A CA 1
ATOM 2315 C C . ILE A 1 304 ? -39.780 -0.809 4.824 1.00 50.22 304 ILE A C 1
ATOM 2317 O O . ILE A 1 304 ? -39.510 -0.188 3.834 1.00 50.22 304 ILE A O 1
ATOM 2321 N N . GLU A 1 305 ? -40.883 -1.563 4.776 1.00 54.88 305 GLU A N 1
ATOM 2322 C CA . GLU A 1 305 ? -41.547 -1.956 3.485 1.00 54.88 305 GLU A CA 1
ATOM 2323 C C . GLU A 1 305 ? -40.592 -2.337 2.295 1.00 54.88 305 GLU A C 1
ATOM 2325 O O . GLU A 1 305 ? -39.370 -2.269 2.376 1.00 54.88 305 GLU A O 1
ATOM 2330 N N . ALA A 1 306 ? -41.070 -2.908 1.189 1.00 59.53 306 ALA A N 1
ATOM 2331 C CA . ALA A 1 306 ? -40.161 -3.325 0.105 1.00 59.53 306 ALA A CA 1
ATOM 2332 C C . ALA A 1 306 ? -39.541 -2.096 -0.603 1.00 59.53 306 ALA A C 1
ATOM 2334 O O . ALA A 1 306 ? -40.214 -1.446 -1.396 1.00 59.53 306 ALA A O 1
ATOM 2335 N N . SER A 1 307 ? -38.268 -1.771 -0.333 1.00 71.06 307 SER A N 1
ATOM 2336 C CA . SER A 1 307 ? -37.568 -0.621 -0.930 1.00 71.06 307 SER A CA 1
ATOM 2337 C C . SER A 1 307 ? -36.136 -0.957 -1.369 1.00 71.06 307 SER A C 1
ATOM 2339 O O . SER A 1 307 ? -35.487 -1.840 -0.803 1.00 71.06 307 SER A O 1
ATOM 2341 N N . TRP A 1 308 ? -35.620 -0.224 -2.366 1.00 71.81 308 TRP A N 1
ATOM 2342 C CA . TRP A 1 308 ? -34.230 -0.317 -2.847 1.00 71.81 308 TRP A CA 1
ATOM 2343 C C . TRP A 1 308 ? -33.204 -0.166 -1.712 1.00 71.81 308 TRP A C 1
ATOM 2345 O O . TRP A 1 308 ? -32.206 -0.881 -1.673 1.00 71.81 308 TRP A O 1
ATOM 2355 N N . ALA A 1 309 ? -33.505 0.670 -0.714 1.00 69.50 309 ALA A N 1
ATOM 2356 C CA . ALA A 1 309 ? -32.670 0.855 0.468 1.00 69.50 309 ALA A CA 1
ATOM 2357 C C . ALA A 1 309 ? -32.451 -0.447 1.265 1.00 69.50 309 ALA A C 1
ATOM 2359 O O . ALA A 1 309 ? -31.348 -0.672 1.764 1.00 69.50 309 ALA A O 1
ATOM 2360 N N . ARG A 1 310 ? -33.452 -1.344 1.341 1.00 72.56 310 ARG A N 1
ATOM 2361 C CA . ARG A 1 310 ? -33.268 -2.667 1.966 1.00 72.56 310 ARG A CA 1
ATOM 2362 C C . ARG A 1 310 ? -32.307 -3.538 1.174 1.00 72.56 310 ARG A C 1
ATOM 2364 O O . ARG A 1 310 ? -31.474 -4.202 1.779 1.00 72.56 310 ARG A O 1
ATOM 2371 N N . LEU A 1 311 ? -32.424 -3.550 -0.154 1.00 76.88 311 LEU A N 1
ATOM 2372 C CA . LEU A 1 311 ? -31.527 -4.334 -0.999 1.00 76.88 311 LEU A CA 1
ATOM 2373 C C . LEU A 1 311 ? -30.085 -3.831 -0.857 1.00 76.88 311 LEU A C 1
ATOM 2375 O O . LEU A 1 311 ? -29.192 -4.638 -0.615 1.00 76.88 311 LEU A O 1
ATOM 2379 N N . CYS A 1 312 ? -29.872 -2.512 -0.891 1.00 74.25 312 CYS A N 1
ATOM 2380 C CA . CYS A 1 312 ? -28.565 -1.906 -0.631 1.00 74.25 312 CYS A CA 1
ATOM 2381 C C . CYS A 1 312 ? -28.018 -2.292 0.748 1.00 74.25 312 CYS A C 1
ATOM 2383 O O . CYS A 1 312 ? -26.864 -2.698 0.857 1.00 74.25 312 CYS A O 1
ATOM 2385 N N . ALA A 1 313 ? -28.845 -2.229 1.797 1.00 75.44 313 ALA A N 1
ATOM 2386 C CA . ALA A 1 313 ? -28.431 -2.619 3.141 1.00 75.44 313 ALA A CA 1
ATOM 2387 C C . ALA A 1 313 ? -28.042 -4.104 3.224 1.00 75.44 313 ALA A C 1
ATOM 2389 O O . ALA A 1 313 ? -27.013 -4.436 3.813 1.00 75.44 313 ALA A O 1
ATOM 2390 N N . VAL A 1 314 ? -28.816 -4.989 2.585 1.00 80.25 314 VAL A N 1
ATOM 2391 C CA . VAL A 1 314 ? -28.488 -6.417 2.486 1.00 80.25 314 VAL A CA 1
ATOM 2392 C C . VAL A 1 314 ? -27.159 -6.601 1.759 1.00 80.25 314 VAL A C 1
ATOM 2394 O O . VAL A 1 314 ? -26.265 -7.229 2.321 1.00 80.25 314 VAL A O 1
ATOM 2397 N N . MET A 1 315 ? -26.985 -6.010 0.573 1.00 81.56 315 MET A N 1
ATOM 2398 C CA . MET A 1 315 ? -25.753 -6.120 -0.220 1.00 81.56 315 MET A CA 1
ATOM 2399 C C . MET A 1 315 ? -24.516 -5.643 0.549 1.00 81.56 315 MET A C 1
ATOM 2401 O O . MET A 1 315 ? -23.496 -6.327 0.546 1.00 81.56 315 MET A O 1
ATOM 2405 N N . LEU A 1 316 ? -24.617 -4.516 1.257 1.00 79.56 316 LEU A N 1
ATOM 2406 C CA . LEU A 1 316 ? -23.527 -3.965 2.069 1.00 79.56 316 LEU A CA 1
ATOM 2407 C C . LEU A 1 316 ? -23.243 -4.797 3.330 1.00 79.56 316 LEU A C 1
ATOM 2409 O O . LEU A 1 316 ? -22.125 -4.772 3.836 1.00 79.56 316 LEU A O 1
ATOM 2413 N N . SER A 1 317 ? -24.221 -5.565 3.820 1.00 81.62 317 SER A N 1
ATOM 2414 C CA . SER A 1 317 ? -24.045 -6.478 4.957 1.00 81.62 317 SER A CA 1
ATOM 2415 C C . SER A 1 317 ? -23.483 -7.854 4.577 1.00 81.62 317 SER A C 1
ATOM 2417 O O . SER A 1 317 ? -22.971 -8.552 5.449 1.00 81.62 317 SER A O 1
ATOM 2419 N N . LEU A 1 318 ? -23.536 -8.258 3.298 1.00 85.19 318 LEU A N 1
ATOM 2420 C CA . LEU A 1 318 ? -23.019 -9.563 2.850 1.00 85.19 318 LEU A CA 1
ATOM 2421 C C . LEU A 1 318 ? -21.543 -9.778 3.233 1.00 85.19 318 LEU A C 1
ATOM 2423 O O . LEU A 1 318 ? -21.233 -10.839 3.774 1.00 85.19 318 LEU A O 1
ATOM 2427 N N . PRO A 1 319 ? -20.633 -8.799 3.048 1.00 87.06 319 PRO A N 1
ATOM 2428 C CA . PRO A 1 319 ? -19.237 -8.932 3.466 1.00 87.06 319 PRO A CA 1
ATOM 2429 C C . PRO A 1 319 ? -19.024 -9.162 4.968 1.00 87.06 319 PRO A C 1
ATOM 2431 O O . PRO A 1 319 ? -17.983 -9.687 5.353 1.00 87.06 319 PRO A O 1
ATOM 2434 N N . ALA A 1 320 ? -19.981 -8.770 5.815 1.00 84.44 320 ALA A N 1
ATOM 2435 C CA . ALA A 1 320 ? -19.922 -8.960 7.265 1.00 84.44 320 ALA A CA 1
ATOM 2436 C C . ALA A 1 320 ? -20.322 -10.373 7.714 1.00 84.44 320 ALA A C 1
ATOM 2438 O O . ALA A 1 320 ? -20.101 -10.732 8.871 1.00 84.44 320 ALA A O 1
ATOM 2439 N N . GLN A 1 321 ? -20.899 -11.187 6.825 1.00 87.56 321 GLN A N 1
ATOM 2440 C CA . GLN A 1 321 ? -21.261 -12.564 7.145 1.00 87.56 321 GLN A CA 1
ATOM 2441 C C . GLN A 1 321 ? -20.017 -13.415 7.406 1.00 87.56 321 GLN A C 1
ATOM 2443 O O . GLN A 1 321 ? -19.040 -13.356 6.658 1.00 87.56 321 GLN A O 1
ATOM 2448 N N . GLU A 1 322 ? -20.086 -14.261 8.436 1.00 89.56 322 GLU A N 1
ATOM 2449 C CA . GLU A 1 322 ? -18.962 -15.091 8.881 1.00 89.56 322 GLU A CA 1
ATOM 2450 C C . GLU A 1 322 ? -18.381 -15.965 7.773 1.00 89.56 322 GLU A C 1
ATOM 2452 O O . GLU A 1 322 ? -17.175 -15.948 7.531 1.00 89.56 322 GLU A O 1
ATOM 2457 N N . SER A 1 323 ? -19.234 -16.667 7.029 1.00 90.81 323 SER A N 1
ATOM 2458 C CA . SER A 1 323 ? -18.805 -17.497 5.901 1.00 90.81 323 SER A CA 1
ATOM 2459 C C . SER A 1 323 ? -18.068 -16.693 4.823 1.00 90.81 323 SER A C 1
ATOM 2461 O O . SER A 1 323 ? -17.091 -17.181 4.250 1.00 90.81 323 SER A O 1
ATOM 2463 N N . VAL A 1 324 ? -18.504 -15.456 4.569 1.00 91.81 324 VAL A N 1
ATOM 2464 C CA . VAL A 1 324 ? -17.963 -14.586 3.521 1.00 91.81 324 VAL A CA 1
ATOM 2465 C C . VAL A 1 324 ? -16.603 -14.031 3.927 1.00 91.81 324 VAL A C 1
ATOM 2467 O O . VAL A 1 324 ? -15.637 -14.199 3.178 1.00 91.81 324 VAL A O 1
ATOM 2470 N N . TYR A 1 325 ? -16.473 -13.413 5.107 1.00 90.50 325 TYR A N 1
ATOM 2471 C CA . TYR A 1 325 ? -15.165 -12.890 5.506 1.00 90.50 325 TYR A CA 1
ATOM 2472 C C . TYR A 1 325 ? -14.165 -14.024 5.765 1.00 90.50 325 TYR A C 1
ATOM 2474 O O . TYR A 1 325 ? -12.992 -13.865 5.434 1.00 90.50 325 TYR A O 1
ATOM 2482 N N . MET A 1 326 ? -14.593 -15.195 6.261 1.00 95.44 326 MET A N 1
ATOM 2483 C CA . MET A 1 326 ? -13.711 -16.361 6.421 1.00 95.44 326 MET A CA 1
ATOM 2484 C C . MET A 1 326 ? -13.195 -16.893 5.078 1.00 95.44 326 MET A C 1
ATOM 2486 O O . MET A 1 326 ? -12.008 -17.217 4.969 1.00 95.44 326 MET A O 1
ATOM 2490 N N . HIS A 1 327 ? -14.042 -16.928 4.042 1.00 97.06 327 HIS A N 1
ATOM 2491 C CA . HIS A 1 327 ? -13.611 -17.247 2.677 1.00 97.06 327 HIS A CA 1
ATOM 2492 C C . HIS A 1 327 ? -12.504 -16.291 2.215 1.00 97.06 327 HIS A C 1
ATOM 2494 O O . HIS A 1 327 ? -11.439 -16.726 1.771 1.00 97.06 327 HIS A O 1
ATOM 2500 N N . TRP A 1 328 ? -12.711 -14.986 2.398 1.00 98.00 328 TRP A N 1
ATOM 2501 C CA . TRP A 1 328 ? -11.725 -13.980 2.018 1.00 98.00 328 TRP A CA 1
ATOM 2502 C C . TRP A 1 328 ? -10.444 -14.034 2.861 1.00 98.00 328 TRP A C 1
ATOM 2504 O O . TRP A 1 328 ? -9.358 -13.841 2.316 1.00 98.00 328 TRP A O 1
ATOM 2514 N N . ARG A 1 329 ? -10.514 -14.384 4.153 1.00 98.00 329 ARG A N 1
ATOM 2515 C CA . ARG A 1 329 ? -9.317 -14.630 4.980 1.00 98.00 329 ARG A CA 1
ATOM 2516 C C . ARG A 1 329 ? -8.496 -15.801 4.432 1.00 98.00 329 ARG A C 1
ATOM 2518 O O . ARG A 1 329 ? -7.268 -15.719 4.347 1.00 98.00 329 ARG A O 1
ATOM 2525 N N . ALA A 1 330 ? -9.154 -16.891 4.030 1.00 98.44 330 ALA A N 1
ATOM 2526 C CA . ALA A 1 330 ? -8.488 -18.032 3.402 1.00 98.44 330 ALA A CA 1
ATOM 2527 C C . ALA A 1 330 ? -7.843 -17.645 2.062 1.00 98.44 330 ALA A C 1
ATOM 2529 O O . ALA A 1 330 ? -6.688 -18.003 1.815 1.00 98.44 330 ALA A O 1
ATOM 2530 N N . PHE A 1 331 ? -8.549 -16.858 1.247 1.00 98.50 331 PHE 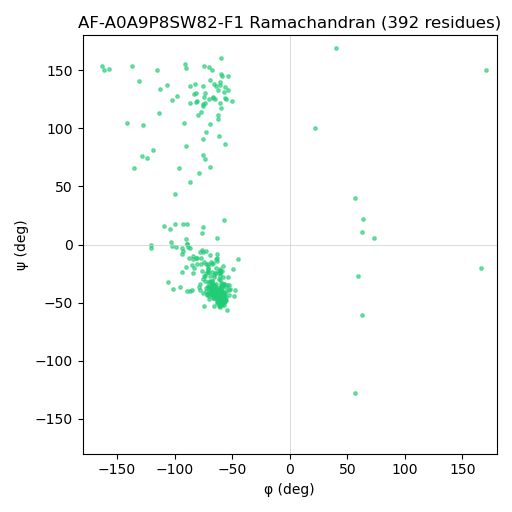A N 1
ATOM 2531 C CA . PHE A 1 331 ? -8.026 -16.300 0.002 1.00 98.50 331 PHE A CA 1
ATOM 2532 C C . PHE A 1 331 ? -6.777 -15.441 0.241 1.00 98.50 331 PHE A C 1
ATOM 2534 O O . PHE A 1 331 ? -5.738 -15.715 -0.354 1.00 98.50 331 PHE A O 1
ATOM 2541 N N . VAL A 1 332 ? -6.826 -14.464 1.154 1.00 98.56 332 VAL A N 1
ATOM 2542 C CA . VAL A 1 332 ? -5.682 -13.592 1.484 1.00 98.56 332 VAL A CA 1
ATOM 2543 C C . VAL A 1 332 ? -4.472 -14.417 1.913 1.00 98.56 332 VAL A C 1
ATOM 2545 O O . VAL A 1 332 ? -3.381 -14.241 1.371 1.00 98.56 332 VAL A O 1
ATOM 2548 N N . ARG A 1 333 ? -4.666 -15.385 2.817 1.00 98.44 333 ARG A N 1
ATOM 2549 C CA . ARG A 1 333 ? -3.598 -16.297 3.250 1.00 98.44 333 ARG A CA 1
ATOM 2550 C C . ARG A 1 333 ? -2.988 -17.059 2.076 1.00 98.44 333 ARG A C 1
ATOM 2552 O O . ARG A 1 333 ? -1.767 -17.174 1.994 1.00 98.44 333 ARG A O 1
ATOM 2559 N N . HIS A 1 334 ? -3.819 -17.593 1.184 1.00 98.12 334 HIS A N 1
ATOM 2560 C CA . HIS A 1 334 ? -3.347 -18.308 0.001 1.00 98.12 334 HIS A CA 1
ATOM 2561 C C . HIS A 1 334 ? -2.539 -17.390 -0.927 1.00 98.12 334 HIS A C 1
ATOM 2563 O O . HIS A 1 334 ? -1.441 -17.762 -1.335 1.00 98.12 334 HIS A O 1
ATOM 2569 N N . ARG A 1 335 ? -3.031 -16.176 -1.202 1.00 97.50 335 ARG A N 1
ATOM 2570 C CA . ARG A 1 335 ? -2.358 -15.214 -2.088 1.00 97.50 335 ARG A CA 1
ATOM 2571 C C . ARG A 1 335 ? -1.027 -14.731 -1.517 1.00 97.50 335 ARG A C 1
ATOM 2573 O O . ARG A 1 335 ? -0.044 -14.739 -2.247 1.00 97.50 335 ARG A O 1
ATOM 2580 N N . ILE A 1 336 ? -0.946 -14.405 -0.224 1.00 97.56 336 ILE A N 1
ATOM 2581 C CA . ILE A 1 336 ? 0.330 -14.001 0.397 1.00 97.56 336 ILE A CA 1
ATOM 2582 C C . ILE A 1 336 ? 1.341 -15.161 0.384 1.00 97.56 336 ILE A C 1
ATOM 2584 O O . ILE A 1 336 ? 2.511 -14.955 0.068 1.00 97.56 336 ILE A O 1
ATOM 2588 N N . LYS A 1 337 ? 0.909 -16.405 0.644 1.00 96.81 337 LYS A N 1
ATOM 2589 C CA . LYS A 1 337 ? 1.790 -17.584 0.529 1.00 96.81 337 LYS A CA 1
ATOM 2590 C C . LYS A 1 337 ? 2.259 -17.827 -0.906 1.00 96.81 337 LYS A C 1
ATOM 2592 O O . LYS A 1 337 ? 3.419 -18.178 -1.105 1.00 96.81 337 LYS A O 1
ATOM 2597 N N . ALA A 1 338 ? 1.389 -17.622 -1.894 1.00 95.75 338 ALA A N 1
ATOM 2598 C CA . ALA A 1 338 ? 1.773 -17.688 -3.299 1.00 95.75 338 ALA A CA 1
ATOM 2599 C C . ALA A 1 338 ? 2.817 -16.610 -3.629 1.00 95.75 338 ALA A C 1
ATOM 2601 O O . ALA A 1 338 ? 3.840 -16.938 -4.220 1.00 95.75 338 ALA A O 1
ATOM 2602 N N . LEU A 1 339 ? 2.630 -15.362 -3.182 1.00 94.88 339 LEU A N 1
ATOM 2603 C CA . LEU A 1 339 ? 3.631 -14.297 -3.340 1.00 94.88 339 LEU A CA 1
ATOM 2604 C C . LEU A 1 339 ? 4.972 -14.669 -2.711 1.00 94.88 339 LEU A C 1
ATOM 2606 O O . LEU A 1 339 ? 6.009 -14.487 -3.341 1.00 94.88 339 LEU A O 1
ATOM 2610 N N . TYR A 1 340 ? 4.960 -15.249 -1.510 1.00 95.12 340 TYR A N 1
ATOM 2611 C CA . TYR A 1 340 ? 6.183 -15.734 -0.875 1.00 95.12 340 TYR A CA 1
ATOM 2612 C C . TYR A 1 340 ? 6.881 -16.809 -1.718 1.00 95.12 340 TYR A C 1
ATOM 2614 O O . TYR A 1 340 ? 8.098 -16.764 -1.860 1.00 95.12 340 TYR A O 1
ATOM 2622 N N . GLY A 1 341 ? 6.128 -17.724 -2.334 1.00 93.12 341 GLY A N 1
ATOM 2623 C CA . GLY A 1 341 ? 6.682 -18.726 -3.248 1.00 93.12 341 GLY A CA 1
ATOM 2624 C C . GLY A 1 341 ? 7.382 -18.132 -4.478 1.00 93.12 341 GLY A C 1
ATOM 2625 O O . GLY A 1 341 ? 8.340 -18.726 -4.963 1.00 93.12 341 GLY A O 1
ATOM 2626 N N . HIS A 1 342 ? 6.944 -16.961 -4.953 1.00 87.62 342 HIS A N 1
ATOM 2627 C CA . HIS A 1 342 ? 7.558 -16.265 -6.091 1.00 87.62 342 HIS A CA 1
ATOM 2628 C C . HIS A 1 342 ? 8.731 -15.361 -5.680 1.00 87.62 342 HIS A C 1
ATOM 2630 O O . HIS A 1 342 ? 9.730 -15.294 -6.390 1.00 87.62 342 HIS A O 1
ATOM 2636 N N . ILE A 1 343 ? 8.603 -14.649 -4.556 1.00 88.69 343 ILE A N 1
ATOM 2637 C CA . ILE A 1 343 ? 9.528 -13.580 -4.141 1.00 88.69 343 ILE A CA 1
ATOM 2638 C C . ILE A 1 343 ? 10.613 -14.099 -3.183 1.00 88.69 343 ILE A C 1
ATOM 2640 O O . ILE A 1 343 ? 11.752 -13.645 -3.228 1.00 88.69 343 ILE A O 1
ATOM 2644 N N . GLY A 1 344 ? 10.275 -15.035 -2.291 1.00 89.81 344 GLY A N 1
ATOM 2645 C CA . GLY A 1 344 ? 11.207 -15.643 -1.332 1.00 89.81 344 GLY A CA 1
ATOM 2646 C C . GLY A 1 344 ? 11.646 -14.750 -0.164 1.00 89.81 344 GLY A C 1
ATOM 2647 O O . GLY A 1 344 ? 12.492 -15.162 0.628 1.00 89.81 344 GLY A O 1
ATOM 2648 N N . LEU A 1 345 ? 11.084 -13.546 -0.016 1.00 90.44 345 LEU A N 1
ATOM 2649 C CA . LEU A 1 345 ? 11.473 -12.601 1.036 1.00 90.44 345 LEU A CA 1
ATOM 2650 C C . LEU A 1 345 ? 10.715 -12.839 2.346 1.00 90.44 345 LEU A C 1
ATOM 2652 O O . LEU A 1 345 ? 9.493 -12.996 2.371 1.00 90.44 345 LEU A O 1
ATOM 2656 N N . ALA A 1 346 ? 11.441 -12.794 3.465 1.00 90.69 346 ALA A N 1
ATOM 2657 C CA . ALA A 1 346 ? 10.874 -12.981 4.801 1.00 90.69 346 ALA A CA 1
ATOM 2658 C C . ALA A 1 346 ? 9.873 -11.876 5.201 1.00 90.69 346 ALA A C 1
ATOM 2660 O O . ALA A 1 346 ? 8.971 -12.132 6.000 1.00 90.69 346 ALA A O 1
ATOM 2661 N N . SER A 1 347 ? 9.975 -10.676 4.615 1.00 90.56 347 SER A N 1
ATOM 2662 C CA . SER A 1 347 ? 9.000 -9.590 4.800 1.00 90.56 347 SER A CA 1
ATOM 2663 C C . SER A 1 347 ? 7.585 -9.994 4.367 1.00 90.56 347 SER A C 1
ATOM 2665 O O . SER A 1 347 ? 6.616 -9.607 5.016 1.00 90.56 347 SER A O 1
ATOM 2667 N N . VAL A 1 348 ? 7.444 -10.850 3.347 1.00 94.19 348 VAL A N 1
ATOM 2668 C CA . VAL A 1 348 ? 6.140 -11.366 2.890 1.00 94.19 348 VAL A CA 1
ATOM 2669 C C . VAL A 1 348 ? 5.497 -12.272 3.947 1.00 94.19 348 VAL A C 1
ATOM 2671 O O . VAL A 1 348 ? 4.289 -12.221 4.168 1.00 94.19 348 VAL A O 1
ATOM 2674 N N . LEU A 1 349 ? 6.295 -13.084 4.647 1.00 93.81 349 LEU A N 1
ATOM 2675 C CA . LEU A 1 349 ? 5.786 -13.910 5.747 1.00 93.81 349 LEU A CA 1
ATOM 2676 C C . LEU A 1 349 ? 5.428 -13.069 6.972 1.00 93.81 349 LEU A C 1
ATOM 2678 O O . LEU A 1 349 ? 4.419 -13.345 7.615 1.00 93.81 349 LEU A O 1
ATOM 2682 N N . ARG A 1 350 ? 6.192 -12.009 7.260 1.00 94.44 350 ARG A N 1
ATOM 2683 C CA . ARG A 1 350 ? 5.823 -11.054 8.315 1.00 94.44 350 ARG A CA 1
ATOM 2684 C C . ARG A 1 350 ? 4.522 -10.323 8.008 1.00 94.44 350 ARG A C 1
ATOM 2686 O O . ARG A 1 350 ? 3.709 -10.155 8.907 1.00 94.44 350 ARG A O 1
ATOM 2693 N N . ALA A 1 351 ? 4.282 -9.954 6.751 1.00 95.25 351 ALA A N 1
ATOM 2694 C CA . ALA A 1 351 ? 3.002 -9.391 6.329 1.00 95.25 351 ALA A CA 1
ATOM 2695 C C . ALA A 1 351 ? 1.835 -10.343 6.637 1.00 95.25 351 ALA A C 1
ATOM 2697 O O . ALA A 1 351 ? 0.812 -9.917 7.174 1.00 95.25 351 ALA A O 1
ATOM 2698 N N . LEU A 1 352 ? 2.002 -11.642 6.351 1.00 96.88 352 LEU A N 1
ATOM 2699 C CA . LEU A 1 352 ? 1.013 -12.656 6.718 1.00 96.88 352 LEU A CA 1
ATOM 2700 C C . LEU A 1 352 ? 0.818 -12.729 8.238 1.00 96.88 352 LEU A C 1
ATOM 2702 O O . LEU A 1 352 ? -0.321 -12.757 8.697 1.00 96.88 352 LEU A O 1
ATOM 2706 N N . GLU A 1 353 ? 1.907 -12.724 9.007 1.00 97.31 353 GLU A N 1
ATOM 2707 C CA . GLU A 1 353 ? 1.855 -12.763 10.470 1.00 97.31 353 GLU A CA 1
ATOM 2708 C C . GLU A 1 353 ? 1.093 -11.562 11.049 1.00 97.31 353 GLU A C 1
ATOM 2710 O O . GLU A 1 353 ? 0.216 -11.749 11.891 1.00 97.31 353 GLU A O 1
ATOM 2715 N N . VAL A 1 354 ? 1.344 -10.345 10.551 1.00 97.50 354 VAL A N 1
ATOM 2716 C CA . VAL A 1 354 ? 0.606 -9.133 10.952 1.00 97.50 354 VAL A CA 1
ATOM 2717 C C . VAL A 1 354 ? -0.893 -9.306 10.705 1.00 97.50 354 VAL A C 1
ATOM 2719 O O . VAL A 1 354 ? -1.701 -9.070 11.605 1.00 97.50 354 VAL A O 1
ATOM 2722 N N . VAL A 1 355 ? -1.282 -9.757 9.510 1.00 97.81 355 VAL A N 1
ATOM 2723 C CA . VAL A 1 355 ? -2.695 -9.961 9.155 1.00 97.81 355 VAL A CA 1
ATOM 2724 C C . VAL A 1 355 ? -3.349 -11.017 10.055 1.00 97.81 355 VAL A C 1
ATOM 2726 O O . VAL A 1 355 ? -4.455 -10.803 10.554 1.00 97.81 355 VAL A O 1
ATOM 2729 N N . GLU A 1 356 ? -2.667 -12.131 10.326 1.00 97.94 356 GLU A N 1
ATOM 2730 C CA . GLU A 1 356 ? -3.182 -13.186 11.204 1.00 97.94 356 GLU A CA 1
ATOM 2731 C C . GLU A 1 356 ? -3.305 -12.735 12.664 1.00 97.94 356 GLU A C 1
ATOM 2733 O O . GLU A 1 356 ? -4.261 -13.118 13.341 1.00 97.94 356 GLU A O 1
ATOM 2738 N N . ARG A 1 357 ? -2.398 -11.878 13.149 1.00 97.75 357 ARG A N 1
ATOM 2739 C CA . ARG A 1 357 ? -2.492 -11.285 14.492 1.00 97.75 357 ARG A CA 1
ATOM 2740 C C . ARG A 1 357 ? -3.633 -10.285 14.603 1.00 97.75 357 ARG A C 1
ATOM 2742 O O . ARG A 1 357 ? -4.321 -10.288 15.623 1.00 97.75 357 ARG A O 1
ATOM 2749 N N . VAL A 1 358 ? -3.894 -9.496 13.558 1.00 97.00 358 VAL A N 1
ATOM 2750 C CA . VAL A 1 358 ? -5.095 -8.646 13.490 1.00 97.00 358 VAL A CA 1
ATOM 2751 C C . VAL A 1 358 ? -6.354 -9.503 13.622 1.00 97.00 358 VAL A C 1
ATOM 2753 O O . VAL A 1 358 ? -7.213 -9.195 14.445 1.00 97.00 358 VAL A O 1
ATOM 2756 N N . TRP A 1 359 ? -6.451 -10.605 12.871 1.00 96.62 359 TRP A N 1
ATOM 2757 C CA . TRP A 1 359 ? -7.590 -11.523 12.964 1.00 96.62 359 TRP A CA 1
ATOM 2758 C C . TRP A 1 359 ? -7.727 -12.141 14.354 1.00 96.62 359 TRP A C 1
ATOM 2760 O O . TRP A 1 359 ? -8.811 -12.092 14.926 1.00 96.62 359 TRP A O 1
ATOM 2770 N N . ALA A 1 360 ? -6.635 -12.649 14.930 1.00 95.94 360 ALA A N 1
ATOM 2771 C CA . ALA A 1 360 ? -6.654 -13.260 16.255 1.00 95.94 360 ALA A CA 1
ATOM 2772 C C . ALA A 1 360 ? -7.138 -12.281 17.336 1.00 95.94 360 ALA A C 1
ATOM 2774 O O . ALA A 1 360 ? -7.997 -12.630 18.145 1.00 95.94 360 ALA A O 1
ATOM 2775 N N . ARG A 1 361 ? -6.632 -11.039 17.335 1.00 94.44 361 ARG A N 1
ATOM 2776 C CA . ARG A 1 361 ? -7.074 -10.016 18.292 1.00 94.44 361 ARG A CA 1
ATOM 2777 C C . ARG A 1 361 ? -8.539 -9.618 18.058 1.00 94.44 361 ARG A C 1
ATOM 2779 O O . ARG A 1 361 ? -9.275 -9.463 19.028 1.00 94.44 361 ARG A O 1
ATOM 2786 N N . ALA A 1 362 ? -8.977 -9.504 16.801 1.00 91.88 362 ALA A N 1
ATOM 2787 C CA . ALA A 1 362 ? -10.349 -9.115 16.468 1.00 91.88 362 ALA A CA 1
ATOM 2788 C C . ALA A 1 362 ? -11.362 -10.198 16.875 1.00 91.88 362 ALA A C 1
ATOM 2790 O O . ALA A 1 362 ? -12.420 -9.892 17.423 1.00 91.88 362 ALA A O 1
ATOM 2791 N N . ASP A 1 363 ? -11.015 -11.470 16.676 1.00 92.06 363 ASP A N 1
ATOM 2792 C CA . ASP A 1 363 ? -11.851 -12.608 17.059 1.00 92.06 363 ASP A CA 1
ATOM 2793 C C . ASP A 1 363 ? -11.937 -12.738 18.599 1.00 92.06 363 ASP A C 1
ATOM 2795 O O . ASP A 1 363 ? -13.012 -12.984 19.157 1.00 92.06 363 ASP A O 1
ATOM 2799 N N . LEU A 1 364 ? -10.835 -12.481 19.318 1.00 90.88 364 LEU A N 1
ATOM 2800 C CA . LEU A 1 364 ? -10.837 -12.388 20.786 1.00 90.88 364 LEU A CA 1
ATOM 2801 C C . LEU A 1 364 ? -11.712 -11.229 21.287 1.00 90.88 364 LEU A C 1
ATOM 2803 O O . LEU A 1 364 ? -12.504 -11.408 22.209 1.00 90.88 364 LEU A O 1
ATOM 2807 N N . GLN A 1 365 ? -11.625 -10.055 20.662 1.00 87.81 365 GLN A N 1
ATOM 2808 C CA . GLN A 1 365 ? -12.456 -8.902 21.018 1.00 87.81 365 GLN A CA 1
ATOM 2809 C C . GLN A 1 365 ? -13.948 -9.177 20.769 1.00 87.81 365 GLN A C 1
ATOM 2811 O O . GLN A 1 365 ? -14.790 -8.828 21.598 1.00 87.81 365 GLN A O 1
ATOM 2816 N N . ALA A 1 366 ? -14.283 -9.865 19.674 1.00 85.12 366 ALA A N 1
ATOM 2817 C CA . ALA A 1 366 ? -15.658 -10.234 19.342 1.00 85.12 366 ALA A CA 1
ATOM 2818 C C . ALA A 1 366 ? -16.276 -11.229 20.343 1.00 85.12 366 ALA A C 1
ATOM 2820 O O . ALA A 1 366 ? -17.470 -11.126 20.645 1.00 85.12 366 ALA A O 1
ATOM 2821 N N . THR A 1 367 ? -15.473 -12.162 20.870 1.00 84.31 367 THR A N 1
ATOM 2822 C CA . THR A 1 367 ? -15.904 -13.149 21.879 1.00 84.31 367 THR A CA 1
ATOM 2823 C C . THR A 1 367 ? -15.968 -12.568 23.294 1.00 84.31 367 THR A C 1
ATOM 2825 O O . THR A 1 367 ? -16.877 -12.912 24.047 1.00 84.31 367 THR A O 1
ATOM 2828 N N . ALA A 1 368 ? -15.048 -11.666 23.653 1.00 80.94 368 ALA A N 1
ATOM 2829 C CA . ALA A 1 368 ? -14.967 -11.069 24.988 1.00 80.94 368 ALA A CA 1
ATOM 2830 C C . ALA A 1 368 ? -16.003 -9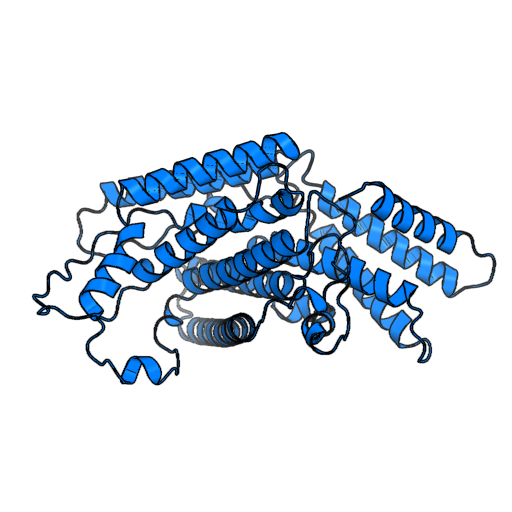.958 25.240 1.00 80.94 368 ALA A C 1
ATOM 2832 O O . ALA A 1 368 ? -16.481 -9.804 26.366 1.00 80.94 368 ALA A O 1
ATOM 2833 N N . ASN A 1 369 ? -16.366 -9.174 24.221 1.00 66.88 369 ASN A N 1
ATOM 2834 C CA . ASN A 1 369 ? -17.253 -8.024 24.401 1.00 66.88 369 ASN A CA 1
ATOM 2835 C C . ASN A 1 369 ? -18.716 -8.445 24.585 1.00 66.88 369 ASN A C 1
ATOM 2837 O O . ASN A 1 369 ? -19.471 -8.503 23.630 1.00 66.88 369 ASN A O 1
ATOM 2841 N N . THR A 1 370 ? -19.196 -8.674 25.803 1.00 56.53 370 THR A N 1
ATOM 2842 C CA . THR A 1 370 ? -20.633 -8.921 26.070 1.00 56.53 370 THR A CA 1
ATOM 2843 C C . THR A 1 370 ? -21.509 -7.658 26.018 1.00 56.53 370 THR A C 1
ATOM 2845 O O . THR A 1 370 ? -22.733 -7.760 26.080 1.00 56.53 370 THR A O 1
ATOM 2848 N N . SER A 1 371 ? -2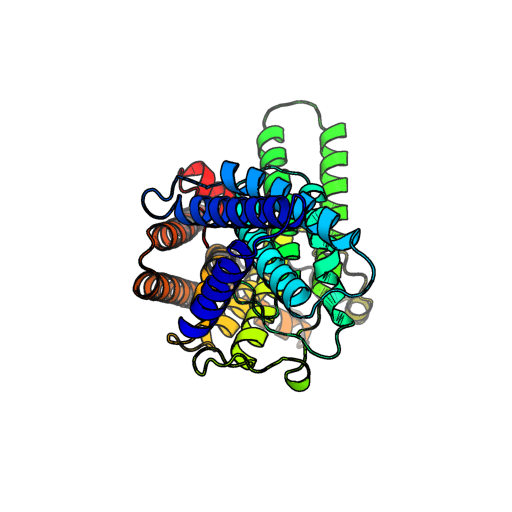0.916 -6.467 25.881 1.00 55.38 371 SER A N 1
ATOM 2849 C CA . SER A 1 371 ? -21.614 -5.175 25.855 1.00 55.38 371 SER A CA 1
ATOM 2850 C C . SER A 1 371 ? -22.010 -4.721 24.439 1.00 55.38 371 SER A C 1
ATOM 2852 O O . SER A 1 371 ? -21.401 -5.104 23.442 1.00 55.38 371 SER A O 1
ATOM 2854 N N . ALA A 1 372 ? -23.043 -3.876 24.347 1.00 52.09 372 ALA A N 1
ATOM 2855 C CA . ALA A 1 372 ? -23.617 -3.364 23.095 1.00 52.09 372 ALA A CA 1
ATOM 2856 C C . ALA A 1 372 ? -22.783 -2.263 22.396 1.00 52.09 372 ALA A C 1
ATOM 2858 O O . ALA A 1 372 ? -23.279 -1.621 21.473 1.00 52.09 372 ALA A O 1
ATOM 2859 N N . VAL A 1 373 ? -21.546 -2.011 22.837 1.00 55.66 373 VAL A N 1
ATOM 2860 C CA . VAL A 1 373 ? -20.682 -0.974 22.253 1.00 55.66 373 VAL A CA 1
ATOM 2861 C C . VAL A 1 373 ? -19.983 -1.544 21.018 1.00 55.66 373 VAL A C 1
ATOM 2863 O O . VAL A 1 373 ? -19.404 -2.632 21.078 1.00 55.66 373 VAL A O 1
ATOM 2866 N N . GLU A 1 374 ? -20.054 -0.830 19.889 1.00 58.28 374 GLU A N 1
ATOM 2867 C CA . GLU A 1 374 ? -19.306 -1.195 18.683 1.00 58.28 374 GLU A CA 1
ATOM 2868 C C . GLU A 1 374 ? -17.812 -1.280 19.010 1.00 58.28 374 GLU A C 1
ATOM 2870 O O . GLU A 1 374 ? -17.218 -0.366 19.578 1.00 58.28 374 GLU A O 1
ATOM 2875 N N . SER A 1 375 ? -17.218 -2.424 18.685 1.00 61.78 375 SER A N 1
ATOM 2876 C CA . SER A 1 375 ? -15.790 -2.653 18.866 1.00 61.78 375 SER A CA 1
ATOM 2877 C C . SER A 1 375 ? -15.021 -1.884 17.798 1.00 61.78 375 SER A C 1
ATOM 2879 O O . SER A 1 375 ? -15.313 -2.028 16.611 1.00 61.78 375 SER A O 1
ATOM 2881 N N . GLU A 1 376 ? -14.056 -1.067 18.218 1.00 76.75 376 GLU A N 1
ATOM 2882 C CA . GLU A 1 376 ? -13.145 -0.389 17.296 1.00 76.75 376 GLU A CA 1
ATOM 2883 C C . GLU A 1 376 ? -12.357 -1.429 16.485 1.00 76.75 376 GLU A C 1
ATOM 2885 O O . GLU A 1 376 ? -11.914 -2.442 17.030 1.00 76.75 376 GLU A O 1
ATOM 2890 N N . PHE A 1 377 ? -12.211 -1.193 15.178 1.00 85.38 377 PHE A N 1
ATOM 2891 C CA . PHE A 1 377 ? -11.433 -2.064 14.300 1.00 85.38 377 PHE A CA 1
ATOM 2892 C C . PHE A 1 377 ? -9.966 -2.053 14.707 1.00 85.38 377 PHE A C 1
ATOM 2894 O O . PHE A 1 377 ? -9.362 -0.996 14.872 1.00 85.38 377 PHE A O 1
ATOM 2901 N N . ILE A 1 378 ? -9.358 -3.233 14.738 1.00 90.94 378 ILE A N 1
ATOM 2902 C CA . ILE A 1 378 ? -7.935 -3.357 15.033 1.00 90.94 378 ILE A CA 1
ATOM 2903 C C . ILE A 1 378 ? -7.134 -2.917 13.810 1.00 90.94 378 ILE A C 1
ATOM 2905 O O . ILE A 1 378 ? -7.288 -3.475 12.716 1.00 90.94 378 ILE A O 1
ATOM 2909 N N . HIS A 1 379 ? -6.290 -1.901 13.972 1.00 92.19 379 HIS A N 1
ATOM 2910 C CA . HIS A 1 379 ? -5.452 -1.408 12.889 1.00 92.19 379 HIS A CA 1
ATOM 2911 C C . HIS A 1 379 ? -4.188 -2.257 12.739 1.00 92.19 379 HIS A C 1
ATOM 2913 O O . HIS A 1 379 ? -3.547 -2.648 13.714 1.00 92.19 379 HIS A O 1
ATOM 2919 N N . TRP A 1 380 ? -3.810 -2.551 11.497 1.00 95.06 380 TRP A N 1
ATOM 2920 C CA . TRP A 1 380 ? -2.675 -3.432 11.217 1.00 95.06 380 TRP A CA 1
ATOM 2921 C C . TRP A 1 380 ? -1.331 -2.783 11.565 1.00 95.06 380 TRP A C 1
ATOM 2923 O O . TRP A 1 380 ? -0.419 -3.475 12.007 1.00 95.06 380 TRP A O 1
ATOM 2933 N N . THR A 1 381 ? -1.223 -1.457 11.430 1.00 93.06 381 THR A N 1
ATOM 2934 C CA . THR A 1 381 ? -0.021 -0.708 11.827 1.00 93.06 381 THR A CA 1
ATOM 2935 C C . THR A 1 381 ? 0.214 -0.742 13.331 1.00 93.06 381 THR A C 1
ATOM 2937 O O . THR A 1 381 ? 1.362 -0.790 13.758 1.00 93.06 381 THR A O 1
ATOM 2940 N N . ASP A 1 382 ? -0.852 -0.744 14.134 1.00 91.75 382 ASP A N 1
ATOM 2941 C CA . ASP A 1 382 ? -0.733 -0.802 15.592 1.00 91.75 382 ASP A CA 1
ATOM 2942 C C . ASP A 1 382 ? -0.276 -2.204 16.017 1.00 91.75 382 ASP A C 1
ATOM 2944 O O . ASP A 1 382 ? 0.681 -2.339 16.772 1.00 91.75 382 ASP A O 1
ATOM 2948 N N . VAL A 1 383 ? -0.850 -3.260 15.422 1.00 94.06 383 VAL A N 1
ATOM 2949 C CA . VAL A 1 383 ? -0.379 -4.647 15.615 1.00 94.06 383 VAL A CA 1
ATOM 2950 C C . VAL A 1 383 ? 1.084 -4.806 15.208 1.00 94.06 383 VAL A C 1
ATOM 2952 O O . VAL A 1 383 ? 1.848 -5.465 15.909 1.00 94.06 383 VAL A O 1
ATOM 2955 N N . MET A 1 384 ? 1.484 -4.200 14.092 1.00 92.56 384 MET A N 1
ATOM 2956 C CA . MET A 1 384 ? 2.863 -4.239 13.616 1.00 92.56 384 MET A CA 1
ATOM 2957 C C . MET A 1 384 ? 3.839 -3.635 14.636 1.00 92.56 384 MET A C 1
ATOM 2959 O O . MET A 1 384 ? 4.884 -4.233 14.879 1.00 92.56 384 MET A O 1
ATOM 2963 N N . VAL A 1 385 ? 3.493 -2.500 15.251 1.00 90.88 385 VAL A N 1
ATOM 2964 C CA . VAL A 1 385 ? 4.313 -1.854 16.293 1.00 90.88 385 VAL A CA 1
ATOM 2965 C C . VAL A 1 385 ? 4.310 -2.670 17.589 1.00 90.88 385 VAL A C 1
ATOM 2967 O O . VAL A 1 385 ? 5.368 -2.943 18.156 1.00 90.88 385 VAL A O 1
ATOM 2970 N N . ASP A 1 386 ? 3.137 -3.109 18.047 1.00 92.06 386 ASP A N 1
ATOM 2971 C CA . ASP A 1 386 ? 2.987 -3.845 19.307 1.00 92.06 386 ASP A CA 1
ATOM 2972 C C . ASP A 1 386 ? 3.747 -5.180 19.303 1.00 92.06 386 ASP A C 1
ATOM 2974 O O . ASP A 1 386 ? 4.365 -5.561 20.298 1.00 92.06 386 ASP A O 1
ATOM 2978 N N . GLU A 1 387 ? 3.699 -5.901 18.180 1.00 92.69 387 GLU A N 1
ATOM 2979 C CA . GLU A 1 387 ? 4.325 -7.219 18.012 1.00 92.69 387 GLU A CA 1
ATOM 2980 C C . GLU A 1 387 ? 5.779 -7.129 17.512 1.00 92.69 387 GLU A C 1
ATOM 2982 O O . GLU A 1 387 ? 6.431 -8.160 17.338 1.00 92.69 387 GLU A O 1
ATOM 2987 N N . ARG A 1 388 ? 6.309 -5.916 17.290 1.00 92.06 388 ARG A N 1
ATOM 2988 C CA . ARG A 1 388 ? 7.651 -5.663 16.727 1.00 92.06 388 ARG A CA 1
ATOM 2989 C C . ARG A 1 388 ? 7.879 -6.316 15.358 1.00 92.06 388 ARG A C 1
ATOM 2991 O O . ARG A 1 388 ? 8.936 -6.897 15.082 1.00 92.06 388 ARG A O 1
ATOM 2998 N N . LEU A 1 389 ? 6.852 -6.263 14.517 1.00 92.69 389 LEU A N 1
ATOM 2999 C CA . LEU A 1 389 ? 6.827 -6.829 13.169 1.00 92.69 389 LEU A CA 1
ATOM 3000 C C . LEU A 1 389 ? 7.074 -5.768 12.089 1.00 92.69 389 LEU A C 1
ATOM 3002 O O . LEU A 1 389 ? 6.770 -6.008 10.920 1.00 92.69 389 LEU A O 1
ATOM 3006 N N . GLU A 1 390 ? 7.620 -4.603 12.447 1.00 91.19 390 GLU A N 1
ATOM 3007 C CA . GLU A 1 390 ? 7.934 -3.544 11.490 1.00 91.19 390 GLU A CA 1
ATOM 3008 C C . GLU A 1 390 ? 8.849 -4.068 10.385 1.00 91.19 390 GLU A C 1
ATOM 3010 O O . GLU A 1 390 ? 9.906 -4.661 10.630 1.00 91.19 390 GLU A O 1
ATOM 3015 N N . SER A 1 391 ? 8.419 -3.895 9.138 1.00 89.12 391 SER A N 1
ATOM 3016 C CA . SER A 1 391 ? 9.142 -4.338 7.948 1.00 89.12 391 SER A CA 1
ATOM 3017 C C . SER A 1 391 ? 8.703 -3.517 6.744 1.00 89.12 391 SER A C 1
ATOM 3019 O O . SER A 1 391 ? 7.566 -3.053 6.678 1.00 89.12 391 SER A O 1
ATOM 3021 N N . ILE A 1 392 ? 9.602 -3.345 5.776 1.00 85.00 392 ILE A N 1
ATOM 3022 C CA . ILE A 1 392 ? 9.241 -2.781 4.475 1.00 85.00 392 ILE A CA 1
ATOM 3023 C C . ILE A 1 392 ? 8.539 -3.880 3.675 1.00 85.00 392 ILE A C 1
ATOM 3025 O O . ILE A 1 392 ? 9.134 -4.911 3.358 1.00 85.00 392 ILE A O 1
ATOM 3029 N N . PHE A 1 393 ? 7.253 -3.676 3.395 1.00 77.31 393 PHE A N 1
ATOM 3030 C CA . PHE A 1 393 ? 6.417 -4.619 2.653 1.00 77.31 393 PHE A CA 1
ATOM 3031 C C . PHE A 1 393 ? 6.357 -4.227 1.175 1.00 77.31 393 PHE A C 1
ATOM 3033 O O . PHE A 1 393 ? 5.309 -3.823 0.668 1.00 77.31 393 PHE A O 1
ATOM 3040 N N . GLY A 1 394 ? 7.510 -4.323 0.512 1.00 58.34 394 GLY A N 1
ATOM 3041 C CA . GLY A 1 394 ? 7.688 -4.045 -0.907 1.00 58.34 394 GLY A CA 1
ATOM 3042 C C . GLY A 1 394 ? 9.043 -4.482 -1.439 1.00 58.34 394 GLY A C 1
ATOM 3043 O O . GLY A 1 394 ? 9.923 -4.800 -0.613 1.00 58.34 394 GLY A O 1
#

Radius of gyration: 22.55 Å; Cα contacts (8 Å, |Δi|>4): 427; chains: 1; bounding box: 77×43×56 Å

pLDDT: mean 81.78, std 17.66, range [33.66, 98.56]

InterPro domains:
  IPR021858 Fungal transcription factor [PF11951] (56-391)

Organism: Aspergillus fumigatus (NCBI:txid746128)

Sequence (394 aa):
MSAAHLATQVLEIAKMGKGKGPSDDYASSLNLGALFGSILLGMTDGWHNPSCLGLTHLHGARVLFKHWISSNMNLNGTTSVLSSQMKSFLAGIMAYWEAVSSFLKDQPISSLSYLAGVCQQDTAERIQPNPWTGISTPLFIYLAQVGILGRQLSIIRNLSVSTFASGIQSRVQDDLLQQARECERKLYDYQVPPAERIEDTGDDMTPISHLQTVAEIYRLTALLELYRCFPGLFGDSPNELCDEFPSCPKMPPSAKLLPIATSILTLISTLPLDSGAQVLLLIPLMVAGSTLQPTRPGHAQTFIEASWARLCAVMLSLPAQESVYMHWRAFVRHRIKALYGHIGLASVLRALEVVERVWARADLQATANTSAVESEFIHWTDVMVDERLESIFG